Protein 2KLZ (pdb70)

Sequence (46 aa):
GSLDEDEEDLQRALALSRQEIDMEDEEADLRRAIQLSMQGSSRNLEGSLDEDEEDLQRALALSRQEIDMEDEEADLRRAIQLSMQGSSRNLEGSLDEDEEDLQRALALSRQEIDMEDEEADLRRAIQLSMQGSSRNLEGSLDEDEEDLQRALALSRQEIDMEDEEADLRRAIQLSMQGSSRNLEGSLDEDEEDLQRALALSRQEIDMEDEEADLRRAIQLSMQGSSRNLEGSLDEDEEDLQRALALSRQEIDMEDEEADLRRAIQLSMQGSSRNLEGSLDEDEEDLQRALALSRQEIDMEDEEADLRRAIQLSMQGSSRNLEGSLDEDEEDLQRALALSRQEIDMEDEEADLRRAIQLSMQGSSRNLEGSLDEDEEDLQRALALSRQEIDMEDEEADLRRAIQLSMQGSSRNLEGSLDEDEEDLQRALALSRQEIDMEDEEADLRRAIQLSMQGSSRNLE

Secondary structure (DSSP, 8-state):
--HHHHHHHHHHHHHHHHHHH--SSSHHHHHHHHHHHHTT--S---

Foldseek 3Di:
DPPVVVVVVLVVVLVVVVVVDPDDPPNVVVNVVSVVVVDDPPPDDD

GO terms:
  GO:0061578 K63-linked deubiquitinase activity (F, IDA)
  GO:0005634 nucleus (C, IDA)
  GO:0005789 endoplasmic reticulum membrane (C, IDA)
  GO:0005829 cytosol (C, IDA)
  GO:2000060 positive regulation of ubiquitin-dependent protein catabolic process (P, IDA)
  GO:0070536 protein K63-linked deubiquitination (P, IDA)
  GO:0071108 protein K48-linked deubiquitination (P, IDA)
  GO:1990380 K48-linked deubiquitinase activity (F, IDA)
  GO:1904294 positive regulation of ERAD pathway (P, IMP)
  GO:1904327 protein localization to cytosolic proteasome complex (P, IMP)
  GO:0051117 ATPase binding (F, IPI)
  GO:0005515 protein binding (F, IPI)
  GO:0031625 ubiquitin protein ligase binding (F, IPI)
  GO:0045104 intermediate filament cytoskeleton organization (P, IMP)
  GO:0010810 regulation of cell-substrate adhesion (P, IMP)
  GO:0030036 actin cytoskeleton organization (P, IMP)
  GO:0000226 microtubule cytoskeleton organization (P, IMP)
  GO:0004843 cysteine-type deubiquitinase activity (F, IDA)
  GO:0034198 cellular response to amino acid starvation (P, IDA)
  GO:0005765 lysosomal membrane (C, IDA)

Radius of gyration: 12.14 Å; Cα contacts (8 Å, |Δi|>4): 18; chains: 1; bounding box: 39×29×10 Å

Solvent-accessible surface area: 4337 Å² total; per-residue (Å²): 123,74,128,98,116,105,96,105,78,101,102,116,35,34,52,65,30,113,128,106,30,78,89,128,96,126,66,29,94,82,67,174,47,26,103,77,54,141,122,65,49,77,218,120,158,218

Nearest PDB structures (foldseek):
  6hix-assembly1_Af  TM=4.175E-01  e=7.822E+00  Trypanosoma brucei brucei
  7aoi-assembly1_Af  TM=4.248E-01  e=8.370E+00  Trypanosoma brucei
  7aoi-assembly1_Af  TM=5.224E-01  e=6.145E+00  Trypanosoma brucei
  2klz-assembly1_A  TM=1.022E+00  e=9.742E-06  Homo sapiens

InterPro domains:
  IPR003903 Ubiquitin interacting motif [PF02809] (224-239)
  IPR003903 Ubiquitin interacting motif [PF02809] (244-259)
  IPR003903 Ubiquitin interacting motif [PF02809] (335-350)
  IPR003903 Ubiquitin interacting motif [PS50330] (224-243)
  IPR003903 Ubiquitin interacting motif [PS50330] (244-263)
  IPR003903 Ubiquitin interacting motif [PS50330] (335-354)
  IPR003903 Ubiquitin interacting motif [SM00726] (224-243)
  IPR003903 Ubiquitin interacting motif [SM00726] (244-263)
  IPR003903 Ubiquitin interacting motif [SM00726] (335-354)
  IPR006155 Josephin domain [PF02099] (9-166)
  IPR006155 Josephin domain [PS50957] (1-180)
  IPR006155 Josephin domain [SM01246] (8-168)
  IPR033865 Machado-Joseph disease protein [PTHR14159] (3-356)

Organism: Homo sapiens (NCBI:txid9606)

Structure (mmCIF, N/CA/C/O backbone):
data_2KLZ
#
_entry.id   2KLZ
#
loop_
_atom_site.group_PDB
_atom_site.id
_atom_site.type_symbol
_atom_site.label_atom_id
_atom_site.label_alt_id
_atom_site.label_comp_id
_atom_site.label_asym_id
_atom_site.label_entity_id
_atom_site.label_seq_id
_atom_site.pdbx_PDB_ins_code
_atom_site.Cartn_x
_atom_site.Cartn_y
_atom_site.Cartn_z
_atom_site.occupancy
_atom_site.B_iso_or_equiv
_atom_site.auth_seq_id
_atom_site.auth_comp_id
_atom_site.auth_asym_id
_atom_site.auth_atom_id
_atom_site.pdbx_PDB_model_num
ATOM 1 N N . GLY A 1 1 ? -23.724 4.327 1.768 1.00 0.00 1 GLY A N 1
ATOM 2 C CA . GLY A 1 1 ? -22.747 3.232 1.966 1.00 0.00 1 GLY A CA 1
ATOM 3 C C . GLY A 1 1 ? -21.593 3.313 0.990 1.00 0.00 1 GLY A C 1
ATOM 4 O O . GLY A 1 1 ? -21.254 2.324 0.335 1.00 0.00 1 GLY A O 1
ATOM 10 N N . SER A 1 2 ? -20.991 4.490 0.886 1.00 0.00 2 SER A N 1
ATOM 11 C CA . SER A 1 2 ? -19.873 4.699 -0.015 1.00 0.00 2 SER A CA 1
ATOM 12 C C . SER A 1 2 ? -18.592 4.141 0.590 1.00 0.00 2 SER A C 1
ATOM 13 O O . SER A 1 2 ? -17.989 4.749 1.476 1.00 0.00 2 SER A O 1
ATOM 21 N N . LEU A 1 3 ? -18.188 2.976 0.113 1.00 0.00 3 LEU A N 1
ATOM 22 C CA . LEU A 1 3 ? -16.973 2.335 0.584 1.00 0.00 3 LEU A CA 1
ATOM 23 C C . LEU A 1 3 ? -15.764 2.994 -0.061 1.00 0.00 3 LEU A C 1
ATOM 24 O O . LEU A 1 3 ? -14.691 3.094 0.541 1.00 0.00 3 LEU A O 1
ATOM 40 N N . ASP A 1 4 ? -15.971 3.464 -1.284 1.00 0.00 4 ASP A N 1
ATOM 41 C CA . ASP A 1 4 ? -14.935 4.135 -2.058 1.00 0.00 4 ASP A CA 1
ATOM 42 C C . ASP A 1 4 ? -14.431 5.365 -1.327 1.00 0.00 4 ASP A C 1
ATOM 43 O O . ASP A 1 4 ? -13.258 5.703 -1.415 1.00 0.00 4 ASP A O 1
ATOM 52 N N . GLU A 1 5 ? -15.330 6.031 -0.611 1.00 0.00 5 GLU A N 1
ATOM 53 C CA . GLU A 1 5 ? -14.977 7.204 0.182 1.00 0.00 5 GLU A CA 1
ATOM 54 C C . GLU A 1 5 ? -13.779 6.911 1.086 1.00 0.00 5 GLU A C 1
ATOM 55 O O . GLU A 1 5 ? -12.775 7.623 1.060 1.00 0.00 5 GLU A O 1
ATOM 67 N N . ASP A 1 6 ? -13.884 5.846 1.866 1.00 0.00 6 ASP A N 1
ATOM 68 C CA . ASP A 1 6 ? -12.811 5.460 2.776 1.00 0.00 6 ASP A CA 1
ATOM 69 C C . ASP A 1 6 ? -11.613 4.943 1.994 1.00 0.00 6 ASP A C 1
ATOM 70 O O . ASP A 1 6 ? -10.463 5.136 2.391 1.00 0.00 6 ASP A O 1
ATOM 79 N N . GLU A 1 7 ? -11.894 4.303 0.867 1.00 0.00 7 GLU A N 1
ATOM 80 C CA . GLU A 1 7 ? -10.853 3.749 0.016 1.00 0.00 7 GLU A CA 1
ATOM 81 C C . GLU A 1 7 ? -10.028 4.848 -0.643 1.00 0.00 7 GLU A C 1
ATOM 82 O O . GLU A 1 7 ? -8.835 4.667 -0.886 1.00 0.00 7 GLU A O 1
ATOM 94 N N . GLU A 1 8 ? -10.659 5.985 -0.915 1.00 0.00 8 GLU A N 1
ATOM 95 C CA . GLU A 1 8 ? -9.954 7.157 -1.423 1.00 0.00 8 GLU A CA 1
ATOM 96 C C . GLU A 1 8 ? -8.832 7.555 -0.477 1.00 0.00 8 GLU A C 1
ATOM 97 O O . GLU A 1 8 ? -7.693 7.765 -0.895 1.00 0.00 8 GLU A O 1
ATOM 109 N N . ASP A 1 9 ? -9.160 7.647 0.803 1.00 0.00 9 ASP A N 1
ATOM 110 C CA . ASP A 1 9 ? -8.179 8.025 1.812 1.00 0.00 9 ASP A CA 1
ATOM 111 C C . ASP A 1 9 ? -7.231 6.867 2.109 1.00 0.00 9 ASP A C 1
ATOM 112 O O . ASP A 1 9 ? -6.071 7.077 2.465 1.00 0.00 9 ASP A O 1
ATOM 121 N N . LEU A 1 10 ? -7.726 5.645 1.945 1.00 0.00 10 LEU A N 1
ATOM 122 C CA . LEU A 1 10 ? -6.917 4.452 2.164 1.00 0.00 10 LEU A CA 1
ATOM 123 C C . LEU A 1 10 ? -5.794 4.390 1.135 1.00 0.00 10 LEU A C 1
ATOM 124 O O . LEU A 1 10 ? -4.627 4.220 1.488 1.00 0.00 10 LEU A O 1
ATOM 140 N N . GLN A 1 11 ? -6.139 4.550 -0.139 1.00 0.00 11 GLN A N 1
ATOM 141 C CA . GLN A 1 11 ? -5.130 4.538 -1.192 1.00 0.00 11 GLN A CA 1
ATOM 142 C C . GLN A 1 11 ? -4.298 5.816 -1.138 1.00 0.00 11 GLN A C 1
ATOM 143 O O . GLN A 1 11 ? -3.171 5.858 -1.633 1.00 0.00 11 GLN A O 1
ATOM 157 N N . ARG A 1 12 ? -4.868 6.852 -0.532 1.00 0.00 12 ARG A N 1
ATOM 158 C CA . ARG A 1 12 ? -4.133 8.074 -0.233 1.00 0.00 12 ARG A CA 1
ATOM 159 C C . ARG A 1 12 ? -3.005 7.754 0.745 1.00 0.00 12 ARG A C 1
ATOM 160 O O . ARG A 1 12 ? -1.856 8.117 0.515 1.00 0.00 12 ARG A O 1
ATOM 181 N N . ALA A 1 13 ? -3.349 7.066 1.830 1.00 0.00 13 ALA A N 1
ATOM 182 C CA . ALA A 1 13 ? -2.370 6.623 2.814 1.00 0.00 13 ALA A CA 1
ATOM 183 C C . ALA A 1 13 ? -1.299 5.748 2.169 1.00 0.00 13 ALA A C 1
ATOM 184 O O . ALA A 1 13 ? -0.117 5.861 2.494 1.00 0.00 13 ALA A O 1
ATOM 191 N N . LEU A 1 14 ? -1.718 4.880 1.253 1.00 0.00 14 LEU A N 1
ATOM 192 C CA . LEU A 1 14 ? -0.782 4.031 0.520 1.00 0.00 14 LEU A CA 1
ATOM 193 C C . LEU A 1 14 ? 0.190 4.877 -0.298 1.00 0.00 14 LEU A C 1
ATOM 194 O O . LEU A 1 14 ? 1.404 4.703 -0.205 1.00 0.00 14 LEU A O 1
ATOM 210 N N . ALA A 1 15 ? -0.351 5.801 -1.088 1.00 0.00 15 ALA A N 1
ATOM 211 C CA . ALA A 1 15 ? 0.469 6.700 -1.897 1.00 0.00 15 ALA A CA 1
ATOM 212 C C . ALA A 1 15 ? 1.346 7.572 -1.005 1.00 0.00 15 ALA A C 1
ATOM 213 O O . ALA A 1 15 ? 2.486 7.891 -1.344 1.00 0.00 15 ALA A O 1
ATOM 220 N N . LEU A 1 16 ? 0.800 7.940 0.142 1.00 0.00 16 LEU A N 1
ATOM 221 C CA . LEU A 1 16 ? 1.518 8.718 1.133 1.00 0.00 16 LEU A CA 1
ATOM 222 C C . LEU A 1 16 ? 2.769 7.964 1.582 1.00 0.00 16 LEU A C 1
ATOM 223 O O . LEU A 1 16 ? 3.874 8.500 1.547 1.00 0.00 16 LEU A O 1
ATOM 239 N N . SER A 1 17 ? 2.590 6.705 1.966 1.00 0.00 17 SER A N 1
ATOM 240 C CA . SER A 1 17 ? 3.703 5.866 2.396 1.00 0.00 17 SER A CA 1
ATOM 241 C C . SER A 1 17 ? 4.641 5.551 1.229 1.00 0.00 17 SER A C 1
ATOM 242 O O . SER A 1 17 ? 5.830 5.294 1.429 1.00 0.00 17 SER A O 1
ATOM 250 N N . ARG A 1 18 ? 4.105 5.585 0.011 1.00 0.00 18 ARG A N 1
ATOM 251 C CA . ARG A 1 18 ? 4.913 5.379 -1.186 1.00 0.00 18 ARG A CA 1
ATOM 252 C C . ARG A 1 18 ? 6.002 6.433 -1.280 1.00 0.00 18 ARG A C 1
ATOM 253 O O . ARG A 1 18 ? 7.163 6.110 -1.533 1.00 0.00 18 ARG A O 1
ATOM 274 N N . GLN A 1 19 ? 5.625 7.691 -1.065 1.00 0.00 19 GLN A N 1
ATOM 275 C CA . GLN A 1 19 ? 6.587 8.786 -1.114 1.00 0.00 19 GLN A CA 1
ATOM 276 C C . GLN A 1 19 ? 7.365 8.898 0.199 1.00 0.00 19 GLN A C 1
ATOM 277 O O . GLN A 1 19 ? 8.468 9.444 0.218 1.00 0.00 19 GLN A O 1
ATOM 291 N N . GLU A 1 20 ? 6.794 8.379 1.287 1.00 0.00 20 GLU A N 1
ATOM 292 C CA . GLU A 1 20 ? 7.511 8.298 2.558 1.00 0.00 20 GLU A CA 1
ATOM 293 C C . GLU A 1 20 ? 8.767 7.454 2.402 1.00 0.00 20 GLU A C 1
ATOM 294 O O . GLU A 1 20 ? 9.871 7.887 2.740 1.00 0.00 20 GLU A O 1
ATOM 306 N N . ILE A 1 21 ? 8.589 6.244 1.902 1.00 0.00 21 ILE A N 1
ATOM 307 C CA . ILE A 1 21 ? 9.702 5.339 1.697 1.00 0.00 21 ILE A CA 1
ATOM 308 C C . ILE A 1 21 ? 10.442 5.703 0.411 1.00 0.00 21 ILE A C 1
ATOM 309 O O . ILE A 1 21 ? 11.496 6.334 0.462 1.00 0.00 21 ILE A O 1
ATOM 325 N N . ASP A 1 22 ? 9.837 5.350 -0.727 1.00 0.00 22 ASP A N 1
ATOM 326 C CA . ASP A 1 22 ? 10.454 5.499 -2.049 1.00 0.00 22 ASP A CA 1
ATOM 327 C C . ASP A 1 22 ? 11.953 5.211 -1.988 1.00 0.00 22 ASP A C 1
ATOM 328 O O . ASP A 1 22 ? 12.781 6.079 -2.273 1.00 0.00 22 ASP A O 1
ATOM 337 N N . MET A 1 23 ? 12.289 3.993 -1.590 1.00 0.00 23 MET A N 1
ATOM 338 C CA . MET A 1 23 ? 13.675 3.612 -1.370 1.00 0.00 23 MET A CA 1
ATOM 339 C C . MET A 1 23 ? 13.874 2.164 -1.793 1.00 0.00 23 MET A C 1
ATOM 340 O O . MET A 1 23 ? 13.272 1.253 -1.217 1.00 0.00 23 MET A O 1
ATOM 354 N N . GLU A 1 24 ? 14.723 1.953 -2.787 1.00 0.00 24 GLU A N 1
ATOM 355 C CA . GLU A 1 24 ? 14.838 0.650 -3.435 1.00 0.00 24 GLU A CA 1
ATOM 356 C C . GLU A 1 24 ? 15.914 -0.232 -2.791 1.00 0.00 24 GLU A C 1
ATOM 357 O O . GLU A 1 24 ? 16.856 -0.663 -3.461 1.00 0.00 24 GLU A O 1
ATOM 369 N N . ASP A 1 25 ? 15.775 -0.507 -1.499 1.00 0.00 25 ASP A N 1
ATOM 370 C CA . ASP A 1 25 ? 16.690 -1.431 -0.823 1.00 0.00 25 ASP A CA 1
ATOM 371 C C . ASP A 1 25 ? 15.945 -2.359 0.147 1.00 0.00 25 ASP A C 1
ATOM 372 O O . ASP A 1 25 ? 15.314 -3.323 -0.278 1.00 0.00 25 ASP A O 1
ATOM 381 N N . GLU A 1 26 ? 15.997 -2.061 1.436 1.00 0.00 26 GLU A N 1
ATOM 382 C CA . GLU A 1 26 ? 15.326 -2.869 2.448 1.00 0.00 26 GLU A CA 1
ATOM 383 C C . GLU A 1 26 ? 13.899 -2.366 2.587 1.00 0.00 26 GLU A C 1
ATOM 384 O O . GLU A 1 26 ? 12.945 -3.140 2.659 1.00 0.00 26 GLU A O 1
ATOM 396 N N . GLU A 1 27 ? 13.774 -1.048 2.559 1.00 0.00 27 GLU A N 1
ATOM 397 C CA . GLU A 1 27 ? 12.479 -0.387 2.558 1.00 0.00 27 GLU A CA 1
ATOM 398 C C . GLU A 1 27 ? 11.669 -0.796 1.333 1.00 0.00 27 GLU A C 1
ATOM 399 O O . GLU A 1 27 ? 10.443 -0.690 1.322 1.00 0.00 27 GLU A O 1
ATOM 411 N N . ALA A 1 28 ? 12.370 -1.241 0.292 1.00 0.00 28 ALA A N 1
ATOM 412 C CA . ALA A 1 28 ? 11.733 -1.737 -0.922 1.00 0.00 28 ALA A CA 1
ATOM 413 C C . ALA A 1 28 ? 10.788 -2.899 -0.626 1.00 0.00 28 ALA A C 1
ATOM 414 O O . ALA A 1 28 ? 9.879 -3.183 -1.405 1.00 0.00 28 ALA A O 1
ATOM 421 N N . ASP A 1 29 ? 11.013 -3.580 0.493 1.00 0.00 29 ASP A N 1
ATOM 422 C CA . ASP A 1 29 ? 10.109 -4.643 0.924 1.00 0.00 29 ASP A CA 1
ATOM 423 C C . ASP A 1 29 ? 8.786 -4.042 1.374 1.00 0.00 29 ASP A C 1
ATOM 424 O O . ASP A 1 29 ? 7.713 -4.535 1.022 1.00 0.00 29 ASP A O 1
ATOM 433 N N . LEU A 1 30 ? 8.874 -2.957 2.139 1.00 0.00 30 LEU A N 1
ATOM 434 C CA . LEU A 1 30 ? 7.692 -2.214 2.567 1.00 0.00 30 LEU A CA 1
ATOM 435 C C . LEU A 1 30 ? 7.003 -1.616 1.347 1.00 0.00 30 LEU A C 1
ATOM 436 O O . LEU A 1 30 ? 5.780 -1.612 1.244 1.00 0.00 30 LEU A O 1
ATOM 452 N N . ARG A 1 31 ? 7.812 -1.126 0.419 1.00 0.00 31 ARG A N 1
ATOM 453 C CA . ARG A 1 31 ? 7.327 -0.630 -0.866 1.00 0.00 31 ARG A CA 1
ATOM 454 C C . ARG A 1 31 ? 6.516 -1.711 -1.581 1.00 0.00 31 ARG A C 1
ATOM 455 O O . ARG A 1 31 ? 5.427 -1.452 -2.102 1.00 0.00 31 ARG A O 1
ATOM 476 N N . ARG A 1 32 ? 7.050 -2.927 -1.576 1.00 0.00 32 ARG A N 1
ATOM 477 C CA . ARG A 1 32 ? 6.391 -4.064 -2.206 1.00 0.00 32 ARG A CA 1
ATOM 478 C C . ARG A 1 32 ? 5.114 -4.427 -1.448 1.00 0.00 32 ARG A C 1
ATOM 479 O O . ARG A 1 32 ? 4.163 -4.950 -2.029 1.00 0.00 32 ARG A O 1
ATOM 500 N N . ALA A 1 33 ? 5.100 -4.146 -0.147 1.00 0.00 33 ALA A N 1
ATOM 501 C CA . ALA A 1 33 ? 3.930 -4.399 0.687 1.00 0.00 33 ALA A CA 1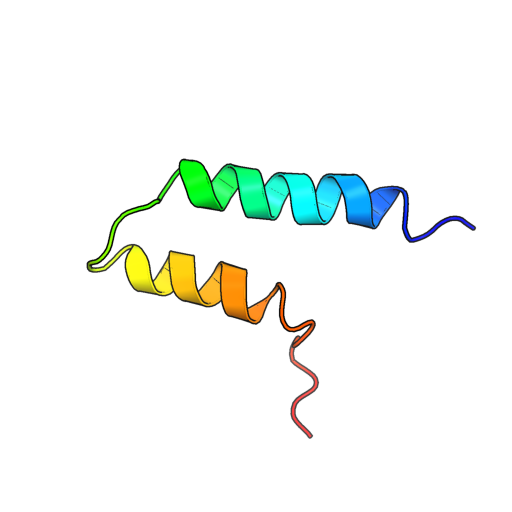
ATOM 502 C C . ALA A 1 33 ? 2.786 -3.453 0.325 1.00 0.00 33 ALA A C 1
ATOM 503 O O . ALA A 1 33 ? 1.615 -3.837 0.374 1.00 0.00 33 ALA A O 1
ATOM 510 N N . ILE A 1 34 ? 3.126 -2.223 -0.052 1.00 0.00 34 ILE A N 1
ATOM 511 C CA . ILE A 1 34 ? 2.124 -1.272 -0.517 1.00 0.00 34 ILE A CA 1
ATOM 512 C C . ILE A 1 34 ? 1.537 -1.770 -1.830 1.00 0.00 34 ILE A C 1
ATOM 513 O O . ILE A 1 34 ? 0.323 -1.747 -2.032 1.00 0.00 34 ILE A O 1
ATOM 529 N N . GLN A 1 35 ? 2.415 -2.256 -2.700 1.00 0.00 35 GLN A N 1
ATOM 530 C CA . GLN A 1 35 ? 1.995 -2.829 -3.973 1.00 0.00 35 GLN A CA 1
ATOM 531 C C . GLN A 1 35 ? 1.077 -4.024 -3.727 1.00 0.00 35 GLN A C 1
ATOM 532 O O . GLN A 1 35 ? 0.033 -4.159 -4.359 1.00 0.00 35 GLN A O 1
ATOM 546 N N . LEU A 1 36 ? 1.467 -4.864 -2.773 1.00 0.00 36 LEU A N 1
ATOM 547 C CA . LEU A 1 36 ? 0.696 -6.035 -2.392 1.00 0.00 36 LEU A CA 1
ATOM 548 C C . LEU A 1 36 ? -0.699 -5.617 -1.926 1.00 0.00 36 LEU A C 1
ATOM 549 O O . LEU A 1 36 ? -1.706 -6.198 -2.337 1.00 0.00 36 LEU A O 1
ATOM 565 N N . SER A 1 37 ? -0.747 -4.602 -1.076 1.00 0.00 37 SER A N 1
ATOM 566 C CA . SER A 1 37 ? -2.008 -4.073 -0.580 1.00 0.00 37 SER A CA 1
ATOM 567 C C . SER A 1 37 ? -2.855 -3.509 -1.723 1.00 0.00 37 SER A C 1
ATOM 568 O O . SER A 1 37 ? -4.075 -3.676 -1.741 1.00 0.00 37 SER A O 1
ATOM 576 N N . MET A 1 38 ? -2.200 -2.863 -2.684 1.00 0.00 38 MET A N 1
ATOM 577 C CA . MET A 1 38 ? -2.882 -2.292 -3.832 1.00 0.00 38 MET A CA 1
ATOM 578 C C . MET A 1 38 ? -3.461 -3.390 -4.724 1.00 0.00 38 MET A C 1
ATOM 579 O O . MET A 1 38 ? -4.431 -3.169 -5.447 1.00 0.00 38 MET A O 1
ATOM 593 N N . GLN A 1 39 ? -2.865 -4.577 -4.662 1.00 0.00 39 GLN A N 1
ATOM 594 C CA . GLN A 1 39 ? -3.361 -5.725 -5.417 1.00 0.00 39 GLN A CA 1
ATOM 595 C C . GLN A 1 39 ? -4.643 -6.273 -4.790 1.00 0.00 39 GLN A C 1
ATOM 596 O O . GLN A 1 39 ? -5.246 -7.217 -5.302 1.00 0.00 39 GLN A O 1
ATOM 610 N N . GLY A 1 40 ? -5.037 -5.686 -3.666 1.00 0.00 40 GLY A N 1
ATOM 611 C CA . GLY A 1 40 ? -6.263 -6.080 -3.002 1.00 0.00 40 GLY A CA 1
ATOM 612 C C . GLY A 1 40 ? -6.147 -7.437 -2.345 1.00 0.00 40 GLY A C 1
ATOM 613 O O . GLY A 1 40 ? -7.149 -8.117 -2.122 1.00 0.00 40 GLY A O 1
ATOM 617 N N . SER A 1 41 ? -4.923 -7.833 -2.031 1.00 0.00 41 SER A N 1
ATOM 618 C CA . SER A 1 41 ? -4.676 -9.141 -1.455 1.00 0.00 41 SER A CA 1
ATOM 619 C C . SER A 1 41 ? -4.483 -9.048 0.054 1.00 0.00 41 SER A C 1
ATOM 620 O O . SER A 1 41 ? -3.533 -8.433 0.536 1.00 0.00 41 SER A O 1
ATOM 628 N N . SER A 1 42 ? -5.413 -9.638 0.788 1.00 0.00 42 SER A N 1
ATOM 629 C CA . SER A 1 42 ? -5.318 -9.730 2.233 1.00 0.00 42 SER A CA 1
ATOM 630 C C . SER A 1 42 ? -4.899 -11.152 2.621 1.00 0.00 42 SER A C 1
ATOM 631 O O . SER A 1 42 ? -4.202 -11.820 1.856 1.00 0.00 42 SER A O 1
ATOM 639 N N . ARG A 1 43 ? -5.323 -11.628 3.786 1.00 0.00 43 ARG A N 1
ATOM 640 C CA . ARG A 1 43 ? -5.014 -12.998 4.198 1.00 0.00 43 ARG A CA 1
ATOM 641 C C . ARG A 1 43 ? -5.892 -14.018 3.464 1.00 0.00 43 ARG A C 1
ATOM 642 O O . ARG A 1 43 ? -5.893 -15.204 3.794 1.00 0.00 43 ARG A O 1
ATOM 663 N N . ASN A 1 44 ? -6.624 -13.555 2.458 1.00 0.00 44 ASN A N 1
ATOM 664 C CA . ASN A 1 44 ? -7.486 -14.430 1.670 1.00 0.00 44 ASN A CA 1
ATOM 665 C C . ASN A 1 44 ? -6.672 -15.123 0.586 1.00 0.00 44 ASN A C 1
ATOM 666 O O . ASN A 1 44 ? -6.729 -14.748 -0.586 1.00 0.00 44 ASN A O 1
ATOM 677 N N . LEU A 1 45 ? -5.896 -16.120 0.983 1.00 0.00 45 LEU A N 1
ATOM 678 C CA . LEU A 1 45 ? -5.068 -16.860 0.043 1.00 0.00 45 LEU A CA 1
ATOM 679 C C . LEU A 1 45 ? -5.802 -18.094 -0.459 1.00 0.00 45 LEU A C 1
ATOM 680 O O . LEU A 1 45 ? -5.845 -18.363 -1.657 1.00 0.00 45 LEU A O 1
ATOM 696 N N . GLU A 1 46 ? -6.377 -18.840 0.467 1.00 0.00 46 GLU A N 1
ATOM 697 C CA . GLU A 1 46 ? -7.124 -20.038 0.132 1.00 0.00 46 GLU A CA 1
ATOM 698 C C . GLU A 1 46 ? -8.606 -19.796 0.359 1.00 0.00 46 GLU A C 1
ATOM 699 O O . GLU A 1 46 ? -9.043 -19.830 1.529 1.00 0.00 46 GLU A O 1
ATOM 711 N N . GLY A 1 1 ? -20.349 4.851 -2.962 1.00 0.00 1 GLY A N 2
ATOM 712 C CA . GLY A 1 1 ? -21.279 4.328 -1.936 1.00 0.00 1 GLY A CA 2
ATOM 713 C C . GLY A 1 1 ? -21.022 4.939 -0.578 1.00 0.00 1 GLY A C 2
ATOM 714 O O . GLY A 1 1 ? -21.562 5.994 -0.252 1.00 0.00 1 GLY A O 2
ATOM 720 N N . SER A 1 2 ? -20.189 4.283 0.211 1.00 0.00 2 SER A N 2
ATOM 721 C CA . SER A 1 2 ? -19.867 4.774 1.539 1.00 0.00 2 SER A CA 2
ATOM 722 C C . SER A 1 2 ? -18.432 4.415 1.918 1.00 0.00 2 SER A C 2
ATOM 723 O O . SER A 1 2 ? -17.699 5.244 2.455 1.00 0.00 2 SER A O 2
ATOM 731 N N . LEU A 1 3 ? -18.026 3.184 1.615 1.00 0.00 3 LEU A N 2
ATOM 732 C CA . LEU A 1 3 ? -16.685 2.715 1.957 1.00 0.00 3 LEU A CA 2
ATOM 733 C C . LEU A 1 3 ? -15.650 3.354 1.038 1.00 0.00 3 LEU A C 2
ATOM 734 O O . LEU A 1 3 ? -14.471 3.445 1.376 1.00 0.00 3 LEU A O 2
ATOM 750 N N . ASP A 1 4 ? -16.123 3.814 -0.115 1.00 0.00 4 ASP A N 2
ATOM 751 C CA . ASP A 1 4 ? -15.279 4.466 -1.116 1.00 0.00 4 ASP A CA 2
ATOM 752 C C . ASP A 1 4 ? -14.575 5.670 -0.514 1.00 0.00 4 ASP A C 2
ATOM 753 O O . ASP A 1 4 ? -13.438 5.988 -0.864 1.00 0.00 4 ASP A O 2
ATOM 762 N N . GLU A 1 5 ? -15.278 6.335 0.395 1.00 0.00 5 GLU A N 2
ATOM 763 C CA . GLU A 1 5 ? -14.759 7.508 1.081 1.00 0.00 5 GLU A CA 2
ATOM 764 C C . GLU A 1 5 ? -13.477 7.170 1.833 1.00 0.00 5 GLU A C 2
ATOM 765 O O . GLU A 1 5 ? -12.493 7.910 1.777 1.00 0.00 5 GLU A O 2
ATOM 777 N N . ASP A 1 6 ? -13.489 6.034 2.518 1.00 0.00 6 ASP A N 2
ATOM 778 C CA . ASP A 1 6 ? -12.329 5.588 3.273 1.00 0.00 6 ASP A CA 2
ATOM 779 C C . ASP A 1 6 ? -11.303 4.969 2.336 1.00 0.00 6 ASP A C 2
ATOM 780 O O . ASP A 1 6 ? -10.098 5.088 2.554 1.00 0.00 6 ASP A O 2
ATOM 789 N N . GLU A 1 7 ? -11.788 4.317 1.283 1.00 0.00 7 GLU A N 2
ATOM 790 C CA . GLU A 1 7 ? -10.927 3.763 0.253 1.00 0.00 7 GLU A CA 2
ATOM 791 C C . GLU A 1 7 ? -9.969 4.813 -0.300 1.00 0.00 7 GLU A C 2
ATOM 792 O O . GLU A 1 7 ? -8.787 4.539 -0.484 1.00 0.00 7 GLU A O 2
ATOM 804 N N . GLU A 1 8 ? -10.481 6.014 -0.552 1.00 0.00 8 GLU A N 2
ATOM 805 C CA . GLU A 1 8 ? -9.656 7.095 -1.077 1.00 0.00 8 GLU A CA 2
ATOM 806 C C . GLU A 1 8 ? -8.545 7.471 -0.100 1.00 0.00 8 GLU A C 2
ATOM 807 O O . GLU A 1 8 ? -7.428 7.777 -0.513 1.00 0.00 8 GLU A O 2
ATOM 819 N N . ASP A 1 9 ? -8.849 7.435 1.188 1.00 0.00 9 ASP A N 2
ATOM 820 C CA . ASP A 1 9 ? -7.865 7.775 2.208 1.00 0.00 9 ASP A CA 2
ATOM 821 C C . ASP A 1 9 ? -6.876 6.631 2.391 1.00 0.00 9 ASP A C 2
ATOM 822 O O . ASP A 1 9 ? -5.677 6.849 2.558 1.00 0.00 9 ASP A O 2
ATOM 831 N N . LEU A 1 10 ? -7.391 5.411 2.349 1.00 0.00 10 LEU A N 2
ATOM 832 C CA . LEU A 1 10 ? -6.561 4.222 2.474 1.00 0.00 10 LEU A CA 2
ATOM 833 C C . LEU A 1 10 ? -5.596 4.137 1.295 1.00 0.00 10 LEU A C 2
ATOM 834 O O . LEU A 1 10 ? -4.395 3.944 1.479 1.00 0.00 10 LEU A O 2
ATOM 850 N N . GLN A 1 11 ? -6.124 4.309 0.085 1.00 0.00 11 GLN A N 2
ATOM 851 C CA . GLN A 1 11 ? -5.296 4.294 -1.115 1.00 0.00 11 GLN A CA 2
ATOM 852 C C . GLN A 1 11 ? -4.328 5.472 -1.107 1.00 0.00 11 GLN A C 2
ATOM 853 O O . GLN A 1 11 ? -3.204 5.366 -1.598 1.00 0.00 11 GLN A O 2
ATOM 867 N N . ARG A 1 12 ? -4.770 6.592 -0.543 1.00 0.00 12 ARG A N 2
ATOM 868 C CA . ARG A 1 12 ? -3.901 7.745 -0.365 1.00 0.00 12 ARG A CA 2
ATOM 869 C C . ARG A 1 12 ? -2.722 7.370 0.519 1.00 0.00 12 ARG A C 2
ATOM 870 O O . ARG A 1 12 ? -1.580 7.615 0.160 1.00 0.00 12 ARG A O 2
ATOM 891 N N . ALA A 1 13 ? -3.014 6.761 1.666 1.00 0.00 13 ALA A N 2
ATOM 892 C CA . ALA A 1 13 ? -1.981 6.319 2.597 1.00 0.00 13 ALA A CA 2
ATOM 893 C C . ALA A 1 13 ? -0.993 5.359 1.936 1.00 0.00 13 ALA A C 2
ATOM 894 O O . ALA A 1 13 ? 0.184 5.333 2.295 1.00 0.00 13 ALA A O 2
ATOM 901 N N . LEU A 1 14 ? -1.473 4.578 0.973 1.00 0.00 14 LEU A N 2
ATOM 902 C CA . LEU A 1 14 ? -0.614 3.649 0.244 1.00 0.00 14 LEU A CA 2
ATOM 903 C C . LEU A 1 14 ? 0.378 4.411 -0.630 1.00 0.00 14 LEU A C 2
ATOM 904 O O . LEU A 1 14 ? 1.591 4.213 -0.530 1.00 0.00 14 LEU A O 2
ATOM 920 N N . ALA A 1 15 ? -0.140 5.304 -1.464 1.00 0.00 15 ALA A N 2
ATOM 921 C CA . ALA A 1 15 ? 0.709 6.128 -2.314 1.00 0.00 15 ALA A CA 2
ATOM 922 C C . ALA A 1 15 ? 1.590 7.021 -1.451 1.00 0.00 15 ALA A C 2
ATOM 923 O O . ALA A 1 15 ? 2.759 7.252 -1.758 1.00 0.00 15 ALA A O 2
ATOM 930 N N . LEU A 1 16 ? 1.009 7.484 -0.353 1.00 0.00 16 LEU A N 2
ATOM 931 C CA . LEU A 1 16 ? 1.705 8.289 0.636 1.00 0.00 16 LEU A CA 2
ATOM 932 C C . LEU A 1 16 ? 2.933 7.539 1.144 1.00 0.00 16 LEU A C 2
ATOM 933 O O . LEU A 1 16 ? 4.041 8.061 1.117 1.00 0.00 16 LEU A O 2
ATOM 949 N N . SER A 1 17 ? 2.721 6.302 1.582 1.00 0.00 17 SER A N 2
ATOM 950 C CA . SER A 1 17 ? 3.796 5.454 2.096 1.00 0.00 17 SER A CA 2
ATOM 951 C C . SER A 1 17 ? 4.906 5.277 1.058 1.00 0.00 17 SER A C 2
ATOM 952 O O . SER A 1 17 ? 6.088 5.208 1.398 1.00 0.00 17 SER A O 2
ATOM 960 N N . ARG A 1 18 ? 4.521 5.216 -0.208 1.00 0.00 18 ARG A N 2
ATOM 961 C CA . ARG A 1 18 ? 5.484 5.025 -1.287 1.00 0.00 18 ARG A CA 2
ATOM 962 C C . ARG A 1 18 ? 6.308 6.289 -1.534 1.00 0.00 18 ARG A C 2
ATOM 963 O O . ARG A 1 18 ? 7.514 6.214 -1.761 1.00 0.00 18 ARG A O 2
ATOM 984 N N . GLN A 1 19 ? 5.659 7.447 -1.478 1.00 0.00 19 GLN A N 2
ATOM 985 C CA . GLN A 1 19 ? 6.349 8.717 -1.685 1.00 0.00 19 GLN A CA 2
ATOM 986 C C . GLN A 1 19 ? 7.102 9.125 -0.422 1.00 0.00 19 GLN A C 2
ATOM 987 O O . GLN A 1 19 ? 7.926 10.040 -0.443 1.00 0.00 19 GLN A O 2
ATOM 1001 N N . GLU A 1 20 ? 6.794 8.454 0.684 1.00 0.00 20 GLU A N 2
ATOM 1002 C CA . GLU A 1 20 ? 7.541 8.630 1.922 1.00 0.00 20 GLU A CA 2
ATOM 1003 C C . GLU A 1 20 ? 8.982 8.187 1.728 1.00 0.00 20 GLU A C 2
ATOM 1004 O O . GLU A 1 20 ? 9.910 8.983 1.853 1.00 0.00 20 GLU A O 2
ATOM 1016 N N . ILE A 1 21 ? 9.154 6.915 1.395 1.00 0.00 21 ILE A N 2
ATOM 1017 C CA . ILE A 1 21 ? 10.477 6.342 1.208 1.00 0.00 21 ILE A CA 2
ATOM 1018 C C . ILE A 1 21 ? 10.526 5.549 -0.092 1.00 0.00 21 ILE A C 2
ATOM 1019 O O . ILE A 1 21 ? 10.040 4.421 -0.152 1.00 0.00 21 ILE A O 2
ATOM 1035 N N . ASP A 1 22 ? 11.115 6.131 -1.127 1.00 0.00 22 ASP A N 2
ATOM 1036 C CA . ASP A 1 22 ? 11.214 5.458 -2.422 1.00 0.00 22 ASP A CA 2
ATOM 1037 C C . ASP A 1 22 ? 12.539 4.705 -2.536 1.00 0.00 22 ASP A C 2
ATOM 1038 O O . ASP A 1 22 ? 12.958 4.318 -3.626 1.00 0.00 22 ASP A O 2
ATOM 1047 N N . MET A 1 23 ? 13.177 4.486 -1.392 1.00 0.00 23 MET A N 2
ATOM 1048 C CA . MET A 1 23 ? 14.454 3.779 -1.335 1.00 0.00 23 MET A CA 2
ATOM 1049 C C . MET A 1 23 ? 14.255 2.284 -1.570 1.00 0.00 23 MET A C 2
ATOM 1050 O O . MET A 1 23 ? 13.574 1.611 -0.790 1.00 0.00 23 MET A O 2
ATOM 1064 N N . GLU A 1 24 ? 14.860 1.763 -2.630 1.00 0.00 24 GLU A N 2
ATOM 1065 C CA . GLU A 1 24 ? 14.701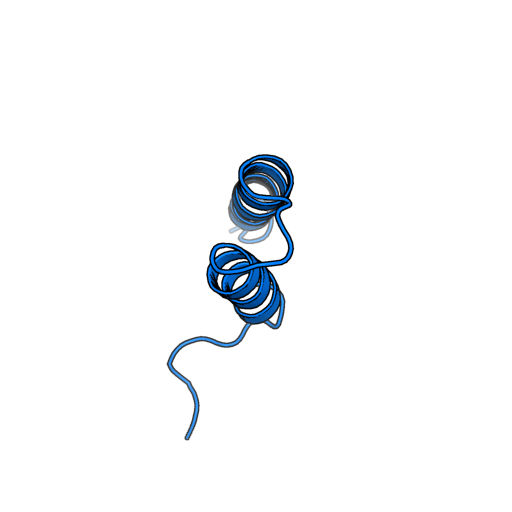 0.358 -2.985 1.00 0.00 24 GLU A CA 2
ATOM 1066 C C . GLU A 1 24 ? 15.699 -0.522 -2.232 1.00 0.00 24 GLU A C 2
ATOM 1067 O O . GLU A 1 24 ? 16.671 -1.020 -2.800 1.00 0.00 24 GLU A O 2
ATOM 1079 N N . ASP A 1 25 ? 15.447 -0.693 -0.944 1.00 0.00 25 ASP A N 2
ATOM 1080 C CA . ASP A 1 25 ? 16.242 -1.579 -0.100 1.00 0.00 25 ASP A CA 2
ATOM 1081 C C . ASP A 1 25 ? 15.290 -2.325 0.838 1.00 0.00 25 ASP A C 2
ATOM 1082 O O . ASP A 1 25 ? 14.233 -2.764 0.398 1.00 0.00 25 ASP A O 2
ATOM 1091 N N . GLU A 1 26 ? 15.637 -2.457 2.115 1.00 0.00 26 GLU A N 2
ATOM 1092 C CA . GLU A 1 26 ? 14.710 -3.032 3.089 1.00 0.00 26 GLU A CA 2
ATOM 1093 C C . GLU A 1 26 ? 13.458 -2.170 3.192 1.00 0.00 26 GLU A C 2
ATOM 1094 O O . GLU A 1 26 ? 12.370 -2.658 3.487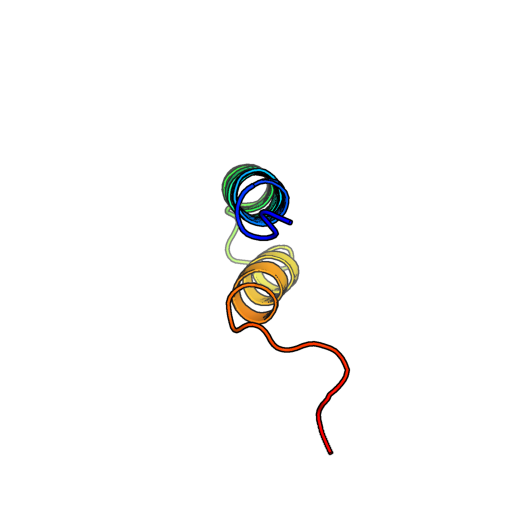 1.00 0.00 26 GLU A O 2
ATOM 1106 N N . GLU A 1 27 ? 13.631 -0.881 2.922 1.00 0.00 27 GLU A N 2
ATOM 1107 C CA . GLU A 1 27 ? 12.518 0.054 2.868 1.00 0.00 27 GLU A CA 2
ATOM 1108 C C . GLU A 1 27 ? 11.545 -0.330 1.763 1.00 0.00 27 GLU A C 2
ATOM 1109 O O . GLU A 1 27 ? 10.338 -0.121 1.884 1.00 0.00 27 GLU A O 2
ATOM 1121 N N . ALA A 1 28 ? 12.078 -0.914 0.697 1.00 0.00 28 ALA A N 2
ATOM 1122 C CA . ALA A 1 28 ? 11.272 -1.270 -0.462 1.00 0.00 28 ALA A CA 2
ATOM 1123 C C . ALA A 1 28 ? 10.295 -2.380 -0.120 1.00 0.00 28 ALA A C 2
ATOM 1124 O O . ALA A 1 28 ? 9.241 -2.478 -0.729 1.00 0.00 28 ALA A O 2
ATOM 1131 N N . ASP A 1 29 ? 10.642 -3.201 0.867 1.00 0.00 29 ASP A N 2
ATOM 1132 C CA . ASP A 1 29 ? 9.758 -4.274 1.317 1.00 0.00 29 ASP A CA 2
ATOM 1133 C C . ASP A 1 29 ? 8.424 -3.705 1.774 1.00 0.00 29 ASP A C 2
ATOM 1134 O O . ASP A 1 29 ? 7.360 -4.197 1.398 1.00 0.00 29 ASP A O 2
ATOM 1143 N N . LEU A 1 30 ? 8.490 -2.642 2.564 1.00 0.00 30 LEU A N 2
ATOM 1144 C CA . LEU A 1 30 ? 7.293 -1.991 3.075 1.00 0.00 30 LEU A CA 2
ATOM 1145 C C . LEU A 1 30 ? 6.489 -1.378 1.938 1.00 0.00 30 LEU A C 2
ATOM 1146 O O . LEU A 1 30 ? 5.263 -1.484 1.902 1.00 0.00 30 LEU A O 2
ATOM 1162 N N . ARG A 1 31 ? 7.190 -0.757 0.997 1.00 0.00 31 ARG A N 2
ATOM 1163 C CA . ARG A 1 31 ? 6.535 -0.088 -0.125 1.00 0.00 31 ARG A CA 2
ATOM 1164 C C . ARG A 1 31 ? 5.981 -1.122 -1.100 1.00 0.00 31 ARG A C 2
ATOM 1165 O O . ARG A 1 31 ? 4.973 -0.892 -1.765 1.00 0.00 31 ARG A O 2
ATOM 1186 N N . ARG A 1 32 ? 6.647 -2.268 -1.160 1.00 0.00 32 ARG A N 2
ATOM 1187 C CA . ARG A 1 32 ? 6.255 -3.368 -2.032 1.00 0.00 32 ARG A CA 2
ATOM 1188 C C . ARG A 1 32 ? 5.009 -4.054 -1.491 1.00 0.00 32 ARG A C 2
ATOM 1189 O O . ARG A 1 32 ? 4.119 -4.438 -2.249 1.00 0.00 32 ARG A O 2
ATOM 1210 N N . ALA A 1 33 ? 4.948 -4.204 -0.172 1.00 0.00 33 ALA A N 2
ATOM 1211 C CA . ALA A 1 33 ? 3.754 -4.732 0.473 1.00 0.00 33 ALA A CA 2
ATOM 1212 C C . ALA A 1 33 ? 2.575 -3.799 0.230 1.00 0.00 33 ALA A C 2
ATOM 1213 O O . ALA A 1 33 ? 1.443 -4.242 0.034 1.00 0.00 33 ALA A O 2
ATOM 1220 N N . ILE A 1 34 ? 2.861 -2.502 0.222 1.00 0.00 34 ILE A N 2
ATOM 1221 C CA . ILE A 1 34 ? 1.858 -1.491 -0.083 1.00 0.00 34 ILE A CA 2
ATOM 1222 C C . ILE A 1 34 ? 1.480 -1.558 -1.562 1.00 0.00 34 ILE A C 2
ATOM 1223 O O . ILE A 1 34 ? 0.319 -1.392 -1.923 1.00 0.00 34 ILE A O 2
ATOM 1239 N N . GLN A 1 35 ? 2.474 -1.831 -2.401 1.00 0.00 35 GLN A N 2
ATOM 1240 C CA . GLN A 1 35 ? 2.269 -1.959 -3.842 1.00 0.00 35 GLN A CA 2
ATOM 1241 C C . GLN A 1 35 ? 1.297 -3.100 -4.142 1.00 0.00 35 GLN A C 2
ATOM 1242 O O . GLN A 1 35 ? 0.459 -3.005 -5.040 1.00 0.00 35 GLN A O 2
ATOM 1256 N N . LEU A 1 36 ? 1.413 -4.169 -3.369 1.00 0.00 36 LEU A N 2
ATOM 1257 C CA . LEU A 1 36 ? 0.532 -5.313 -3.492 1.00 0.00 36 LEU A CA 2
ATOM 1258 C C . LEU A 1 36 ? -0.845 -4.967 -2.926 1.00 0.00 36 LEU A C 2
ATOM 1259 O O . LEU A 1 36 ? -1.864 -5.175 -3.579 1.00 0.00 36 LEU A O 2
ATOM 1275 N N . SER A 1 37 ? -0.861 -4.415 -1.722 1.00 0.00 37 SER A N 2
ATOM 1276 C CA . SER A 1 37 ? -2.104 -4.058 -1.042 1.00 0.00 37 SER A CA 2
ATOM 1277 C C . SER A 1 37 ? -2.841 -2.917 -1.759 1.00 0.00 37 SER A C 2
ATOM 1278 O O . SER A 1 37 ? -3.991 -2.613 -1.438 1.00 0.00 37 SER A O 2
ATOM 1286 N N . MET A 1 38 ? -2.175 -2.285 -2.722 1.00 0.00 38 MET A N 2
ATOM 1287 C CA . MET A 1 38 ? -2.770 -1.205 -3.484 1.00 0.00 38 MET A CA 2
ATOM 1288 C C . MET A 1 38 ? -3.741 -1.755 -4.521 1.00 0.00 38 MET A C 2
ATOM 1289 O O . MET A 1 38 ? -4.682 -1.076 -4.936 1.00 0.00 38 MET A O 2
ATOM 1303 N N . GLN A 1 39 ? -3.517 -2.991 -4.930 1.00 0.00 39 GLN A N 2
ATOM 1304 C CA . GLN A 1 39 ? -4.363 -3.626 -5.925 1.00 0.00 39 GLN A CA 2
ATOM 1305 C C . GLN A 1 39 ? -5.207 -4.719 -5.279 1.00 0.00 39 GLN A C 2
ATOM 1306 O O . GLN A 1 39 ? -4.972 -5.097 -4.131 1.00 0.00 39 GLN A O 2
ATOM 1320 N N . GLY A 1 40 ? -6.187 -5.219 -6.012 1.00 0.00 40 GLY A N 2
ATOM 1321 C CA . GLY A 1 40 ? -7.066 -6.233 -5.473 1.00 0.00 40 GLY A CA 2
ATOM 1322 C C . GLY A 1 40 ? -8.489 -5.736 -5.331 1.00 0.00 40 GLY A C 2
ATOM 1323 O O . GLY A 1 40 ? -9.334 -6.403 -4.734 1.00 0.00 40 GLY A O 2
ATOM 1327 N N . SER A 1 41 ? -8.761 -4.563 -5.887 1.00 0.00 41 SER A N 2
ATOM 1328 C CA . SER A 1 41 ? -10.096 -3.983 -5.841 1.00 0.00 41 SER A CA 2
ATOM 1329 C C . SER A 1 41 ? -10.923 -4.451 -7.038 1.00 0.00 41 SER A C 2
ATOM 1330 O O . SER A 1 41 ? -11.734 -3.704 -7.592 1.00 0.00 41 SER A O 2
ATOM 1338 N N . SER A 1 42 ? -10.698 -5.697 -7.427 1.00 0.00 42 SER A N 2
ATOM 1339 C CA . SER A 1 42 ? -11.416 -6.311 -8.528 1.00 0.00 42 SER A CA 2
ATOM 1340 C C . SER A 1 42 ? -11.889 -7.703 -8.128 1.00 0.00 42 SER A C 2
ATOM 1341 O O . SER A 1 42 ? -11.087 -8.559 -7.757 1.00 0.00 42 SER A O 2
ATOM 1349 N N . ARG A 1 43 ? -13.194 -7.927 -8.206 1.00 0.00 43 ARG A N 2
ATOM 1350 C CA . ARG A 1 43 ? -13.780 -9.195 -7.780 1.00 0.00 43 ARG A CA 2
ATOM 1351 C C . ARG A 1 43 ? -13.749 -10.223 -8.911 1.00 0.00 43 ARG A C 2
ATOM 1352 O O . ARG A 1 43 ? -14.603 -11.103 -8.987 1.00 0.00 43 ARG A O 2
ATOM 1373 N N . ASN A 1 44 ? -12.765 -10.106 -9.790 1.00 0.00 44 ASN A N 2
ATOM 1374 C CA . ASN A 1 44 ? -12.603 -11.046 -10.892 1.00 0.00 44 ASN A CA 2
ATOM 1375 C C . ASN A 1 44 ? -11.245 -10.843 -11.543 1.00 0.00 44 ASN A C 2
ATOM 1376 O O . ASN A 1 44 ? -10.367 -11.703 -11.456 1.00 0.00 44 ASN A O 2
ATOM 1387 N N . LEU A 1 45 ? -11.077 -9.688 -12.177 1.00 0.00 45 LEU A N 2
ATOM 1388 C CA . LEU A 1 45 ? -9.826 -9.341 -12.841 1.00 0.00 45 LEU A CA 2
ATOM 1389 C C . LEU A 1 45 ? -9.815 -7.860 -13.192 1.00 0.00 45 LEU A C 2
ATOM 1390 O O . LEU A 1 45 ? -8.900 -7.124 -12.822 1.00 0.00 45 LEU A O 2
ATOM 1406 N N . GLU A 1 46 ? -10.845 -7.433 -13.901 1.00 0.00 46 GLU A N 2
ATOM 1407 C CA . GLU A 1 46 ? -10.959 -6.049 -14.329 1.00 0.00 46 GLU A CA 2
ATOM 1408 C C . GLU A 1 46 ? -11.785 -5.252 -13.327 1.00 0.00 46 GLU A C 2
ATOM 1409 O O . GLU A 1 46 ? -13.031 -5.309 -13.407 1.00 0.00 46 GLU A O 2
ATOM 1421 N N . GLY A 1 1 ? -22.214 0.559 6.548 1.00 0.00 1 GLY A N 3
ATOM 1422 C CA . GLY A 1 1 ? -20.775 0.248 6.726 1.00 0.00 1 GLY A CA 3
ATOM 1423 C C . GLY A 1 1 ? -19.890 1.289 6.075 1.00 0.00 1 GLY A C 3
ATOM 1424 O O . GLY A 1 1 ? -20.385 2.281 5.540 1.00 0.00 1 GLY A O 3
ATOM 1430 N N . SER A 1 2 ? -18.586 1.064 6.108 1.00 0.00 2 SER A N 3
ATOM 1431 C CA . SER A 1 2 ? -17.635 2.010 5.555 1.00 0.00 2 SER A CA 3
ATOM 1432 C C . SER A 1 2 ? -16.843 1.379 4.419 1.00 0.00 2 SER A C 3
ATOM 1433 O O . SER A 1 2 ? -15.958 0.556 4.651 1.00 0.00 2 SER A O 3
ATOM 1441 N N . LEU A 1 3 ? -17.166 1.755 3.194 1.00 0.00 3 LEU A N 3
ATOM 1442 C CA . LEU A 1 3 ? -16.435 1.262 2.037 1.00 0.00 3 LEU A CA 3
ATOM 1443 C C . LEU A 1 3 ? -15.560 2.370 1.482 1.00 0.00 3 LEU A C 3
ATOM 1444 O O . LEU A 1 3 ? -14.330 2.300 1.517 1.00 0.00 3 LEU A O 3
ATOM 1460 N N . ASP A 1 4 ? -16.221 3.409 1.010 1.00 0.00 4 ASP A N 3
ATOM 1461 C CA . ASP A 1 4 ? -15.555 4.549 0.390 1.00 0.00 4 ASP A CA 3
ATOM 1462 C C . ASP A 1 4 ? -14.813 5.352 1.438 1.00 0.00 4 ASP A C 3
ATOM 1463 O O . ASP A 1 4 ? -13.753 5.920 1.166 1.00 0.00 4 ASP A O 3
ATOM 1472 N N . GLU A 1 5 ? -15.394 5.385 2.634 1.00 0.00 5 GLU A N 3
ATOM 1473 C CA . GLU A 1 5 ? -14.835 6.115 3.768 1.00 0.00 5 GLU A CA 3
ATOM 1474 C C . GLU A 1 5 ? -13.348 5.823 3.921 1.00 0.00 5 GLU A C 3
ATOM 1475 O O . GLU A 1 5 ? -12.518 6.732 3.969 1.00 0.00 5 GLU A O 3
ATOM 1487 N N . ASP A 1 6 ? -13.024 4.538 3.973 1.00 0.00 6 ASP A N 3
ATOM 1488 C CA . ASP A 1 6 ? -11.649 4.099 4.168 1.00 0.00 6 ASP A CA 3
ATOM 1489 C C . ASP A 1 6 ? -10.921 3.980 2.837 1.00 0.00 6 ASP A C 3
ATOM 1490 O O . ASP A 1 6 ? -9.697 4.070 2.787 1.00 0.00 6 ASP A O 3
ATOM 1499 N N . GLU A 1 7 ? -11.686 3.780 1.763 1.00 0.00 7 GLU A N 3
ATOM 1500 C CA . GLU A 1 7 ? -11.129 3.602 0.422 1.00 0.00 7 GLU A CA 3
ATOM 1501 C C . GLU A 1 7 ? -10.226 4.775 0.053 1.00 0.00 7 GLU A C 3
ATOM 1502 O O . GLU A 1 7 ? -9.065 4.592 -0.322 1.00 0.00 7 GLU A O 3
ATOM 1514 N N . GLU A 1 8 ? -10.761 5.979 0.203 1.00 0.00 8 GLU A N 3
ATOM 1515 C CA . GLU A 1 8 ? -10.050 7.197 -0.158 1.00 0.00 8 GLU A CA 3
ATOM 1516 C C . GLU A 1 8 ? -8.757 7.347 0.638 1.00 0.00 8 GLU A C 3
ATOM 1517 O O . GLU A 1 8 ? -7.716 7.704 0.086 1.00 0.00 8 GLU A O 3
ATOM 1529 N N . ASP A 1 9 ? -8.827 7.064 1.933 1.00 0.00 9 ASP A N 3
ATOM 1530 C CA . ASP A 1 9 ? -7.676 7.242 2.813 1.00 0.00 9 ASP A CA 3
ATOM 1531 C C . ASP A 1 9 ? -6.679 6.099 2.648 1.00 0.00 9 ASP A C 3
ATOM 1532 O O . ASP A 1 9 ? -5.487 6.273 2.883 1.00 0.00 9 ASP A O 3
ATOM 1541 N N . LEU A 1 10 ? -7.167 4.937 2.224 1.00 0.00 10 LEU A N 3
ATOM 1542 C CA . LEU A 1 10 ? -6.304 3.786 1.974 1.00 0.00 10 LEU A CA 3
ATOM 1543 C C . LEU A 1 10 ? -5.416 4.074 0.769 1.00 0.00 10 LEU A C 3
ATOM 1544 O O . LEU A 1 10 ? -4.203 3.873 0.817 1.00 0.00 10 LEU A O 3
ATOM 1560 N N . GLN A 1 11 ? -6.029 4.559 -0.305 1.00 0.00 11 GLN A N 3
ATOM 1561 C CA . GLN A 1 11 ? -5.281 4.977 -1.483 1.00 0.00 11 GLN A CA 3
ATOM 1562 C C . GLN A 1 11 ? -4.295 6.075 -1.104 1.00 0.00 11 GLN A C 3
ATOM 1563 O O . GLN A 1 11 ? -3.129 6.056 -1.508 1.00 0.00 11 GLN A O 3
ATOM 1577 N N . ARG A 1 12 ? -4.780 7.018 -0.307 1.00 0.00 12 ARG A N 3
ATOM 1578 C CA . ARG A 1 12 ? -3.960 8.102 0.215 1.00 0.00 12 ARG A CA 3
ATOM 1579 C C . ARG A 1 12 ? -2.765 7.548 0.990 1.00 0.00 12 ARG A C 3
ATOM 1580 O O . ARG A 1 12 ? -1.641 7.986 0.787 1.00 0.00 12 ARG A O 3
ATOM 1601 N N . ALA A 1 13 ? -3.018 6.590 1.873 1.00 0.00 13 ALA A N 3
ATOM 1602 C CA . ALA A 1 13 ? -1.963 5.971 2.672 1.00 0.00 13 ALA A CA 3
ATOM 1603 C C . ALA A 1 13 ? -0.915 5.303 1.787 1.00 0.00 13 ALA A C 3
ATOM 1604 O O . ALA A 1 13 ? 0.287 5.419 2.037 1.00 0.00 13 ALA A O 3
ATOM 1611 N N . LEU A 1 14 ? -1.370 4.607 0.752 1.00 0.00 14 LEU A N 3
ATOM 1612 C CA . LEU A 1 14 ? -0.463 3.966 -0.192 1.00 0.00 14 LEU A CA 3
ATOM 1613 C C . LEU A 1 14 ? 0.415 5.009 -0.880 1.00 0.00 14 LEU A C 3
ATOM 1614 O O . LEU A 1 14 ? 1.643 4.908 -0.870 1.00 0.00 14 LEU A O 3
ATOM 1630 N N . ALA A 1 15 ? -0.223 6.026 -1.452 1.00 0.00 15 ALA A N 3
ATOM 1631 C CA . ALA A 1 15 ? 0.491 7.086 -2.156 1.00 0.00 15 ALA A CA 3
ATOM 1632 C C . ALA A 1 15 ? 1.324 7.919 -1.188 1.00 0.00 15 ALA A C 3
ATOM 1633 O O . ALA A 1 15 ? 2.315 8.535 -1.579 1.00 0.00 15 ALA A O 3
ATOM 1640 N N . LEU A 1 16 ? 0.911 7.926 0.072 1.00 0.00 16 LEU A N 3
ATOM 1641 C CA . LEU A 1 16 ? 1.619 8.646 1.120 1.00 0.00 16 LEU A CA 3
ATOM 1642 C C . LEU A 1 16 ? 3.034 8.094 1.263 1.00 0.00 16 LEU A C 3
ATOM 1643 O O . LEU A 1 16 ? 4.009 8.832 1.146 1.00 0.00 16 LEU A O 3
ATOM 1659 N N . SER A 1 17 ? 3.138 6.788 1.479 1.00 0.00 17 SER A N 3
ATOM 1660 C CA . SER A 1 17 ? 4.437 6.136 1.598 1.00 0.00 17 SER A CA 3
ATOM 1661 C C . SER A 1 17 ? 5.198 6.202 0.274 1.00 0.00 17 SER A C 3
ATOM 1662 O O . SER A 1 17 ? 6.427 6.283 0.250 1.00 0.00 17 SER A O 3
ATOM 1670 N N . ARG A 1 18 ? 4.449 6.199 -0.821 1.00 0.00 18 ARG A N 3
ATOM 1671 C CA . ARG A 1 18 ? 5.033 6.263 -2.155 1.00 0.00 18 ARG A CA 3
ATOM 1672 C C . ARG A 1 18 ? 5.761 7.584 -2.369 1.00 0.00 18 ARG A C 3
ATOM 1673 O O . ARG A 1 18 ? 6.919 7.592 -2.782 1.00 0.00 18 ARG A O 3
ATOM 1694 N N . GLN A 1 19 ? 5.102 8.692 -2.048 1.00 0.00 19 GLN A N 3
ATOM 1695 C CA . GLN A 1 19 ? 5.695 10.016 -2.239 1.00 0.00 19 GLN A CA 3
ATOM 1696 C C . GLN A 1 19 ? 6.772 10.293 -1.191 1.00 0.00 19 GLN A C 3
ATOM 1697 O O . GLN A 1 19 ? 7.466 11.308 -1.248 1.00 0.00 19 GLN A O 3
ATOM 1711 N N . GLU A 1 20 ? 6.893 9.391 -0.226 1.00 0.00 20 GLU A N 3
ATOM 1712 C CA . GLU A 1 20 ? 7.950 9.461 0.774 1.00 0.00 20 GLU A CA 3
ATOM 1713 C C . GLU A 1 20 ? 9.198 8.742 0.275 1.00 0.00 20 GLU A C 3
ATOM 1714 O O . GLU A 1 20 ? 10.304 8.997 0.751 1.00 0.00 20 GLU A O 3
ATOM 1726 N N . ILE A 1 21 ? 9.005 7.868 -0.709 1.00 0.00 21 ILE A N 3
ATOM 1727 C CA . ILE A 1 21 ? 10.056 6.983 -1.196 1.00 0.00 21 ILE A CA 3
ATOM 1728 C C . ILE A 1 21 ? 10.632 6.173 -0.031 1.00 0.00 21 ILE A C 3
ATOM 1729 O O . ILE A 1 21 ? 11.676 6.502 0.541 1.00 0.00 21 ILE A O 3
ATOM 1745 N N . ASP A 1 22 ? 9.906 5.134 0.337 1.00 0.00 22 ASP A N 3
ATOM 1746 C CA . ASP A 1 22 ? 10.326 4.224 1.387 1.00 0.00 22 ASP A CA 3
ATOM 1747 C C . ASP A 1 22 ? 11.326 3.214 0.835 1.00 0.00 22 ASP A C 3
ATOM 1748 O O . ASP A 1 22 ? 10.986 2.081 0.495 1.00 0.00 22 ASP A O 3
ATOM 1757 N N . MET A 1 23 ? 12.573 3.644 0.727 1.00 0.00 23 MET A N 3
ATOM 1758 C CA . MET A 1 23 ? 13.610 2.821 0.129 1.00 0.00 23 MET A CA 3
ATOM 1759 C C . MET A 1 23 ? 14.865 2.791 0.992 1.00 0.00 23 MET A C 3
ATOM 1760 O O . MET A 1 23 ? 15.411 3.839 1.350 1.00 0.00 23 MET A O 3
ATOM 1774 N N . GLU A 1 24 ? 15.299 1.580 1.328 1.00 0.00 24 GLU A N 3
ATOM 1775 C CA . GLU A 1 24 ? 16.559 1.359 2.030 1.00 0.00 24 GLU A CA 3
ATOM 1776 C C . GLU A 1 24 ? 16.836 -0.140 2.108 1.00 0.00 24 GLU A C 3
ATOM 1777 O O . GLU A 1 24 ? 17.556 -0.686 1.272 1.00 0.00 24 GLU A O 3
ATOM 1789 N N . ASP A 1 25 ? 16.229 -0.808 3.085 1.00 0.00 25 ASP A N 3
ATOM 1790 C CA . ASP A 1 25 ? 16.391 -2.250 3.243 1.00 0.00 25 ASP A CA 3
ATOM 1791 C C . ASP A 1 25 ? 15.075 -2.913 3.629 1.00 0.00 25 ASP A C 3
ATOM 1792 O O . ASP A 1 25 ? 14.404 -3.520 2.796 1.00 0.00 25 ASP A O 3
ATOM 1801 N N . GLU A 1 26 ? 14.695 -2.770 4.890 1.00 0.00 26 GLU A N 3
ATOM 1802 C CA . GLU A 1 26 ? 13.520 -3.454 5.414 1.00 0.00 26 GLU A CA 3
ATOM 1803 C C . GLU A 1 26 ? 12.237 -2.737 5.015 1.00 0.00 26 GLU A C 3
ATOM 1804 O O . GLU A 1 26 ? 11.202 -3.373 4.822 1.00 0.00 26 GLU A O 3
ATOM 1816 N N . GLU A 1 27 ? 12.312 -1.419 4.876 1.00 0.00 27 GLU A N 3
ATOM 1817 C CA . GLU A 1 27 ? 11.166 -0.632 4.437 1.00 0.00 27 GLU A CA 3
ATOM 1818 C C . GLU A 1 27 ? 10.820 -0.964 2.989 1.00 0.00 27 GLU A C 3
ATOM 1819 O O . GLU A 1 27 ? 9.680 -0.809 2.562 1.00 0.00 27 GLU A O 3
ATOM 1831 N N . ALA A 1 28 ? 11.808 -1.445 2.243 1.00 0.00 28 ALA A N 3
ATOM 1832 C CA . ALA A 1 28 ? 11.581 -1.879 0.872 1.00 0.00 28 ALA A CA 3
ATOM 1833 C C . ALA A 1 28 ? 10.605 -3.055 0.836 1.00 0.00 28 ALA A C 3
ATOM 1834 O O . ALA A 1 28 ? 9.980 -3.332 -0.187 1.00 0.00 28 ALA A O 3
ATOM 1841 N N . ASP A 1 29 ? 10.474 -3.754 1.960 1.00 0.00 29 ASP A N 3
ATOM 1842 C CA . ASP A 1 29 ? 9.497 -4.831 2.069 1.00 0.00 29 ASP A CA 3
ATOM 1843 C C . ASP A 1 29 ? 8.101 -4.255 2.282 1.00 0.00 29 ASP A C 3
ATOM 1844 O O . ASP A 1 29 ? 7.105 -4.820 1.825 1.00 0.00 29 ASP A O 3
ATOM 1853 N N . LEU A 1 30 ? 8.035 -3.114 2.960 1.00 0.00 30 LEU A N 3
ATOM 1854 C CA . LEU A 1 30 ? 6.777 -2.397 3.114 1.00 0.00 30 LEU A CA 3
ATOM 1855 C C . LEU A 1 30 ? 6.330 -1.887 1.754 1.00 0.00 30 LEU A C 3
ATOM 1856 O O . LEU A 1 30 ? 5.158 -1.982 1.400 1.00 0.00 30 LEU A O 3
ATOM 1872 N N . ARG A 1 31 ? 7.286 -1.362 0.996 1.00 0.00 31 ARG A N 3
ATOM 1873 C CA . ARG A 1 31 ? 7.053 -0.936 -0.383 1.00 0.00 31 ARG A CA 3
ATOM 1874 C C . ARG A 1 31 ? 6.448 -2.077 -1.194 1.00 0.00 31 ARG A C 3
ATOM 1875 O O . ARG A 1 31 ? 5.479 -1.893 -1.935 1.00 0.00 31 ARG A O 3
ATOM 1896 N N . ARG A 1 32 ? 7.033 -3.258 -1.033 1.00 0.00 32 ARG A N 3
ATOM 1897 C CA . ARG A 1 32 ? 6.540 -4.477 -1.665 1.00 0.00 32 ARG A CA 3
ATOM 1898 C C . ARG A 1 32 ? 5.074 -4.714 -1.303 1.00 0.00 32 ARG A C 3
ATOM 1899 O O . ARG A 1 32 ? 4.266 -5.102 -2.149 1.00 0.00 32 ARG A O 3
ATOM 1920 N N . ALA A 1 33 ? 4.739 -4.446 -0.047 1.00 0.00 33 ALA A N 3
ATOM 1921 C CA . ALA A 1 33 ? 3.378 -4.617 0.444 1.00 0.00 33 ALA A CA 3
ATOM 1922 C C . ALA A 1 33 ? 2.438 -3.577 -0.166 1.00 0.00 33 ALA A C 3
ATOM 1923 O O . ALA A 1 33 ? 1.275 -3.868 -0.432 1.00 0.00 33 ALA A O 3
ATOM 1930 N N . ILE A 1 34 ? 2.950 -2.369 -0.402 1.00 0.00 34 ILE A N 3
ATOM 1931 C CA . ILE A 1 34 ? 2.168 -1.313 -1.046 1.00 0.00 34 ILE A CA 3
ATOM 1932 C C . ILE A 1 34 ? 1.846 -1.722 -2.481 1.00 0.00 34 ILE A C 3
ATOM 1933 O O . ILE A 1 34 ? 0.737 -1.506 -2.972 1.00 0.00 34 ILE A O 3
ATOM 1949 N N . GLN A 1 35 ? 2.825 -2.340 -3.127 1.00 0.00 35 GLN A N 3
ATOM 1950 C CA . GLN A 1 35 ? 2.655 -2.855 -4.482 1.00 0.00 35 GLN A CA 3
ATOM 1951 C C . GLN A 1 35 ? 1.570 -3.929 -4.512 1.00 0.00 35 GLN A C 3
ATOM 1952 O O . GLN A 1 35 ? 0.786 -4.015 -5.457 1.00 0.00 35 GLN A O 3
ATOM 1966 N N . LEU A 1 36 ? 1.535 -4.746 -3.468 1.00 0.00 36 LEU A N 3
ATOM 1967 C CA . LEU A 1 36 ? 0.555 -5.813 -3.354 1.00 0.00 36 LEU A CA 3
ATOM 1968 C C . LEU A 1 36 ? -0.818 -5.235 -3.007 1.00 0.00 36 LEU A C 3
ATOM 1969 O O . LEU A 1 36 ? -1.817 -5.562 -3.645 1.00 0.00 36 LEU A O 3
ATOM 1985 N N . SER A 1 37 ? -0.851 -4.364 -2.007 1.00 0.00 37 SER A N 3
ATOM 1986 C CA . SER A 1 37 ? -2.088 -3.730 -1.554 1.00 0.00 37 SER A CA 3
ATOM 1987 C C . SER A 1 37 ? -2.705 -2.848 -2.645 1.00 0.00 37 SER A C 3
ATOM 1988 O O . SER A 1 37 ? -3.834 -2.374 -2.503 1.00 0.00 37 SER A O 3
ATOM 1996 N N . MET A 1 38 ? -1.961 -2.618 -3.721 1.00 0.00 38 MET A N 3
ATOM 1997 C CA . MET A 1 38 ? -2.454 -1.837 -4.839 1.00 0.00 38 MET A CA 3
ATOM 1998 C C . MET A 1 38 ? -3.560 -2.591 -5.577 1.00 0.00 38 MET A C 3
ATOM 1999 O O . MET A 1 38 ? -4.477 -1.985 -6.133 1.00 0.00 38 MET A O 3
ATOM 2013 N N . GLN A 1 39 ? -3.475 -3.914 -5.570 1.00 0.00 39 GLN A N 3
ATOM 2014 C CA . GLN A 1 39 ? -4.473 -4.739 -6.238 1.00 0.00 39 GLN A CA 3
ATOM 2015 C C . GLN A 1 39 ? -5.416 -5.360 -5.212 1.00 0.00 39 GLN A C 3
ATOM 2016 O O . GLN A 1 39 ? -5.067 -5.507 -4.040 1.00 0.00 39 GLN A O 3
ATOM 2030 N N . GLY A 1 40 ? -6.623 -5.695 -5.651 1.00 0.00 40 GLY A N 3
ATOM 2031 C CA . GLY A 1 40 ? -7.576 -6.344 -4.774 1.00 0.00 40 GLY A CA 3
ATOM 2032 C C . GLY A 1 40 ? -7.144 -7.751 -4.426 1.00 0.00 40 GLY A C 3
ATOM 2033 O O . GLY A 1 40 ? -7.160 -8.640 -5.283 1.00 0.00 40 GLY A O 3
ATOM 2037 N N . SER A 1 41 ? -6.759 -7.952 -3.170 1.00 0.00 41 SER A N 3
ATOM 2038 C CA . SER A 1 41 ? -6.232 -9.228 -2.705 1.00 0.00 41 SER A CA 3
ATOM 2039 C C . SER A 1 41 ? -7.327 -10.293 -2.573 1.00 0.00 41 SER A C 3
ATOM 2040 O O . SER A 1 41 ? -7.600 -10.804 -1.485 1.00 0.00 41 SER A O 3
ATOM 2048 N N . SER A 1 42 ? -7.955 -10.607 -3.696 1.00 0.00 42 SER A N 3
ATOM 2049 C CA . SER A 1 42 ? -8.954 -11.665 -3.771 1.00 0.00 42 SER A CA 3
ATOM 2050 C C . SER A 1 42 ? -8.775 -12.462 -5.062 1.00 0.00 42 SER A C 3
ATOM 2051 O O . SER A 1 42 ? -9.231 -13.598 -5.179 1.00 0.00 42 SER A O 3
ATOM 2059 N N . ARG A 1 43 ? -8.096 -11.856 -6.029 1.00 0.00 43 ARG A N 3
ATOM 2060 C CA . ARG A 1 43 ? -7.850 -12.493 -7.312 1.00 0.00 43 ARG A CA 3
ATOM 2061 C C . ARG A 1 43 ? -6.503 -12.045 -7.856 1.00 0.00 43 ARG A C 3
ATOM 2062 O O . ARG A 1 43 ? -5.897 -11.120 -7.316 1.00 0.00 43 ARG A O 3
ATOM 2083 N N . ASN A 1 44 ? -6.052 -12.701 -8.922 1.00 0.00 44 ASN A N 3
ATOM 2084 C CA . ASN A 1 44 ? -4.766 -12.404 -9.549 1.00 0.00 44 ASN A CA 3
ATOM 2085 C C . ASN A 1 44 ? -3.630 -12.567 -8.545 1.00 0.00 44 ASN A C 3
ATOM 2086 O O . ASN A 1 44 ? -3.054 -11.595 -8.057 1.00 0.00 44 ASN A O 3
ATOM 2097 N N . LEU A 1 45 ? -3.331 -13.815 -8.224 1.00 0.00 45 LEU A N 3
ATOM 2098 C CA . LEU A 1 45 ? -2.233 -14.129 -7.319 1.00 0.00 45 LEU A CA 3
ATOM 2099 C C . LEU A 1 45 ? -0.916 -14.129 -8.085 1.00 0.00 45 LEU A C 3
ATOM 2100 O O . LEU A 1 45 ? 0.159 -14.071 -7.489 1.00 0.00 45 LEU A O 3
ATOM 2116 N N . GLU A 1 46 ? -1.030 -14.175 -9.411 1.00 0.00 46 GLU A N 3
ATOM 2117 C CA . GLU A 1 46 ? 0.117 -14.195 -10.315 1.00 0.00 46 GLU A CA 3
ATOM 2118 C C . GLU A 1 46 ? 0.914 -15.482 -10.135 1.00 0.00 46 GLU A C 3
ATOM 2119 O O . GLU A 1 46 ? 0.606 -16.465 -10.835 1.00 0.00 46 GLU A O 3
ATOM 2131 N N . GLY A 1 1 ? -23.863 1.776 -0.323 1.00 0.00 1 GLY A N 4
ATOM 2132 C CA . GLY A 1 1 ? -22.392 1.742 -0.157 1.00 0.00 1 GLY A CA 4
ATOM 2133 C C . GLY A 1 1 ? -21.842 3.078 0.287 1.00 0.00 1 GLY A C 4
ATOM 2134 O O . GLY A 1 1 ? -22.124 4.106 -0.328 1.00 0.00 1 GLY A O 4
ATOM 2140 N N . SER A 1 2 ? -21.064 3.071 1.357 1.00 0.00 2 SER A N 4
ATOM 2141 C CA . SER A 1 2 ? -20.462 4.295 1.872 1.00 0.00 2 SER A CA 4
ATOM 2142 C C . SER A 1 2 ? -18.959 4.109 2.066 1.00 0.00 2 SER A C 4
ATOM 2143 O O . SER A 1 2 ? -18.319 4.842 2.818 1.00 0.00 2 SER A O 4
ATOM 2151 N N . LEU A 1 3 ? -18.397 3.139 1.355 1.00 0.00 3 LEU A N 4
ATOM 2152 C CA . LEU A 1 3 ? -16.991 2.781 1.518 1.00 0.00 3 LEU A CA 4
ATOM 2153 C C . LEU A 1 3 ? -16.073 3.784 0.825 1.00 0.00 3 LEU A C 4
ATOM 2154 O O . LEU A 1 3 ? -14.856 3.755 1.007 1.00 0.00 3 LEU A O 4
ATOM 2170 N N . ASP A 1 4 ? -16.671 4.678 0.046 1.00 0.00 4 ASP A N 4
ATOM 2171 C CA . ASP A 1 4 ? -15.929 5.706 -0.679 1.00 0.00 4 ASP A CA 4
ATOM 2172 C C . ASP A 1 4 ? -15.199 6.621 0.295 1.00 0.00 4 ASP A C 4
ATOM 2173 O O . ASP A 1 4 ? -14.124 7.145 -0.008 1.00 0.00 4 ASP A O 4
ATOM 2182 N N . GLU A 1 5 ? -15.806 6.812 1.461 1.00 0.00 5 GLU A N 4
ATOM 2183 C CA . GLU A 1 5 ? -15.220 7.608 2.532 1.00 0.00 5 GLU A CA 4
ATOM 2184 C C . GLU A 1 5 ? -13.807 7.121 2.847 1.00 0.00 5 GLU A C 4
ATOM 2185 O O . GLU A 1 5 ? -12.844 7.888 2.788 1.00 0.00 5 GLU A O 4
ATOM 2197 N N . ASP A 1 6 ? -13.693 5.834 3.145 1.00 0.00 6 ASP A N 4
ATOM 2198 C CA . ASP A 1 6 ? -12.405 5.236 3.481 1.00 0.00 6 ASP A CA 4
ATOM 2199 C C . ASP A 1 6 ? -11.560 5.033 2.237 1.00 0.00 6 ASP A C 4
ATOM 2200 O O . ASP A 1 6 ? -10.340 5.144 2.291 1.00 0.00 6 ASP A O 4
ATOM 2209 N N . GLU A 1 7 ? -12.221 4.742 1.121 1.00 0.00 7 GLU A N 4
ATOM 2210 C CA . GLU A 1 7 ? -11.541 4.410 -0.130 1.00 0.00 7 GLU A CA 4
ATOM 2211 C C . GLU A 1 7 ? -10.491 5.451 -0.504 1.00 0.00 7 GLU A C 4
ATOM 2212 O O . GLU A 1 7 ? -9.304 5.134 -0.602 1.00 0.00 7 GLU A O 4
ATOM 2224 N N . GLU A 1 8 ? -10.926 6.690 -0.690 1.00 0.00 8 GLU A N 4
ATOM 2225 C CA . GLU A 1 8 ? -10.033 7.763 -1.113 1.00 0.00 8 GLU A CA 4
ATOM 2226 C C . GLU A 1 8 ? -8.908 7.996 -0.105 1.00 0.00 8 GLU A C 4
ATOM 2227 O O . GLU A 1 8 ? -7.773 8.298 -0.482 1.00 0.00 8 GLU A O 4
ATOM 2239 N N . ASP A 1 9 ? -9.223 7.845 1.171 1.00 0.00 9 ASP A N 4
ATOM 2240 C CA . ASP A 1 9 ? -8.244 8.066 2.231 1.00 0.00 9 ASP A CA 4
ATOM 2241 C C . ASP A 1 9 ? -7.230 6.925 2.280 1.00 0.00 9 ASP A C 4
ATOM 2242 O O . ASP A 1 9 ? -6.022 7.156 2.346 1.00 0.00 9 ASP A O 4
ATOM 2251 N N . LEU A 1 10 ? -7.729 5.697 2.226 1.00 0.00 10 LEU A N 4
ATOM 2252 C CA . LEU A 1 10 ? -6.883 4.513 2.290 1.00 0.00 10 LEU A CA 4
ATOM 2253 C C . LEU A 1 10 ? -5.971 4.442 1.069 1.00 0.00 10 LEU A C 4
ATOM 2254 O O . LEU A 1 10 ? -4.773 4.186 1.200 1.00 0.00 10 LEU A O 4
ATOM 2270 N N . GLN A 1 11 ? -6.533 4.678 -0.114 1.00 0.00 11 GLN A N 4
ATOM 2271 C CA . GLN A 1 11 ? -5.744 4.644 -1.341 1.00 0.00 11 GLN A CA 4
ATOM 2272 C C . GLN A 1 11 ? -4.668 5.729 -1.304 1.00 0.00 11 GLN A C 4
ATOM 2273 O O . GLN A 1 11 ? -3.549 5.527 -1.785 1.00 0.00 11 GLN A O 4
ATOM 2287 N N . ARG A 1 12 ? -5.001 6.871 -0.702 1.00 0.00 12 ARG A N 4
ATOM 2288 C CA . ARG A 1 12 ? -4.036 7.944 -0.526 1.00 0.00 12 ARG A CA 4
ATOM 2289 C C . ARG A 1 12 ? -2.940 7.520 0.448 1.00 0.00 12 ARG A C 4
ATOM 2290 O O . ARG A 1 12 ? -1.768 7.770 0.207 1.00 0.00 12 ARG A O 4
ATOM 2311 N N . ALA A 1 13 ? -3.333 6.872 1.541 1.00 0.00 13 ALA A N 4
ATOM 2312 C CA . ALA A 1 13 ? -2.385 6.376 2.539 1.00 0.00 13 ALA A CA 4
ATOM 2313 C C . ALA A 1 13 ? -1.368 5.414 1.920 1.00 0.00 13 ALA A C 4
ATOM 2314 O O . ALA A 1 13 ? -0.199 5.394 2.317 1.00 0.00 13 ALA A O 4
ATOM 2321 N N . LEU A 1 14 ? -1.811 4.620 0.950 1.00 0.00 14 LEU A N 4
ATOM 2322 C CA . LEU A 1 14 ? -0.912 3.721 0.233 1.00 0.00 14 LEU A CA 4
ATOM 232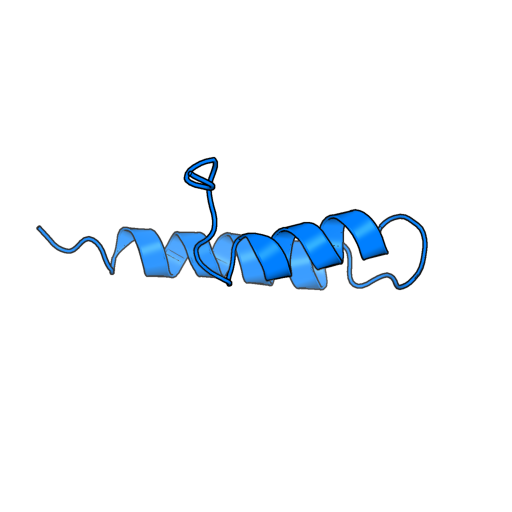3 C C . LEU A 1 14 ? 0.116 4.522 -0.562 1.00 0.00 14 LEU A C 4
ATOM 2324 O O . LEU A 1 14 ? 1.319 4.282 -0.458 1.00 0.00 14 LEU A O 4
ATOM 2340 N N . ALA A 1 15 ? -0.369 5.479 -1.346 1.00 0.00 15 ALA A N 4
ATOM 2341 C CA . ALA A 1 15 ? 0.503 6.368 -2.106 1.00 0.00 15 ALA A CA 4
ATOM 2342 C C . ALA A 1 15 ? 1.409 7.153 -1.166 1.00 0.00 15 ALA A C 4
ATOM 2343 O O . ALA A 1 15 ? 2.592 7.360 -1.438 1.00 0.00 15 ALA A O 4
ATOM 2350 N N . LEU A 1 16 ? 0.818 7.578 -0.061 1.00 0.00 16 LEU A N 4
ATOM 2351 C CA . LEU A 1 16 ? 1.520 8.292 0.996 1.00 0.00 16 LEU A CA 4
ATOM 2352 C C . LEU A 1 16 ? 2.728 7.487 1.464 1.00 0.00 16 LEU A C 4
ATOM 2353 O O . LEU A 1 16 ? 3.854 7.972 1.438 1.00 0.00 16 LEU A O 4
ATOM 2369 N N . SER A 1 17 ? 2.486 6.244 1.848 1.00 0.00 17 SER A N 4
ATOM 2370 C CA . SER A 1 17 ? 3.546 5.374 2.341 1.00 0.00 17 SER A CA 4
ATOM 2371 C C . SER A 1 17 ? 4.593 5.124 1.256 1.00 0.00 17 SER A C 4
ATOM 2372 O O . SER A 1 17 ? 5.776 4.947 1.545 1.00 0.00 17 SER A O 4
ATOM 2380 N N . ARG A 1 18 ? 4.152 5.136 0.006 1.00 0.00 18 ARG A N 4
ATOM 2381 C CA . ARG A 1 18 ? 5.044 4.944 -1.130 1.00 0.00 18 ARG A CA 4
ATOM 2382 C C . ARG A 1 18 ? 6.038 6.092 -1.235 1.00 0.00 18 ARG A C 4
ATOM 2383 O O . ARG A 1 18 ? 7.252 5.876 -1.207 1.00 0.00 18 ARG A O 4
ATOM 2404 N N . GLN A 1 19 ? 5.513 7.309 -1.342 1.00 0.00 19 GLN A N 4
ATOM 2405 C CA . GLN A 1 19 ? 6.347 8.496 -1.506 1.00 0.00 19 GLN A CA 4
ATOM 2406 C C . GLN A 1 19 ? 7.196 8.754 -0.265 1.00 0.00 19 GLN A C 4
ATOM 2407 O O . GLN A 1 19 ? 8.276 9.340 -0.354 1.00 0.00 19 GLN A O 4
ATOM 2421 N N . GLU A 1 20 ? 6.704 8.312 0.887 1.00 0.00 20 GLU A N 4
ATOM 2422 C CA . GLU A 1 20 ? 7.412 8.497 2.144 1.00 0.00 20 GLU A CA 4
ATOM 2423 C C . GLU A 1 20 ? 8.673 7.645 2.211 1.00 0.00 20 GLU A C 4
ATOM 2424 O O . GLU A 1 20 ? 9.709 8.104 2.689 1.00 0.00 20 GLU A O 4
ATOM 2436 N N . ILE A 1 21 ? 8.595 6.407 1.740 1.00 0.00 21 ILE A N 4
ATOM 2437 C CA . ILE A 1 21 ? 9.768 5.545 1.744 1.00 0.00 21 ILE A CA 4
ATOM 2438 C C . ILE A 1 21 ? 10.735 5.958 0.645 1.00 0.00 21 ILE A C 4
ATOM 2439 O O . ILE A 1 21 ? 11.811 6.487 0.932 1.00 0.00 21 ILE A O 4
ATOM 2455 N N . ASP A 1 22 ? 10.332 5.705 -0.608 1.00 0.00 22 ASP A N 4
ATOM 2456 C CA . ASP A 1 22 ? 11.142 6.007 -1.800 1.00 0.00 22 ASP A CA 4
ATOM 2457 C C . ASP A 1 22 ? 12.384 5.107 -1.892 1.00 0.00 22 ASP A C 4
ATOM 2458 O O . ASP A 1 22 ? 12.733 4.628 -2.970 1.00 0.00 22 ASP A O 4
ATOM 2467 N N . MET A 1 23 ? 13.014 4.877 -0.749 1.00 0.00 23 MET A N 4
ATOM 2468 C CA . MET A 1 23 ? 14.225 4.072 -0.636 1.00 0.00 23 MET A CA 4
ATOM 2469 C C . MET A 1 23 ? 14.043 2.676 -1.230 1.00 0.00 23 MET A C 4
ATOM 2470 O O . MET A 1 23 ? 13.360 1.829 -0.650 1.00 0.00 23 MET A O 4
ATOM 2484 N N . GLU A 1 24 ? 14.674 2.435 -2.371 1.00 0.00 24 GLU A N 4
ATOM 2485 C CA . GLU A 1 24 ? 14.609 1.133 -3.022 1.00 0.00 24 GLU A CA 4
ATOM 2486 C C . GLU A 1 24 ? 15.704 0.205 -2.503 1.00 0.00 24 GLU A C 4
ATOM 2487 O O . GLU A 1 24 ? 16.377 -0.479 -3.278 1.00 0.00 24 GLU A O 4
ATOM 2499 N N . ASP A 1 25 ? 15.873 0.173 -1.190 1.00 0.00 25 ASP A N 4
ATOM 2500 C CA . ASP A 1 25 ? 16.880 -0.680 -0.573 1.00 0.00 25 ASP A CA 4
ATOM 2501 C C . ASP A 1 25 ? 16.195 -1.825 0.178 1.00 0.00 25 ASP A C 4
ATOM 2502 O O . ASP A 1 25 ? 15.528 -2.655 -0.435 1.00 0.00 25 ASP A O 4
ATOM 2511 N N . GLU A 1 26 ? 16.332 -1.854 1.499 1.00 0.00 26 GLU A N 4
ATOM 2512 C CA . GLU A 1 26 ? 15.670 -2.863 2.316 1.00 0.00 26 GLU A CA 4
ATOM 2513 C C . GLU A 1 26 ? 14.255 -2.403 2.640 1.00 0.00 26 GLU A C 4
ATOM 2514 O O . GLU A 1 26 ? 13.321 -3.204 2.711 1.00 0.00 26 GLU A O 4
ATOM 2526 N N . GLU A 1 27 ? 14.110 -1.092 2.815 1.00 0.00 27 GLU A N 4
ATOM 2527 C CA . GLU A 1 27 ? 12.804 -0.470 3.006 1.00 0.00 27 GLU A CA 4
ATOM 2528 C C . GLU A 1 27 ? 11.899 -0.731 1.802 1.00 0.00 27 GLU A C 4
ATOM 2529 O O . GLU A 1 27 ? 10.673 -0.688 1.909 1.00 0.00 27 GLU A O 4
ATOM 2541 N N . ALA A 1 28 ? 12.519 -0.993 0.654 1.00 0.00 28 ALA A N 4
ATOM 2542 C CA . ALA A 1 28 ? 11.790 -1.273 -0.581 1.00 0.00 28 ALA A CA 4
ATOM 2543 C C . ALA A 1 28 ? 10.897 -2.502 -0.447 1.00 0.00 28 ALA A C 4
ATOM 2544 O O . ALA A 1 28 ? 9.979 -2.696 -1.241 1.00 0.00 28 ALA A O 4
ATOM 2551 N N . ASP A 1 29 ? 11.162 -3.334 0.550 1.00 0.00 29 ASP A N 4
ATOM 2552 C CA . ASP A 1 29 ? 10.324 -4.498 0.791 1.00 0.00 29 ASP A CA 4
ATOM 2553 C C . ASP A 1 29 ? 8.982 -4.061 1.367 1.00 0.00 29 ASP A C 4
ATOM 2554 O O . ASP A 1 29 ? 7.942 -4.637 1.060 1.00 0.00 29 ASP A O 4
ATOM 2563 N N . LEU A 1 30 ? 9.011 -3.008 2.178 1.00 0.00 30 LEU A N 4
ATOM 2564 C CA . LEU A 1 30 ? 7.788 -2.414 2.701 1.00 0.00 30 LEU A CA 4
ATOM 2565 C C . LEU A 1 30 ? 7.069 -1.685 1.573 1.00 0.00 30 LEU A C 4
ATOM 2566 O O . LEU A 1 30 ? 5.841 -1.670 1.501 1.00 0.00 30 LEU A O 4
ATOM 2582 N N . ARG A 1 31 ? 7.863 -1.087 0.689 1.00 0.00 31 ARG A N 4
ATOM 2583 C CA . ARG A 1 31 ? 7.353 -0.501 -0.543 1.00 0.00 31 ARG A CA 4
ATOM 2584 C C . ARG A 1 31 ? 6.605 -1.564 -1.347 1.00 0.00 31 ARG A C 4
ATOM 2585 O O . ARG A 1 31 ? 5.495 -1.335 -1.825 1.00 0.00 31 ARG A O 4
ATOM 2606 N N . ARG A 1 32 ? 7.231 -2.729 -1.468 1.00 0.00 32 ARG A N 4
ATOM 2607 C CA . ARG A 1 32 ? 6.653 -3.873 -2.167 1.00 0.00 32 ARG A CA 4
ATOM 2608 C C . ARG A 1 32 ? 5.336 -4.298 -1.519 1.00 0.00 32 ARG A C 4
ATOM 2609 O O . ARG A 1 32 ? 4.344 -4.542 -2.206 1.00 0.00 32 ARG A O 4
ATOM 2630 N N . ALA A 1 33 ? 5.339 -4.374 -0.193 1.00 0.00 33 ALA A N 4
ATOM 2631 C CA . ALA A 1 33 ? 4.158 -4.767 0.566 1.00 0.00 33 ALA A CA 4
ATOM 2632 C C . ALA A 1 33 ? 2.997 -3.805 0.331 1.00 0.00 33 ALA A C 4
ATOM 2633 O O . ALA A 1 33 ? 1.842 -4.223 0.229 1.00 0.00 33 ALA A O 4
ATOM 2640 N N . ILE A 1 34 ? 3.307 -2.515 0.225 1.00 0.00 34 ILE A N 4
ATOM 2641 C CA . ILE A 1 34 ? 2.286 -1.503 -0.008 1.00 0.00 34 ILE A CA 4
ATOM 2642 C C . ILE A 1 34 ? 1.714 -1.649 -1.410 1.00 0.00 34 ILE A C 4
ATOM 2643 O O . ILE A 1 34 ? 0.510 -1.511 -1.615 1.00 0.00 34 ILE A O 4
ATOM 2659 N N . GLN A 1 35 ? 2.579 -1.960 -2.367 1.00 0.00 35 GLN A N 4
ATOM 2660 C CA . GLN A 1 35 ? 2.147 -2.161 -3.746 1.00 0.00 35 GLN A CA 4
ATOM 2661 C C . GLN A 1 35 ? 1.239 -3.382 -3.841 1.00 0.00 35 GLN A C 4
ATOM 2662 O O . GLN A 1 35 ? 0.284 -3.409 -4.619 1.00 0.00 35 GLN A O 4
ATOM 2676 N N . LEU A 1 36 ? 1.539 -4.389 -3.034 1.00 0.00 36 LEU A N 4
ATOM 2677 C CA . LEU A 1 36 ? 0.739 -5.596 -2.974 1.00 0.00 36 LEU A CA 4
ATOM 2678 C C . LEU A 1 36 ? -0.618 -5.280 -2.344 1.00 0.00 36 LEU A C 4
ATOM 2679 O O . LEU A 1 36 ? -1.664 -5.664 -2.871 1.00 0.00 36 LEU A O 4
ATOM 2695 N N . SER A 1 37 ? -0.590 -4.571 -1.223 1.00 0.00 37 SER A N 4
ATOM 2696 C CA . SER A 1 37 ? -1.808 -4.152 -0.536 1.00 0.00 37 SER A CA 4
ATOM 2697 C C . SER A 1 37 ? -2.645 -3.222 -1.421 1.00 0.00 37 SER A C 4
ATOM 2698 O O . SER A 1 37 ? -3.874 -3.258 -1.383 1.00 0.00 37 SER A O 4
ATOM 2706 N N . MET A 1 38 ? -1.972 -2.386 -2.211 1.00 0.00 38 MET A N 4
ATOM 2707 C CA . MET A 1 38 ? -2.640 -1.496 -3.150 1.00 0.00 38 MET A CA 4
ATOM 2708 C C . MET A 1 38 ? -3.467 -2.303 -4.146 1.00 0.00 38 MET A C 4
ATOM 2709 O O . MET A 1 38 ? -4.546 -1.884 -4.560 1.00 0.00 38 MET A O 4
ATOM 2723 N N . GLN A 1 39 ? -2.955 -3.470 -4.512 1.00 0.00 39 GLN A N 4
ATOM 2724 C CA . GLN A 1 39 ? -3.689 -4.401 -5.352 1.00 0.00 39 GLN A CA 4
ATOM 2725 C C . GLN A 1 39 ? -4.798 -5.067 -4.544 1.00 0.00 39 GLN A C 4
ATOM 2726 O O . GLN A 1 39 ? -5.979 -4.831 -4.798 1.00 0.00 39 GLN A O 4
ATOM 2740 N N . GLY A 1 40 ? -4.411 -5.872 -3.554 1.00 0.00 40 GLY A N 4
ATOM 2741 C CA . GLY A 1 40 ? -5.388 -6.573 -2.731 1.00 0.00 40 GLY A CA 4
ATOM 2742 C C . GLY A 1 40 ? -6.335 -7.425 -3.556 1.00 0.00 40 GLY A C 4
ATOM 2743 O O . GLY A 1 40 ? -7.541 -7.453 -3.302 1.00 0.00 40 GLY A O 4
ATOM 2747 N N . SER A 1 41 ? -5.787 -8.104 -4.553 1.00 0.00 41 SER A N 4
ATOM 2748 C CA . SER A 1 41 ? -6.583 -8.905 -5.464 1.00 0.00 41 SER A CA 4
ATOM 2749 C C . SER A 1 41 ? -5.979 -10.298 -5.637 1.00 0.00 41 SER A C 4
ATOM 2750 O O . SER A 1 41 ? -6.260 -10.996 -6.613 1.00 0.00 41 SER A O 4
ATOM 2758 N N . SER A 1 42 ? -5.151 -10.704 -4.686 1.00 0.00 42 SER A N 4
ATOM 2759 C CA . SER A 1 42 ? -4.480 -11.990 -4.768 1.00 0.00 42 SER A CA 4
ATOM 2760 C C . SER A 1 42 ? -5.134 -12.996 -3.832 1.00 0.00 42 SER A C 4
ATOM 2761 O O . SER A 1 42 ? -4.647 -13.252 -2.728 1.00 0.00 42 SER A O 4
ATOM 2769 N N . ARG A 1 43 ? -6.239 -13.571 -4.285 1.00 0.00 43 ARG A N 4
ATOM 2770 C CA . ARG A 1 43 ? -6.992 -14.517 -3.477 1.00 0.00 43 ARG A CA 4
ATOM 2771 C C . ARG A 1 43 ? -6.344 -15.896 -3.544 1.00 0.00 43 ARG A C 4
ATOM 2772 O O . ARG A 1 43 ? -6.820 -16.789 -4.245 1.00 0.00 43 ARG A O 4
ATOM 2793 N N . ASN A 1 44 ? -5.222 -16.038 -2.854 1.00 0.00 44 ASN A N 4
ATOM 2794 C CA . ASN A 1 44 ? -4.604 -17.343 -2.655 1.00 0.00 44 ASN A CA 4
ATOM 2795 C C . ASN A 1 44 ? -3.840 -17.350 -1.336 1.00 0.00 44 ASN A C 4
ATOM 2796 O O . ASN A 1 44 ? -3.055 -18.253 -1.049 1.00 0.00 44 ASN A O 4
ATOM 2807 N N . LEU A 1 45 ? -4.088 -16.326 -0.530 1.00 0.00 45 LEU A N 4
ATOM 2808 C CA . LEU A 1 45 ? -3.470 -16.209 0.779 1.00 0.00 45 LEU A CA 4
ATOM 2809 C C . LEU A 1 45 ? -4.467 -16.636 1.849 1.00 0.00 45 LEU A C 4
ATOM 2810 O O . LEU A 1 45 ? -5.000 -15.812 2.590 1.00 0.00 45 LEU A O 4
ATOM 2826 N N . GLU A 1 46 ? -4.722 -17.934 1.897 1.00 0.00 46 GLU A N 4
ATOM 2827 C CA . GLU A 1 46 ? -5.693 -18.505 2.819 1.00 0.00 46 GLU A CA 4
ATOM 2828 C C . GLU A 1 46 ? -5.039 -18.867 4.150 1.00 0.00 46 GLU A C 4
ATOM 2829 O O . GLU A 1 46 ? -5.118 -18.051 5.088 1.00 0.00 46 GLU A O 4
ATOM 2841 N N . GLY A 1 1 ? -13.434 -2.003 0.210 1.00 0.00 1 GLY A N 5
ATOM 2842 C CA . GLY A 1 1 ? -12.712 -1.721 1.477 1.00 0.00 1 GLY A CA 5
ATOM 2843 C C . GLY A 1 1 ? -13.652 -1.279 2.576 1.00 0.00 1 GLY A C 5
ATOM 2844 O O . GLY A 1 1 ? -13.697 -1.878 3.650 1.00 0.00 1 GLY A O 5
ATOM 2850 N N . SER A 1 2 ? -14.405 -0.224 2.308 1.00 0.00 2 SER A N 5
ATOM 2851 C CA . SER A 1 2 ? -15.378 0.286 3.258 1.00 0.00 2 SER A CA 5
ATOM 2852 C C . SER A 1 2 ? -16.441 1.093 2.513 1.00 0.00 2 SER A C 5
ATOM 2853 O O . SER A 1 2 ? -17.470 0.546 2.110 1.00 0.00 2 SER A O 5
ATOM 2861 N N . LEU A 1 3 ? -16.189 2.378 2.299 1.00 0.00 3 LEU A N 5
ATOM 2862 C CA . LEU A 1 3 ? -17.068 3.194 1.480 1.00 0.00 3 LEU A CA 5
ATOM 2863 C C . LEU A 1 3 ? -16.299 3.707 0.270 1.00 0.00 3 LEU A C 5
ATOM 2864 O O . LEU A 1 3 ? -16.146 2.992 -0.717 1.00 0.00 3 LEU A O 5
ATOM 2880 N N . ASP A 1 4 ? -15.797 4.934 0.366 1.00 0.00 4 ASP A N 5
ATOM 2881 C CA . ASP A 1 4 ? -14.964 5.516 -0.680 1.00 0.00 4 ASP A CA 5
ATOM 2882 C C . ASP A 1 4 ? -13.978 6.490 -0.073 1.00 0.00 4 ASP A C 5
ATOM 2883 O O . ASP A 1 4 ? -12.796 6.415 -0.343 1.00 0.00 4 ASP A O 5
ATOM 2892 N N . GLU A 1 5 ? -14.477 7.409 0.746 1.00 0.00 5 GLU A N 5
ATOM 2893 C CA . GLU A 1 5 ? -13.625 8.408 1.391 1.00 0.00 5 GLU A CA 5
ATOM 2894 C C . GLU A 1 5 ? -12.560 7.734 2.247 1.00 0.00 5 GLU A C 5
ATOM 2895 O O . GLU A 1 5 ? -11.386 8.104 2.210 1.00 0.00 5 GLU A O 5
ATOM 2907 N N . ASP A 1 6 ? -12.980 6.732 3.003 1.00 0.00 6 ASP A N 5
ATOM 2908 C CA . ASP A 1 6 ? -12.066 5.951 3.824 1.00 0.00 6 ASP A CA 5
ATOM 2909 C C . ASP A 1 6 ? -11.163 5.101 2.945 1.00 0.00 6 ASP A C 5
ATOM 2910 O O . ASP A 1 6 ? -9.994 4.884 3.256 1.00 0.00 6 ASP A O 5
ATOM 2919 N N . GLU A 1 7 ? -11.713 4.633 1.841 1.00 0.00 7 GLU A N 5
ATOM 2920 C CA . GLU A 1 7 ? -10.935 3.901 0.857 1.00 0.00 7 GLU A CA 5
ATOM 2921 C C . GLU A 1 7 ? -9.898 4.806 0.191 1.00 0.00 7 GLU A C 5
ATOM 2922 O O . GLU A 1 7 ? -8.763 4.391 -0.033 1.00 0.00 7 GLU A O 5
ATOM 2934 N N . GLU A 1 8 ? -10.283 6.046 -0.094 1.00 0.00 8 GLU A N 5
ATOM 2935 C CA . GLU A 1 8 ? -9.362 7.036 -0.636 1.00 0.00 8 GLU A CA 5
ATOM 2936 C C . GLU A 1 8 ? -8.302 7.389 0.392 1.00 0.00 8 GLU A C 5
ATOM 2937 O O . GLU A 1 8 ? -7.178 7.726 0.039 1.00 0.00 8 GLU A O 5
ATOM 2949 N N . ASP A 1 9 ? -8.676 7.328 1.665 1.00 0.00 9 ASP A N 5
ATOM 2950 C CA . ASP A 1 9 ? -7.730 7.545 2.757 1.00 0.00 9 ASP A CA 5
ATOM 2951 C C . ASP A 1 9 ? -6.706 6.419 2.806 1.00 0.00 9 ASP A C 5
ATOM 2952 O O . ASP A 1 9 ? -5.503 6.661 2.909 1.00 0.00 9 ASP A O 5
ATOM 2961 N N . LEU A 1 10 ? -7.198 5.191 2.713 1.00 0.00 10 LEU A N 5
ATOM 2962 C CA . LEU A 1 10 ? -6.340 4.015 2.707 1.00 0.00 10 LEU A CA 5
ATOM 2963 C C . LEU A 1 10 ? -5.428 4.045 1.480 1.00 0.00 10 LEU A C 5
ATOM 2964 O O . LEU A 1 10 ? -4.213 3.888 1.596 1.00 0.00 10 LEU A O 5
ATOM 2980 N N . GLN A 1 11 ? -6.019 4.276 0.312 1.00 0.00 11 GLN A N 5
ATOM 2981 C CA . GLN A 1 11 ? -5.255 4.377 -0.931 1.00 0.00 11 GLN A CA 5
ATOM 2982 C C . GLN A 1 11 ? -4.278 5.550 -0.872 1.00 0.00 11 GLN A C 5
ATOM 2983 O O . GLN A 1 11 ? -3.194 5.495 -1.455 1.00 0.00 11 GLN A O 5
ATOM 2997 N N . ARG A 1 12 ? -4.665 6.598 -0.155 1.00 0.00 12 ARG A N 5
ATOM 2998 C CA . ARG A 1 12 ? -3.793 7.744 0.058 1.00 0.00 12 ARG A CA 5
ATOM 2999 C C . ARG A 1 12 ? -2.567 7.320 0.845 1.00 0.00 12 ARG A C 5
ATOM 3000 O O . ARG A 1 12 ? -1.449 7.563 0.417 1.00 0.00 12 ARG A O 5
ATOM 3021 N N . ALA A 1 13 ? -2.788 6.681 1.987 1.00 0.00 13 ALA A N 5
ATOM 3022 C CA . ALA A 1 13 ? -1.698 6.162 2.806 1.00 0.00 13 ALA A CA 5
ATOM 3023 C C . ALA A 1 13 ? -0.780 5.256 1.990 1.00 0.00 13 ALA A C 5
ATOM 3024 O O . ALA A 1 13 ? 0.440 5.265 2.170 1.00 0.00 13 ALA A O 5
ATOM 3031 N N . LEU A 1 14 ? -1.370 4.482 1.085 1.00 0.00 14 LEU A N 5
ATOM 3032 C CA . LEU A 1 14 ? -0.595 3.601 0.220 1.00 0.00 14 LEU A CA 5
ATOM 3033 C C . LEU A 1 14 ? 0.267 4.411 -0.749 1.00 0.00 14 LEU A C 5
ATOM 3034 O O . LEU A 1 14 ? 1.483 4.233 -0.811 1.00 0.00 14 LEU A O 5
ATOM 3050 N N . ALA A 1 15 ? -0.367 5.322 -1.484 1.00 0.00 15 ALA A N 5
ATOM 3051 C CA . ALA A 1 15 ? 0.337 6.148 -2.462 1.00 0.00 15 ALA A CA 5
ATOM 3052 C C . ALA A 1 15 ? 1.329 7.071 -1.765 1.00 0.00 15 ALA A C 5
ATOM 3053 O O . ALA A 1 15 ? 2.382 7.405 -2.309 1.00 0.00 15 ALA A O 5
ATOM 3060 N N . LEU A 1 16 ? 0.977 7.469 -0.554 1.00 0.00 16 LEU A N 5
ATOM 3061 C CA . LEU A 1 16 ? 1.843 8.271 0.292 1.00 0.00 16 LEU A CA 5
ATOM 3062 C C . LEU A 1 16 ? 3.130 7.497 0.576 1.00 0.00 16 LEU A C 5
ATOM 3063 O O . LEU A 1 16 ? 4.233 7.985 0.336 1.00 0.00 16 LEU A O 5
ATOM 3079 N N . SER A 1 17 ? 2.965 6.274 1.056 1.00 0.00 17 SER A N 5
ATOM 3080 C CA . SER A 1 17 ? 4.085 5.379 1.317 1.00 0.00 17 SER A CA 5
ATOM 3081 C C . SER A 1 17 ? 4.911 5.136 0.052 1.00 0.00 17 SER A C 5
ATOM 3082 O O . SER A 1 17 ? 6.111 4.850 0.128 1.00 0.00 17 SER A O 5
ATOM 3090 N N . ARG A 1 18 ? 4.264 5.248 -1.105 1.00 0.00 18 ARG A N 5
ATOM 3091 C CA . ARG A 1 18 ? 4.937 5.064 -2.387 1.00 0.00 18 ARG A CA 5
ATOM 3092 C C . ARG A 1 18 ? 5.896 6.213 -2.657 1.00 0.00 18 ARG A C 5
ATOM 3093 O O . ARG A 1 18 ? 7.086 5.995 -2.881 1.00 0.00 18 ARG A O 5
ATOM 3114 N N . GLN A 1 19 ? 5.376 7.434 -2.615 1.00 0.00 19 GLN A N 5
ATOM 3115 C CA . GLN A 1 19 ? 6.177 8.615 -2.917 1.00 0.00 19 GLN A CA 5
ATOM 3116 C C . GLN A 1 19 ? 7.229 8.866 -1.840 1.00 0.00 19 GLN A C 5
ATOM 3117 O O . GLN A 1 19 ? 8.264 9.474 -2.116 1.00 0.00 19 GLN A O 5
ATOM 3131 N N . GLU A 1 20 ? 6.961 8.402 -0.619 1.00 0.00 20 GLU A N 5
ATOM 3132 C CA . GLU A 1 20 ? 7.927 8.513 0.471 1.00 0.00 20 GLU A CA 5
ATOM 3133 C C . GLU A 1 20 ? 9.223 7.782 0.141 1.00 0.00 20 GLU A C 5
ATOM 3134 O O . GLU A 1 20 ? 10.305 8.370 0.169 1.00 0.00 20 GLU A O 5
ATOM 3146 N N . ILE A 1 21 ? 9.111 6.500 -0.172 1.00 0.00 21 ILE A N 5
ATOM 3147 C CA . ILE A 1 21 ? 10.288 5.671 -0.370 1.00 0.00 21 ILE A CA 5
ATOM 3148 C C . ILE A 1 21 ? 10.358 5.123 -1.794 1.00 0.00 21 ILE A C 5
ATOM 3149 O O . ILE A 1 21 ? 11.084 5.662 -2.633 1.00 0.00 21 ILE A O 5
ATOM 3165 N N . ASP A 1 22 ? 9.567 4.084 -2.060 1.00 0.00 22 ASP A N 5
ATOM 3166 C CA . ASP A 1 22 ? 9.665 3.313 -3.303 1.00 0.00 22 ASP A CA 5
ATOM 3167 C C . ASP A 1 22 ? 11.094 2.820 -3.507 1.00 0.00 22 ASP A C 5
ATOM 3168 O O . ASP A 1 22 ? 11.916 3.480 -4.145 1.00 0.00 22 ASP A O 5
ATOM 3177 N N . MET A 1 23 ? 11.376 1.656 -2.949 1.00 0.00 23 MET A N 5
ATOM 3178 C CA . MET A 1 23 ? 12.714 1.095 -2.960 1.00 0.00 23 MET A CA 5
ATOM 3179 C C . MET A 1 23 ? 12.615 -0.379 -2.583 1.00 0.00 23 MET A C 5
ATOM 3180 O O . MET A 1 23 ? 11.508 -0.870 -2.356 1.00 0.00 23 MET A O 5
ATOM 3194 N N . GLU A 1 24 ? 13.736 -1.083 -2.501 1.00 0.00 24 GLU A N 5
ATOM 3195 C CA . GLU A 1 24 ? 13.701 -2.506 -2.183 1.00 0.00 24 GLU A CA 5
ATOM 3196 C C . GLU A 1 24 ? 14.704 -2.870 -1.092 1.00 0.00 24 GLU A C 5
ATOM 3197 O O . GLU A 1 24 ? 15.649 -3.630 -1.314 1.00 0.00 24 GLU A O 5
ATOM 3209 N N . ASP A 1 25 ? 14.485 -2.309 0.087 1.00 0.00 25 ASP A N 5
ATOM 3210 C CA . ASP A 1 25 ? 15.246 -2.671 1.273 1.00 0.00 25 ASP A CA 5
ATOM 3211 C C . ASP A 1 25 ? 14.314 -3.288 2.311 1.00 0.00 25 ASP A C 5
ATOM 3212 O O . ASP A 1 25 ? 13.180 -3.642 1.990 1.00 0.00 25 ASP A O 5
ATOM 3221 N N . GLU A 1 26 ? 14.786 -3.402 3.550 1.00 0.00 26 GLU A N 5
ATOM 3222 C CA . GLU A 1 26 ? 14.034 -4.080 4.606 1.00 0.00 26 GLU A CA 5
ATOM 3223 C C . GLU A 1 26 ? 12.676 -3.417 4.860 1.00 0.00 26 GLU A C 5
ATOM 3224 O O . GLU A 1 26 ? 11.644 -4.086 4.858 1.00 0.00 26 GLU A O 5
ATOM 3236 N N . GLU A 1 27 ? 12.673 -2.107 5.079 1.00 0.00 27 GLU A N 5
ATOM 3237 C CA . GLU A 1 27 ? 11.432 -1.394 5.357 1.00 0.00 27 GLU A CA 5
ATOM 3238 C C . GLU A 1 27 ? 10.711 -1.056 4.069 1.00 0.00 27 GLU A C 5
ATOM 3239 O O . GLU A 1 27 ? 9.481 -0.969 4.026 1.00 0.00 27 GLU A O 5
ATOM 3251 N N . ALA A 1 28 ? 11.487 -0.872 3.019 1.00 0.00 28 ALA A N 5
ATOM 3252 C CA . ALA A 1 28 ? 10.943 -0.603 1.709 1.00 0.00 28 ALA A CA 5
ATOM 3253 C C . ALA A 1 28 ? 10.153 -1.801 1.191 1.00 0.00 28 ALA A C 5
ATOM 3254 O O . ALA A 1 28 ? 9.278 -1.656 0.341 1.00 0.00 28 ALA A O 5
ATOM 3261 N N . ASP A 1 29 ? 10.462 -2.984 1.716 1.00 0.00 29 ASP A N 5
ATOM 3262 C CA . ASP A 1 29 ? 9.706 -4.192 1.398 1.00 0.00 29 ASP A CA 5
ATOM 3263 C C . ASP A 1 29 ? 8.252 -4.029 1.819 1.00 0.00 29 ASP A C 5
ATOM 3264 O O . ASP A 1 29 ? 7.336 -4.499 1.140 1.00 0.00 29 ASP A O 5
ATOM 3273 N N . LEU A 1 30 ? 8.040 -3.345 2.935 1.00 0.00 30 LEU A N 5
ATOM 3274 C CA . LEU A 1 30 ? 6.691 -3.029 3.386 1.00 0.00 30 LEU A CA 5
ATOM 3275 C C . LEU A 1 30 ? 6.026 -2.094 2.387 1.00 0.00 30 LEU A C 5
ATOM 3276 O O . LEU A 1 30 ? 4.862 -2.263 2.044 1.00 0.00 30 LEU A O 5
ATOM 3292 N N . ARG A 1 31 ? 6.796 -1.132 1.889 1.00 0.00 31 ARG A N 5
ATOM 3293 C CA . ARG A 1 31 ? 6.297 -0.179 0.901 1.00 0.00 31 ARG A CA 5
ATOM 3294 C C . ARG A 1 31 ? 5.964 -0.904 -0.405 1.00 0.00 31 ARG A C 5
ATOM 3295 O O . ARG A 1 31 ? 5.059 -0.505 -1.144 1.00 0.00 31 ARG A O 5
ATOM 3316 N N . ARG A 1 32 ? 6.713 -1.967 -0.681 1.00 0.00 32 ARG A N 5
ATOM 3317 C CA . ARG A 1 32 ? 6.477 -2.806 -1.848 1.00 0.00 32 ARG A CA 5
ATOM 3318 C C . ARG A 1 32 ? 5.196 -3.620 -1.657 1.00 0.00 32 ARG A C 5
ATOM 3319 O O . ARG A 1 32 ? 4.453 -3.860 -2.608 1.00 0.00 32 ARG A O 5
ATOM 3340 N N . ALA A 1 33 ? 4.928 -4.015 -0.416 1.00 0.00 33 ALA A N 5
ATOM 3341 C CA . ALA A 1 33 ? 3.683 -4.703 -0.088 1.00 0.00 33 ALA A CA 5
ATOM 3342 C C . ALA A 1 33 ? 2.499 -3.763 -0.275 1.00 0.00 33 ALA A C 5
ATOM 3343 O O . ALA A 1 33 ? 1.407 -4.187 -0.650 1.00 0.00 33 ALA A O 5
ATOM 3350 N N . ILE A 1 34 ? 2.744 -2.480 -0.025 1.00 0.00 34 ILE A N 5
ATOM 3351 C CA . ILE A 1 34 ? 1.750 -1.437 -0.248 1.00 0.00 34 ILE A CA 5
ATOM 3352 C C . ILE A 1 34 ? 1.455 -1.322 -1.740 1.00 0.00 34 ILE A C 5
ATOM 3353 O O . ILE A 1 34 ? 0.310 -1.112 -2.153 1.00 0.00 34 ILE A O 5
ATOM 3369 N N . GLN A 1 35 ? 2.496 -1.495 -2.544 1.00 0.00 35 GLN A N 5
ATOM 3370 C CA . GLN A 1 35 ? 2.353 -1.487 -3.993 1.00 0.00 35 GLN A CA 5
ATOM 3371 C C . GLN A 1 35 ? 1.560 -2.713 -4.445 1.00 0.00 35 GLN A C 5
ATOM 3372 O O . GLN A 1 35 ? 0.745 -2.641 -5.364 1.00 0.00 35 GLN A O 5
ATOM 3386 N N . LEU A 1 36 ? 1.796 -3.832 -3.771 1.00 0.00 36 LEU A N 5
ATOM 3387 C CA . LEU A 1 36 ? 1.114 -5.078 -4.070 1.00 0.00 36 LEU A CA 5
ATOM 3388 C C . LEU A 1 36 ? -0.383 -4.942 -3.784 1.00 0.00 36 LEU A C 5
ATOM 3389 O O . LEU A 1 36 ? -1.214 -5.312 -4.612 1.00 0.00 36 LEU A O 5
ATOM 3405 N N . SER A 1 37 ? -0.718 -4.389 -2.622 1.00 0.00 37 SER A N 5
ATOM 3406 C CA . SER A 1 37 ? -2.112 -4.213 -2.223 1.00 0.00 37 SER A CA 5
ATOM 3407 C C . SER A 1 37 ? -2.868 -3.260 -3.155 1.00 0.00 37 SER A C 5
ATOM 3408 O O . SER A 1 37 ? -4.096 -3.174 -3.093 1.00 0.00 37 SER A O 5
ATOM 3416 N N . MET A 1 38 ? -2.144 -2.550 -4.015 1.00 0.00 38 MET A N 5
ATOM 3417 C CA . MET A 1 38 ? -2.775 -1.682 -5.003 1.00 0.00 38 MET A CA 5
ATOM 3418 C C . MET A 1 38 ? -3.348 -2.505 -6.148 1.00 0.00 38 MET A C 5
ATOM 3419 O O . MET A 1 38 ? -4.337 -2.119 -6.772 1.00 0.00 38 MET A O 5
ATOM 3433 N N . GLN A 1 39 ? -2.726 -3.644 -6.414 1.00 0.00 39 GLN A N 5
ATOM 3434 C CA . GLN A 1 39 ? -3.142 -4.509 -7.509 1.00 0.00 39 GLN A CA 5
ATOM 3435 C C . GLN A 1 39 ? -3.381 -5.925 -7.006 1.00 0.00 39 GLN A C 5
ATOM 3436 O O . GLN A 1 39 ? -2.511 -6.793 -7.106 1.00 0.00 39 GLN A O 5
ATOM 3450 N N . GLY A 1 40 ? -4.565 -6.150 -6.461 1.00 0.00 40 GLY A N 5
ATOM 3451 C CA . GLY A 1 40 ? -4.920 -7.464 -5.959 1.00 0.00 40 GLY A CA 5
ATOM 3452 C C . GLY A 1 40 ? -5.273 -8.423 -7.076 1.00 0.00 40 GLY A C 5
ATOM 3453 O O . GLY A 1 40 ? -6.424 -8.840 -7.216 1.00 0.00 40 GLY A O 5
ATOM 3457 N N . SER A 1 41 ? -4.285 -8.756 -7.887 1.00 0.00 41 SER A N 5
ATOM 3458 C CA . SER A 1 41 ? -4.486 -9.653 -9.006 1.00 0.00 41 SER A CA 5
ATOM 3459 C C . SER A 1 41 ? -3.250 -10.524 -9.210 1.00 0.00 41 SER A C 5
ATOM 3460 O O . SER A 1 41 ? -2.594 -10.474 -10.252 1.00 0.00 41 SER A O 5
ATOM 3468 N N . SER A 1 42 ? -2.924 -11.303 -8.192 1.00 0.00 42 SER A N 5
ATOM 3469 C CA . SER A 1 42 ? -1.833 -12.253 -8.280 1.00 0.00 42 SER A CA 5
ATOM 3470 C C . SER A 1 42 ? -2.317 -13.496 -9.016 1.00 0.00 42 SER A C 5
ATOM 3471 O O . SER A 1 42 ? -3.023 -14.328 -8.441 1.00 0.00 42 SER A O 5
ATOM 3479 N N . ARG A 1 43 ? -1.973 -13.602 -10.295 1.00 0.00 43 ARG A N 5
ATOM 3480 C CA . ARG A 1 43 ? -2.492 -14.674 -11.134 1.00 0.00 43 ARG A CA 5
ATOM 3481 C C . ARG A 1 43 ? -1.480 -15.103 -12.195 1.00 0.00 43 ARG A C 5
ATOM 3482 O O . ARG A 1 43 ? -1.856 -15.688 -13.214 1.00 0.00 43 ARG A O 5
ATOM 3503 N N . ASN A 1 44 ? -0.205 -14.819 -11.965 1.00 0.00 44 ASN A N 5
ATOM 3504 C CA . ASN A 1 44 ? 0.825 -15.168 -12.940 1.00 0.00 44 ASN A CA 5
ATOM 3505 C C . ASN A 1 44 ? 2.149 -15.473 -12.252 1.00 0.00 44 ASN A C 5
ATOM 3506 O O . ASN A 1 44 ? 2.588 -16.624 -12.216 1.00 0.00 44 ASN A O 5
ATOM 3517 N N . LEU A 1 45 ? 2.779 -14.447 -11.698 1.00 0.00 45 LEU A N 5
ATOM 3518 C CA . LEU A 1 45 ? 4.047 -14.625 -11.011 1.00 0.00 45 LEU A CA 5
ATOM 3519 C C . LEU A 1 45 ? 3.805 -15.212 -9.630 1.00 0.00 45 LEU A C 5
ATOM 3520 O O . LEU A 1 45 ? 4.249 -16.320 -9.321 1.00 0.00 45 LEU A O 5
ATOM 3536 N N . GLU A 1 46 ? 3.083 -14.470 -8.811 1.00 0.00 46 GLU A N 5
ATOM 3537 C CA . GLU A 1 46 ? 2.744 -14.918 -7.474 1.00 0.00 46 GLU A CA 5
ATOM 3538 C C . GLU A 1 46 ? 1.345 -15.508 -7.452 1.00 0.00 46 GLU A C 5
ATOM 3539 O O . GLU A 1 46 ? 1.186 -16.628 -6.927 1.00 0.00 46 GLU A O 5
ATOM 3551 N N . GLY A 1 1 ? -19.995 7.072 0.298 1.00 0.00 1 GLY A N 6
ATOM 3552 C CA . GLY A 1 1 ? -20.439 6.801 1.686 1.00 0.00 1 GLY A CA 6
ATOM 3553 C C . GLY A 1 1 ? -19.540 5.808 2.389 1.00 0.00 1 GLY A C 6
ATOM 3554 O O . GLY A 1 1 ? -18.757 6.174 3.265 1.00 0.00 1 GLY A O 6
ATOM 3560 N N . SER A 1 2 ? -19.634 4.551 1.994 1.00 0.00 2 SER A N 6
ATOM 3561 C CA . SER A 1 2 ? -18.858 3.500 2.621 1.00 0.00 2 SER A CA 6
ATOM 3562 C C . SER A 1 2 ? -17.923 2.864 1.599 1.00 0.00 2 SER A C 6
ATOM 3563 O O . SER A 1 2 ? -17.890 3.286 0.439 1.00 0.00 2 SER A O 6
ATOM 3571 N N . LEU A 1 3 ? -17.169 1.859 2.035 1.00 0.00 3 LEU A N 6
ATOM 3572 C CA . LEU A 1 3 ? -16.230 1.139 1.173 1.00 0.00 3 LEU A CA 6
ATOM 3573 C C . LEU A 1 3 ? -15.172 2.073 0.598 1.00 0.00 3 LEU A C 6
ATOM 3574 O O . LEU A 1 3 ? -14.176 2.367 1.259 1.00 0.00 3 LEU A O 6
ATOM 3590 N N . ASP A 1 4 ? -15.425 2.564 -0.617 1.00 0.00 4 ASP A N 6
ATOM 3591 C CA . ASP A 1 4 ? -14.471 3.401 -1.354 1.00 0.00 4 ASP A CA 6
ATOM 3592 C C . ASP A 1 4 ? -14.008 4.583 -0.523 1.00 0.00 4 ASP A C 6
ATOM 3593 O O . ASP A 1 4 ? -12.837 4.937 -0.546 1.00 0.00 4 ASP A O 6
ATOM 3602 N N . GLU A 1 5 ? -14.942 5.179 0.207 1.00 0.00 5 GLU A N 6
ATOM 3603 C CA . GLU A 1 5 ? -14.676 6.386 0.977 1.00 0.00 5 GLU A CA 6
ATOM 3604 C C . GLU A 1 5 ? -13.426 6.225 1.838 1.00 0.00 5 GLU A C 6
ATOM 3605 O O . GLU A 1 5 ? -12.457 6.972 1.705 1.00 0.00 5 GLU A O 6
ATOM 3617 N 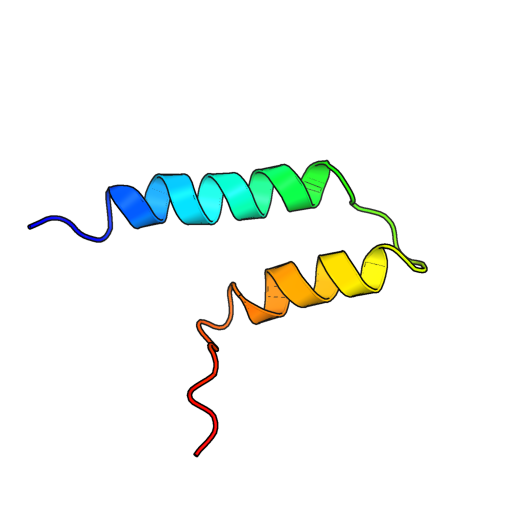N . ASP A 1 6 ? -13.457 5.226 2.703 1.00 0.00 6 ASP A N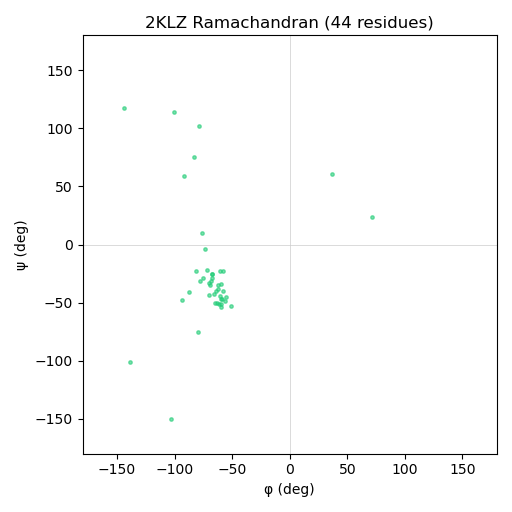 6
ATOM 3618 C CA . ASP A 1 6 ? -12.337 4.937 3.591 1.00 0.00 6 ASP A CA 6
ATOM 3619 C C . ASP A 1 6 ? -11.178 4.323 2.813 1.00 0.00 6 ASP A C 6
ATOM 3620 O O . ASP A 1 6 ? -10.014 4.524 3.153 1.00 0.00 6 ASP A O 6
ATOM 3629 N N . GLU A 1 7 ? -11.508 3.584 1.758 1.00 0.00 7 GLU A N 6
ATOM 3630 C CA . GLU A 1 7 ? -10.501 2.898 0.952 1.00 0.00 7 GLU A CA 6
ATOM 3631 C C . GLU A 1 7 ? -9.599 3.880 0.209 1.00 0.00 7 GLU A C 6
ATOM 3632 O O . GLU A 1 7 ? -8.390 3.675 0.137 1.00 0.00 7 GLU A O 6
ATOM 3644 N N . GLU A 1 8 ? -10.184 4.943 -0.331 1.00 0.00 8 GLU A N 6
ATOM 3645 C CA . GLU A 1 8 ? -9.412 5.977 -1.013 1.00 0.00 8 GLU A CA 6
ATOM 3646 C C . GLU A 1 8 ? -8.424 6.618 -0.051 1.00 0.00 8 GLU A C 6
ATOM 3647 O O . GLU A 1 8 ? -7.291 6.918 -0.416 1.00 0.00 8 GLU A O 6
ATOM 3659 N N . ASP A 1 9 ? -8.869 6.811 1.183 1.00 0.00 9 ASP A N 6
ATOM 3660 C CA . ASP A 1 9 ? -8.025 7.378 2.225 1.00 0.00 9 ASP A CA 6
ATOM 3661 C C . ASP A 1 9 ? -6.871 6.432 2.547 1.00 0.00 9 ASP A C 6
ATOM 3662 O O . ASP A 1 9 ? -5.728 6.859 2.708 1.00 0.00 9 ASP A O 6
ATOM 3671 N N . LEU A 1 10 ? -7.175 5.143 2.626 1.00 0.00 10 LEU A N 6
ATOM 3672 C CA . LEU A 1 10 ? -6.160 4.128 2.878 1.00 0.00 10 LEU A CA 6
ATOM 3673 C C . LEU A 1 10 ? -5.162 4.037 1.726 1.00 0.00 10 LEU A C 6
ATOM 3674 O O . LEU A 1 10 ? -3.951 4.002 1.943 1.00 0.00 10 LEU A O 6
ATOM 3690 N N . GLN A 1 11 ? -5.673 4.007 0.501 1.00 0.00 11 GLN A N 6
ATOM 3691 C CA . GLN A 1 11 ? -4.817 3.942 -0.675 1.00 0.00 11 GLN A CA 6
ATOM 3692 C C . GLN A 1 11 ? -4.021 5.232 -0.833 1.00 0.00 11 GLN A C 6
ATOM 3693 O O . GLN A 1 11 ? -2.931 5.230 -1.404 1.00 0.00 11 GLN A O 6
ATOM 3707 N N . ARG A 1 12 ? -4.567 6.330 -0.322 1.00 0.00 12 ARG A N 6
ATOM 3708 C CA . ARG A 1 12 ? -3.842 7.593 -0.306 1.00 0.00 12 ARG A CA 6
ATOM 3709 C C . ARG A 1 12 ? -2.617 7.473 0.583 1.00 0.00 12 ARG A C 6
ATOM 3710 O O . ARG A 1 12 ? -1.535 7.895 0.205 1.00 0.00 12 ARG A O 6
ATOM 3731 N N . ALA A 1 13 ? -2.797 6.883 1.761 1.00 0.00 13 ALA A N 6
ATOM 3732 C CA . ALA A 1 13 ? -1.686 6.619 2.670 1.00 0.00 13 ALA A CA 6
ATOM 3733 C C . ALA A 1 13 ? -0.636 5.734 1.998 1.00 0.00 13 ALA A C 6
ATOM 3734 O O . ALA A 1 13 ? 0.565 5.915 2.201 1.00 0.00 13 ALA A O 6
ATOM 3741 N N . LEU A 1 14 ? -1.103 4.787 1.189 1.00 0.00 14 LEU A N 6
ATOM 3742 C CA . LEU A 1 14 ? -0.214 3.920 0.415 1.00 0.00 14 LEU A CA 6
ATOM 3743 C C . LEU A 1 14 ? 0.649 4.741 -0.540 1.00 0.00 14 LEU A C 6
ATOM 3744 O O . LEU A 1 14 ? 1.877 4.650 -0.519 1.00 0.00 14 LEU A O 6
ATOM 3760 N N . ALA A 1 15 ? 0.003 5.563 -1.356 1.00 0.00 15 ALA A N 6
ATOM 3761 C CA . ALA A 1 15 ? 0.713 6.376 -2.334 1.00 0.00 15 ALA A CA 6
ATOM 3762 C C . ALA A 1 15 ? 1.491 7.494 -1.652 1.00 0.00 15 ALA A C 6
ATOM 3763 O O . ALA A 1 15 ? 2.519 7.945 -2.157 1.00 0.00 15 ALA A O 6
ATOM 3770 N N . LEU A 1 16 ? 0.995 7.931 -0.504 1.00 0.00 16 LEU A N 6
ATOM 3771 C CA . LEU A 1 16 ? 1.678 8.915 0.309 1.00 0.00 16 LEU A CA 6
ATOM 3772 C C . LEU A 1 16 ? 3.023 8.361 0.757 1.00 0.00 16 LEU A C 6
ATOM 3773 O O . LEU A 1 16 ? 4.063 8.971 0.531 1.00 0.00 16 LEU A O 6
ATOM 3789 N N . SER A 1 17 ? 2.999 7.179 1.350 1.00 0.00 17 SER A N 6
ATOM 3790 C CA . SER A 1 17 ? 4.214 6.550 1.840 1.00 0.00 17 SER A CA 6
ATOM 3791 C C . SER A 1 17 ? 5.158 6.218 0.682 1.00 0.00 17 SER A C 6
ATOM 3792 O O . SER A 1 17 ? 6.377 6.235 0.840 1.00 0.00 17 SER A O 6
ATOM 3800 N N . ARG A 1 18 ? 4.590 5.947 -0.490 1.00 0.00 18 ARG A N 6
ATOM 3801 C CA . ARG A 1 18 ? 5.392 5.549 -1.645 1.00 0.00 18 ARG A CA 6
ATOM 3802 C C . ARG A 1 18 ? 6.117 6.756 -2.240 1.00 0.00 18 ARG A C 6
ATOM 3803 O O . ARG A 1 18 ? 7.195 6.617 -2.806 1.00 0.00 18 ARG A O 6
ATOM 3824 N N . GLN A 1 19 ? 5.525 7.941 -2.111 1.00 0.00 19 GLN A N 6
ATOM 3825 C CA . GLN A 1 19 ? 6.147 9.158 -2.625 1.00 0.00 19 GLN A CA 6
ATOM 3826 C C . GLN A 1 19 ? 7.037 9.793 -1.560 1.00 0.00 19 GLN A C 6
ATOM 3827 O O . GLN A 1 19 ? 7.962 10.550 -1.867 1.00 0.00 19 GLN A O 6
ATOM 3841 N N . GLU A 1 20 ? 6.740 9.482 -0.309 1.00 0.00 20 GLU A N 6
ATOM 3842 C CA . GLU A 1 20 ? 7.517 9.969 0.820 1.00 0.00 20 GLU A CA 6
ATOM 3843 C C . GLU A 1 20 ? 8.795 9.159 0.993 1.00 0.00 20 GLU A C 6
ATOM 3844 O O . GLU A 1 20 ? 9.836 9.698 1.376 1.00 0.00 20 GLU A O 6
ATOM 3856 N N . ILE A 1 21 ? 8.711 7.864 0.723 1.00 0.00 21 ILE A N 6
ATOM 3857 C CA . ILE A 1 21 ? 9.850 6.979 0.881 1.00 0.00 21 ILE A CA 6
ATOM 3858 C C . ILE A 1 21 ? 10.276 6.378 -0.461 1.00 0.00 21 ILE A C 6
ATOM 3859 O O . ILE A 1 21 ? 9.532 5.616 -1.077 1.00 0.00 21 ILE A O 6
ATOM 3875 N N . ASP A 1 22 ? 11.464 6.750 -0.916 1.00 0.00 22 ASP A N 6
ATOM 3876 C CA . ASP A 1 22 ? 12.084 6.108 -2.071 1.00 0.00 22 ASP A CA 6
ATOM 3877 C C . ASP A 1 22 ? 13.254 5.260 -1.594 1.00 0.00 22 ASP A C 6
ATOM 3878 O O . ASP A 1 22 ? 14.361 5.316 -2.132 1.00 0.00 22 ASP A O 6
ATOM 3887 N N . MET A 1 23 ? 12.984 4.477 -0.566 1.00 0.00 23 MET A N 6
ATOM 3888 C CA . MET A 1 23 ? 14.002 3.691 0.106 1.00 0.00 23 MET A CA 6
ATOM 3889 C C . MET A 1 23 ? 13.851 2.222 -0.273 1.00 0.00 23 MET A C 6
ATOM 3890 O O . MET A 1 23 ? 12.738 1.697 -0.312 1.00 0.00 23 MET A O 6
ATOM 3904 N N . GLU A 1 24 ? 14.960 1.580 -0.601 1.00 0.00 24 GLU A N 6
ATOM 3905 C CA . GLU A 1 24 ? 14.943 0.182 -0.999 1.00 0.00 24 GLU A CA 6
ATOM 3906 C C . GLU A 1 24 ? 15.730 -0.653 0.007 1.00 0.00 24 GLU A C 6
ATOM 3907 O O . GLU A 1 24 ? 16.709 -1.318 -0.334 1.00 0.00 24 GLU A O 6
ATOM 3919 N N . ASP A 1 25 ? 15.307 -0.599 1.261 1.00 0.00 25 ASP A N 6
ATOM 3920 C CA . ASP A 1 25 ? 15.958 -1.357 2.318 1.00 0.00 25 ASP A CA 6
ATOM 3921 C C . ASP A 1 25 ? 15.108 -2.572 2.673 1.00 0.00 25 ASP A C 6
ATOM 3922 O O . ASP A 1 25 ? 14.421 -3.123 1.814 1.00 0.00 25 ASP A O 6
ATOM 3931 N N . GLU A 1 26 ? 15.146 -2.996 3.926 1.00 0.00 26 GLU A N 6
ATOM 3932 C CA . GLU A 1 26 ? 14.306 -4.100 4.373 1.00 0.00 26 GLU A CA 6
ATOM 3933 C C . GLU A 1 26 ? 12.860 -3.626 4.524 1.00 0.00 26 GLU A C 6
ATOM 3934 O O . GLU A 1 26 ? 11.919 -4.416 4.482 1.00 0.00 26 GLU A O 6
ATOM 3946 N N . GLU A 1 27 ? 12.695 -2.316 4.663 1.00 0.00 27 GLU A N 6
ATOM 3947 C CA . GLU A 1 27 ? 11.380 -1.722 4.841 1.00 0.00 27 GLU A CA 6
ATOM 3948 C C . GLU A 1 27 ? 10.672 -1.612 3.498 1.00 0.00 27 GLU A C 6
ATOM 3949 O O . GLU A 1 27 ? 9.445 -1.543 3.428 1.00 0.00 27 GLU A O 6
ATOM 3961 N N . ALA A 1 28 ? 11.473 -1.587 2.440 1.00 0.00 28 ALA A N 6
ATOM 3962 C CA . ALA A 1 28 ? 10.981 -1.526 1.080 1.00 0.00 28 ALA A CA 6
ATOM 3963 C C . ALA A 1 28 ? 10.061 -2.697 0.773 1.00 0.00 28 ALA A C 6
ATOM 3964 O O . ALA A 1 28 ? 9.216 -2.613 -0.116 1.00 0.00 28 ALA A O 6
ATOM 3971 N N . ASP A 1 29 ? 10.230 -3.783 1.517 1.00 0.00 29 ASP A N 6
ATOM 3972 C CA . ASP A 1 29 ? 9.331 -4.925 1.427 1.00 0.00 29 ASP A CA 6
ATOM 3973 C C . ASP A 1 29 ? 7.902 -4.486 1.739 1.00 0.00 29 ASP A C 6
ATOM 3974 O O . ASP A 1 29 ? 6.953 -4.852 1.043 1.00 0.00 29 ASP A O 6
ATOM 3983 N N . LEU A 1 30 ? 7.766 -3.657 2.768 1.00 0.00 30 LEU A N 6
ATOM 3984 C CA . LEU A 1 30 ? 6.472 -3.127 3.166 1.00 0.00 30 LEU A CA 6
ATOM 3985 C C . LEU A 1 30 ? 5.982 -2.104 2.146 1.00 0.00 30 LEU A C 6
ATOM 3986 O O . LEU A 1 30 ? 4.786 -1.988 1.897 1.00 0.00 30 LEU A O 6
ATOM 4002 N N . ARG A 1 31 ? 6.914 -1.368 1.545 1.00 0.00 31 ARG A N 6
ATOM 4003 C CA . ARG A 1 31 ? 6.561 -0.421 0.487 1.00 0.00 31 ARG A CA 6
ATOM 4004 C C . ARG A 1 31 ? 6.030 -1.195 -0.717 1.00 0.00 31 ARG A C 6
ATOM 4005 O O . ARG A 1 31 ? 5.098 -0.766 -1.397 1.00 0.00 31 ARG A O 6
ATOM 4026 N N . ARG A 1 32 ? 6.637 -2.349 -0.963 1.00 0.00 32 ARG A N 6
ATOM 4027 C CA . ARG A 1 32 ? 6.199 -3.246 -2.020 1.00 0.00 32 ARG A CA 6
ATOM 4028 C C . ARG A 1 32 ? 4.829 -3.828 -1.678 1.00 0.00 32 ARG A C 6
ATOM 4029 O O . ARG A 1 32 ? 4.007 -4.066 -2.560 1.00 0.00 32 ARG A O 6
ATOM 4050 N N . ALA A 1 33 ? 4.586 -4.039 -0.389 1.00 0.00 33 ALA A N 6
ATOM 4051 C CA . ALA A 1 33 ? 3.276 -4.483 0.081 1.00 0.00 33 ALA A CA 6
ATOM 4052 C C . ALA A 1 33 ? 2.227 -3.402 -0.164 1.00 0.00 33 ALA A C 6
ATOM 4053 O O . ALA A 1 33 ? 1.053 -3.702 -0.361 1.00 0.00 33 ALA A O 6
ATOM 4060 N N . ILE A 1 34 ? 2.665 -2.148 -0.160 1.00 0.00 34 ILE A N 6
ATOM 4061 C CA . ILE A 1 34 ? 1.803 -1.024 -0.510 1.00 0.00 34 ILE A CA 6
ATOM 4062 C C . ILE A 1 34 ? 1.437 -1.118 -1.988 1.00 0.00 34 ILE A C 6
ATOM 4063 O O . ILE A 1 34 ? 0.289 -0.903 -2.379 1.00 0.00 34 ILE A O 6
ATOM 4079 N N . GLN A 1 35 ? 2.423 -1.481 -2.796 1.00 0.00 35 GLN A N 6
ATOM 4080 C CA . GLN A 1 35 ? 2.218 -1.666 -4.227 1.00 0.00 35 GLN A CA 6
ATOM 4081 C C . GLN A 1 35 ? 1.319 -2.874 -4.483 1.00 0.00 35 GLN A C 6
ATOM 4082 O O . GLN A 1 35 ? 0.501 -2.872 -5.400 1.00 0.00 35 GLN A O 6
ATOM 4096 N N . LEU A 1 36 ? 1.478 -3.895 -3.650 1.00 0.00 36 LEU A N 6
ATOM 4097 C CA . LEU A 1 36 ? 0.664 -5.098 -3.722 1.00 0.00 36 LEU A CA 6
ATOM 4098 C C . LEU A 1 36 ? -0.773 -4.780 -3.298 1.00 0.00 36 LEU A C 6
ATOM 4099 O O . LEU A 1 36 ? -1.730 -5.210 -3.934 1.00 0.00 36 LEU A O 6
ATOM 4115 N N . SER A 1 37 ? -0.918 -4.023 -2.222 1.00 0.00 37 SER A N 6
ATOM 4116 C CA . SER A 1 37 ? -2.232 -3.588 -1.765 1.00 0.00 37 SER A CA 6
ATOM 4117 C C . SER A 1 37 ? -2.936 -2.768 -2.848 1.00 0.00 37 SER A C 6
ATOM 4118 O O . SER A 1 37 ? -4.166 -2.731 -2.910 1.00 0.00 37 SER A O 6
ATOM 4126 N N . MET A 1 38 ? -2.150 -2.125 -3.704 1.00 0.00 38 MET A N 6
ATOM 4127 C CA . MET A 1 38 ? -2.684 -1.352 -4.810 1.00 0.00 38 MET A CA 6
ATOM 4128 C C . MET A 1 38 ? -3.064 -2.272 -5.971 1.00 0.00 38 MET A C 6
ATOM 4129 O O . MET A 1 38 ? -4.146 -2.150 -6.544 1.00 0.00 38 MET A O 6
ATOM 4143 N N . GLN A 1 39 ? -2.173 -3.196 -6.311 1.00 0.00 39 GLN A N 6
ATOM 4144 C CA . GLN A 1 39 ? -2.429 -4.165 -7.370 1.00 0.00 39 GLN A CA 6
ATOM 4145 C C . GLN A 1 39 ? -2.538 -5.567 -6.793 1.00 0.00 39 GLN A C 6
ATOM 4146 O O . GLN A 1 39 ? -1.532 -6.256 -6.626 1.00 0.00 39 GLN A O 6
ATOM 4160 N N . GLY A 1 40 ? -3.760 -5.975 -6.484 1.00 0.00 40 GLY A N 6
ATOM 4161 C CA . GLY A 1 40 ? -3.999 -7.303 -5.947 1.00 0.00 40 GLY A CA 6
ATOM 4162 C C . GLY A 1 40 ? -3.518 -8.392 -6.884 1.00 0.00 40 GLY A C 6
ATOM 4163 O O . GLY A 1 40 ? -2.904 -9.367 -6.453 1.00 0.00 40 GLY A O 6
ATOM 4167 N N . SER A 1 41 ? -3.803 -8.229 -8.166 1.00 0.00 41 SER A N 6
ATOM 4168 C CA . SER A 1 41 ? -3.307 -9.146 -9.174 1.00 0.00 41 SER A CA 6
ATOM 4169 C C . SER A 1 41 ? -1.909 -8.723 -9.611 1.00 0.00 41 SER A C 6
ATOM 4170 O O . SER A 1 41 ? -1.657 -7.539 -9.843 1.00 0.00 41 SER A O 6
ATOM 4178 N N . SER A 1 42 ? -1.006 -9.690 -9.716 1.00 0.00 42 SER A N 6
ATOM 4179 C CA . SER A 1 42 ? 0.375 -9.422 -10.096 1.00 0.00 42 SER A CA 6
ATOM 4180 C C . SER A 1 42 ? 0.480 -9.106 -11.591 1.00 0.00 42 SER A C 6
ATOM 4181 O O . SER A 1 42 ? 1.123 -9.829 -12.351 1.00 0.00 42 SER A O 6
ATOM 4189 N N . ARG A 1 43 ? -0.160 -8.021 -12.003 1.00 0.00 43 ARG A N 6
ATOM 4190 C CA . ARG A 1 43 ? -0.172 -7.625 -13.402 1.00 0.00 43 ARG A CA 6
ATOM 4191 C C . ARG A 1 43 ? 1.025 -6.731 -13.733 1.00 0.00 43 ARG A C 6
ATOM 4192 O O . ARG A 1 43 ? 1.941 -7.155 -14.437 1.00 0.00 43 ARG A O 6
ATOM 4213 N N . ASN A 1 44 ? 1.039 -5.512 -13.208 1.00 0.00 44 ASN A N 6
ATOM 4214 C CA . ASN A 1 44 ? 2.134 -4.585 -13.468 1.00 0.00 44 ASN A CA 6
ATOM 4215 C C . ASN A 1 44 ? 3.051 -4.487 -12.257 1.00 0.00 44 ASN A C 6
ATOM 4216 O O . ASN A 1 44 ? 3.224 -3.420 -11.666 1.00 0.00 44 ASN A O 6
ATOM 4227 N N . LEU A 1 45 ? 3.615 -5.625 -11.889 1.00 0.00 45 LEU A N 6
ATOM 4228 C CA . LEU A 1 45 ? 4.581 -5.711 -10.805 1.00 0.00 45 LEU A CA 6
ATOM 4229 C C . LEU A 1 45 ? 5.768 -6.537 -11.272 1.00 0.00 45 LEU A C 6
ATOM 4230 O O . LEU A 1 45 ? 5.630 -7.355 -12.185 1.00 0.00 45 LEU A O 6
ATOM 4246 N N . GLU A 1 46 ? 6.925 -6.322 -10.672 1.00 0.00 46 GLU A N 6
ATOM 4247 C CA . GLU A 1 46 ? 8.108 -7.084 -11.038 1.00 0.00 46 GLU A CA 6
ATOM 4248 C C . GLU A 1 46 ? 8.251 -8.293 -10.121 1.00 0.00 46 GLU A C 6
ATOM 4249 O O . GLU A 1 46 ? 9.096 -8.253 -9.204 1.00 0.00 46 GLU A O 6
ATOM 4261 N N . GLY A 1 1 ? -18.746 8.319 -3.513 1.00 0.00 1 GLY A N 7
ATOM 4262 C CA . GLY A 1 1 ? -18.823 7.025 -4.240 1.00 0.00 1 GLY A CA 7
ATOM 4263 C C . GLY A 1 1 ? -19.564 5.977 -3.433 1.00 0.00 1 GLY A C 7
ATOM 4264 O O . GLY A 1 1 ? -20.331 6.318 -2.533 1.00 0.00 1 GLY A O 7
ATOM 4270 N N . SER A 1 2 ? -19.356 4.701 -3.754 1.00 0.00 2 SER A N 7
ATOM 4271 C CA . SER A 1 2 ? -19.939 3.618 -2.967 1.00 0.00 2 SER A CA 7
ATOM 4272 C C . SER A 1 2 ? -19.211 3.537 -1.632 1.00 0.00 2 SER A C 7
ATOM 4273 O O . SER A 1 2 ? -19.796 3.705 -0.563 1.00 0.00 2 SER A O 7
ATOM 4281 N N . LEU A 1 3 ? -17.921 3.275 -1.728 1.00 0.00 3 LEU A N 7
ATOM 4282 C CA . LEU A 1 3 ? -17.012 3.352 -0.599 1.00 0.00 3 LEU A CA 7
ATOM 4283 C C . LEU A 1 3 ? -15.646 3.761 -1.131 1.00 0.00 3 LEU A C 7
ATOM 4284 O O . LEU A 1 3 ? -14.696 4.002 -0.392 1.00 0.00 3 LEU A O 7
ATOM 4300 N N . ASP A 1 4 ? -15.601 3.868 -2.446 1.00 0.00 4 ASP A N 7
ATOM 4301 C CA . ASP A 1 4 ? -14.383 4.118 -3.197 1.00 0.00 4 ASP A CA 7
ATOM 4302 C C . ASP A 1 4 ? -13.812 5.479 -2.863 1.00 0.00 4 ASP A C 7
ATOM 4303 O O . ASP A 1 4 ? -12.600 5.656 -2.823 1.00 0.00 4 ASP A O 7
ATOM 4312 N N . GLU A 1 5 ? -14.698 6.432 -2.627 1.00 0.00 5 GLU A N 7
ATOM 4313 C CA . GLU A 1 5 ? -14.300 7.791 -2.292 1.00 0.00 5 GLU A CA 7
ATOM 4314 C C . GLU A 1 5 ? -13.508 7.798 -0.990 1.00 0.00 5 GLU A C 7
ATOM 4315 O O . GLU A 1 5 ? -12.528 8.526 -0.844 1.00 0.00 5 GLU A O 7
ATOM 4327 N N . ASP A 1 6 ? -13.935 6.962 -0.055 1.00 0.00 6 ASP A N 7
ATOM 4328 C CA . ASP A 1 6 ? -13.222 6.777 1.199 1.00 0.00 6 ASP A CA 7
ATOM 4329 C C . ASP A 1 6 ? -11.946 5.984 0.949 1.00 0.00 6 ASP A C 7
ATOM 4330 O O . ASP A 1 6 ? -10.885 6.288 1.500 1.00 0.00 6 ASP A O 7
ATOM 4339 N N . GLU A 1 7 ? -12.070 4.962 0.108 1.00 0.00 7 GLU A N 7
ATOM 4340 C CA . GLU A 1 7 ? -10.940 4.131 -0.292 1.00 0.00 7 GLU A CA 7
ATOM 4341 C C . GLU A 1 7 ? -9.826 4.960 -0.917 1.00 0.00 7 GLU A C 7
ATOM 4342 O O . GLU A 1 7 ? -8.662 4.627 -0.775 1.00 0.00 7 GLU A O 7
ATOM 4354 N N . GLU A 1 8 ? -10.193 6.037 -1.602 1.00 0.00 8 GLU A N 7
ATOM 4355 C CA . GLU A 1 8 ? -9.215 6.921 -2.231 1.00 0.00 8 GLU A CA 7
ATOM 4356 C C . GLU A 1 8 ? -8.253 7.500 -1.205 1.00 0.00 8 GLU A C 7
ATOM 4357 O O . GLU A 1 8 ? -7.074 7.675 -1.493 1.00 0.00 8 GLU A O 7
ATOM 4369 N N . ASP A 1 9 ? -8.749 7.779 -0.005 1.00 0.00 9 ASP A N 7
ATOM 4370 C CA . ASP A 1 9 ? -7.903 8.331 1.046 1.00 0.00 9 ASP A CA 7
ATOM 4371 C C . ASP A 1 9 ? -7.071 7.231 1.688 1.00 0.00 9 ASP A C 7
ATOM 4372 O O . ASP A 1 9 ? -5.909 7.440 2.029 1.00 0.00 9 ASP A O 7
ATOM 4381 N N . LEU A 1 10 ? -7.664 6.052 1.839 1.00 0.00 10 LEU A N 7
ATOM 4382 C CA . LEU A 1 10 ? -6.932 4.893 2.338 1.00 0.00 10 LEU A CA 7
ATOM 4383 C C . LEU A 1 10 ? -5.842 4.499 1.346 1.00 0.00 10 LEU A C 7
ATOM 4384 O O . LEU A 1 10 ? -4.696 4.249 1.718 1.00 0.00 10 LEU A O 7
ATOM 4400 N N . GLN A 1 11 ? -6.223 4.451 0.078 1.00 0.00 11 GLN A N 7
ATOM 4401 C CA . GLN A 1 11 ? -5.295 4.233 -1.017 1.00 0.00 11 GLN A CA 7
ATOM 4402 C C . GLN A 1 11 ? -4.245 5.353 -1.055 1.00 0.00 11 GLN A C 7
ATOM 4403 O O . GLN A 1 11 ? -3.070 5.115 -1.348 1.00 0.00 11 GLN A O 7
ATOM 4417 N N . ARG A 1 12 ? -4.674 6.569 -0.736 1.00 0.00 12 ARG A N 7
ATOM 4418 C CA . ARG A 1 12 ? -3.771 7.713 -0.650 1.00 0.00 12 ARG A CA 7
ATOM 4419 C C . ARG A 1 12 ? -2.753 7.494 0.468 1.00 0.00 12 ARG A C 7
ATOM 4420 O O . ARG A 1 12 ? -1.571 7.762 0.291 1.00 0.00 12 ARG A O 7
ATOM 4441 N N . ALA A 1 13 ? -3.222 7.000 1.612 1.00 0.00 13 ALA A N 7
ATOM 4442 C CA . ALA A 1 13 ? -2.344 6.671 2.732 1.00 0.00 13 ALA A CA 7
ATOM 4443 C C . ALA A 1 13 ? -1.314 5.617 2.328 1.00 0.00 13 ALA A C 7
ATOM 4444 O O . ALA A 1 13 ? -0.168 5.655 2.776 1.00 0.00 13 ALA A O 7
ATOM 4451 N N . LEU A 1 14 ? -1.724 4.682 1.477 1.00 0.00 14 LEU A N 7
ATOM 4452 C CA . LEU A 1 14 ? -0.807 3.681 0.945 1.00 0.00 14 LEU A CA 7
ATOM 4453 C C . LEU A 1 14 ? 0.263 4.345 0.076 1.00 0.00 14 LEU A C 7
ATOM 4454 O O . LEU A 1 14 ? 1.463 4.137 0.281 1.00 0.00 14 LEU A O 7
ATOM 4470 N N . ALA A 1 15 ? -0.177 5.161 -0.877 1.00 0.00 15 ALA A N 7
ATOM 4471 C CA . ALA A 1 15 ? 0.741 5.908 -1.730 1.00 0.00 15 ALA A CA 7
ATOM 4472 C C . ALA A 1 15 ? 1.635 6.806 -0.879 1.00 0.00 15 ALA A C 7
ATOM 4473 O O . ALA A 1 15 ? 2.823 6.958 -1.150 1.00 0.00 15 ALA A O 7
ATOM 4480 N N . LEU A 1 16 ? 1.037 7.380 0.157 1.00 0.00 16 LEU A N 7
ATOM 4481 C CA . LEU A 1 16 ? 1.749 8.186 1.136 1.00 0.00 16 LEU A CA 7
ATOM 4482 C C . LEU A 1 16 ? 2.877 7.371 1.760 1.00 0.00 16 LEU A C 7
ATOM 4483 O O . LEU A 1 16 ? 4.028 7.793 1.760 1.00 0.00 16 LEU A O 7
ATOM 4499 N N . SER A 1 17 ? 2.542 6.182 2.248 1.00 0.00 17 SER A N 7
ATOM 4500 C CA . SER A 1 17 ? 3.521 5.304 2.884 1.00 0.00 17 SER A CA 7
ATOM 4501 C C . SER A 1 17 ? 4.621 4.898 1.900 1.00 0.00 17 SER A C 7
ATOM 4502 O O . SER A 1 17 ? 5.730 4.550 2.297 1.00 0.00 17 SER A O 7
ATOM 4510 N N . ARG A 1 18 ? 4.302 4.953 0.616 1.00 0.00 18 ARG A N 7
ATOM 4511 C CA . ARG A 1 18 ? 5.238 4.573 -0.430 1.00 0.00 18 ARG A CA 7
ATOM 4512 C C . ARG A 1 18 ? 6.163 5.740 -0.791 1.00 0.00 18 ARG A C 7
ATOM 4513 O O . ARG A 1 18 ? 7.324 5.533 -1.151 1.00 0.00 18 ARG A O 7
ATOM 4534 N N . GLN A 1 19 ? 5.654 6.960 -0.665 1.00 0.00 19 GLN A N 7
ATOM 4535 C CA . GLN A 1 19 ? 6.420 8.149 -1.026 1.00 0.00 19 GLN A CA 7
ATOM 4536 C C . GLN A 1 19 ? 7.164 8.683 0.190 1.00 0.00 19 GLN A C 7
ATOM 4537 O O . GLN A 1 19 ? 8.077 9.501 0.060 1.00 0.00 19 GLN A O 7
ATOM 4551 N N . GLU A 1 20 ? 6.748 8.224 1.370 1.00 0.00 20 GLU A N 7
ATOM 4552 C CA . GLU A 1 20 ? 7.445 8.518 2.615 1.00 0.00 20 GLU A CA 7
ATOM 4553 C C . GLU A 1 20 ? 8.938 8.276 2.453 1.00 0.00 20 GLU A C 7
ATOM 4554 O O . GLU A 1 20 ? 9.739 9.209 2.476 1.00 0.00 20 GLU A O 7
ATOM 4566 N N . ILE A 1 21 ? 9.292 7.018 2.253 1.00 0.00 21 ILE A N 7
ATOM 4567 C CA . ILE A 1 21 ? 10.680 6.626 2.057 1.00 0.00 21 ILE A CA 7
ATOM 4568 C C . ILE A 1 21 ? 10.761 5.594 0.943 1.00 0.00 21 ILE A C 7
ATOM 4569 O O . ILE A 1 21 ? 10.534 4.403 1.171 1.00 0.00 21 ILE A O 7
ATOM 4585 N N . ASP A 1 22 ? 11.046 6.061 -0.268 1.00 0.00 22 ASP A N 7
ATOM 4586 C CA . ASP A 1 22 ? 11.180 5.175 -1.418 1.00 0.00 22 ASP A CA 7
ATOM 4587 C C . ASP A 1 22 ? 12.326 4.204 -1.203 1.00 0.00 22 ASP A C 7
ATOM 4588 O O . ASP A 1 22 ? 12.099 3.000 -1.101 1.00 0.00 22 ASP A O 7
ATOM 4597 N N . MET A 1 23 ? 13.541 4.759 -1.121 1.00 0.00 23 MET A N 7
ATOM 4598 C CA . MET A 1 23 ? 14.777 4.004 -0.879 1.00 0.00 23 MET A CA 7
ATOM 4599 C C . MET A 1 23 ? 14.759 2.638 -1.565 1.00 0.00 23 MET A C 7
ATOM 4600 O O . MET A 1 23 ? 14.397 1.621 -0.963 1.00 0.00 23 MET A O 7
ATOM 4614 N N . GLU A 1 24 ? 15.180 2.632 -2.818 1.00 0.00 24 GLU A N 7
ATOM 4615 C CA . GLU A 1 24 ? 15.038 1.474 -3.699 1.00 0.00 24 GLU A CA 7
ATOM 4616 C C . GLU A 1 24 ? 16.023 0.339 -3.386 1.00 0.00 24 GLU A C 7
ATOM 4617 O O . GLU A 1 24 ? 16.710 -0.158 -4.277 1.00 0.00 24 GLU A O 7
ATOM 4629 N N . ASP A 1 25 ? 16.087 -0.085 -2.133 1.00 0.00 25 ASP A N 7
ATOM 4630 C CA . ASP A 1 25 ? 16.871 -1.261 -1.780 1.00 0.00 25 ASP A CA 7
ATOM 4631 C C . ASP A 1 25 ? 16.067 -2.203 -0.879 1.00 0.00 25 ASP A C 7
ATOM 4632 O O . ASP A 1 25 ? 15.672 -3.279 -1.314 1.00 0.00 25 ASP A O 7
ATOM 4641 N N . GLU A 1 26 ? 15.800 -1.792 0.352 1.00 0.00 26 GLU A N 7
ATOM 4642 C CA . GLU A 1 26 ? 15.025 -2.608 1.277 1.00 0.00 26 GLU A CA 7
ATOM 4643 C C . GLU A 1 26 ? 13.736 -1.902 1.677 1.00 0.00 26 GLU A C 7
ATOM 4644 O O . GLU A 1 26 ? 12.720 -2.548 1.919 1.00 0.00 26 GLU A O 7
ATOM 4656 N N . GLU A 1 27 ? 13.771 -0.575 1.732 1.00 0.00 27 GLU A N 7
ATOM 4657 C CA . GLU A 1 27 ? 12.559 0.196 1.981 1.00 0.00 27 GLU A CA 7
ATOM 4658 C C . GLU A 1 27 ? 11.562 -0.027 0.855 1.00 0.00 27 GLU A C 7
ATOM 4659 O O . GLU A 1 27 ? 10.355 -0.091 1.082 1.00 0.00 27 GLU A O 7
ATOM 4671 N N . ALA A 1 28 ? 12.089 -0.169 -0.358 1.00 0.00 28 ALA A N 7
ATOM 4672 C CA . ALA A 1 28 ? 11.273 -0.453 -1.534 1.00 0.00 28 ALA A CA 7
ATOM 4673 C C . ALA A 1 28 ? 10.496 -1.751 -1.362 1.00 0.00 28 ALA A C 7
ATOM 4674 O O . ALA A 1 28 ? 9.396 -1.902 -1.886 1.00 0.00 28 ALA A O 7
ATOM 4681 N N . ASP A 1 29 ? 11.071 -2.680 -0.608 1.00 0.00 29 ASP A N 7
ATOM 4682 C CA . ASP A 1 29 ? 10.427 -3.960 -0.334 1.00 0.00 29 ASP A CA 7
ATOM 4683 C C . ASP A 1 29 ? 9.143 -3.734 0.461 1.00 0.00 29 ASP A C 7
ATOM 4684 O O . ASP A 1 29 ? 8.099 -4.326 0.178 1.00 0.00 29 ASP A O 7
ATOM 4693 N N . LEU A 1 30 ? 9.229 -2.833 1.435 1.00 0.00 30 LEU A N 7
ATOM 4694 C CA . LEU A 1 30 ? 8.083 -2.470 2.258 1.00 0.00 30 LEU A CA 7
ATOM 4695 C C . LEU A 1 30 ? 7.065 -1.682 1.441 1.00 0.00 30 LEU A C 7
ATOM 4696 O O . LEU A 1 30 ? 5.856 -1.837 1.613 1.00 0.00 30 LEU A O 7
ATOM 4712 N N . ARG A 1 31 ? 7.555 -0.838 0.542 1.00 0.00 31 ARG A N 7
ATOM 4713 C CA . ARG A 1 31 ? 6.678 -0.056 -0.323 1.00 0.00 31 ARG A CA 7
ATOM 4714 C C . ARG A 1 31 ? 5.956 -0.988 -1.291 1.00 0.00 31 ARG A C 7
ATOM 4715 O O . ARG A 1 31 ? 4.799 -0.764 -1.648 1.00 0.00 31 ARG A O 7
ATOM 4736 N N . ARG A 1 32 ? 6.646 -2.052 -1.687 1.00 0.00 32 ARG A N 7
ATOM 4737 C CA . ARG A 1 32 ? 6.059 -3.095 -2.514 1.00 0.00 32 ARG A CA 7
ATOM 4738 C C . ARG A 1 32 ? 4.953 -3.814 -1.740 1.00 0.00 32 ARG A C 7
ATOM 4739 O O . ARG A 1 32 ? 3.953 -4.238 -2.316 1.00 0.00 32 ARG A O 7
ATOM 4760 N N . ALA A 1 33 ? 5.142 -3.933 -0.426 1.00 0.00 33 ALA A N 7
ATOM 4761 C CA . ALA A 1 33 ? 4.140 -4.532 0.451 1.00 0.00 33 ALA A CA 7
ATOM 4762 C C . ALA A 1 33 ? 2.899 -3.648 0.536 1.00 0.00 33 ALA A C 7
ATOM 4763 O O . ALA A 1 33 ? 1.787 -4.136 0.738 1.00 0.00 33 ALA A O 7
ATOM 4770 N N . ILE A 1 34 ? 3.099 -2.344 0.376 1.00 0.00 34 ILE A N 7
ATOM 4771 C CA . ILE A 1 34 ? 1.989 -1.402 0.320 1.00 0.00 34 ILE A CA 7
ATOM 4772 C C . ILE A 1 34 ? 1.186 -1.638 -0.956 1.00 0.00 34 ILE A C 7
ATOM 4773 O O . ILE A 1 34 ? -0.047 -1.630 -0.947 1.00 0.00 34 ILE A O 7
ATOM 4789 N N . GLN A 1 35 ? 1.901 -1.884 -2.047 1.00 0.00 35 GLN A N 7
ATOM 4790 C CA . GLN A 1 35 ? 1.266 -2.181 -3.327 1.00 0.00 35 GLN A CA 7
ATOM 4791 C C . GLN A 1 35 ? 0.690 -3.595 -3.322 1.00 0.00 35 GLN A C 7
ATOM 4792 O O . GLN A 1 35 ? -0.156 -3.940 -4.143 1.00 0.00 35 GLN A O 7
ATOM 4806 N N . LEU A 1 36 ? 1.162 -4.404 -2.386 1.00 0.00 36 LEU A N 7
ATOM 4807 C CA . LEU A 1 36 ? 0.657 -5.753 -2.196 1.00 0.00 36 LEU A CA 7
ATOM 4808 C C . LEU A 1 36 ? -0.742 -5.689 -1.582 1.00 0.00 36 LEU A C 7
ATOM 4809 O O . LEU A 1 36 ? -1.655 -6.391 -2.015 1.00 0.00 36 LEU A O 7
ATOM 4825 N N . SER A 1 37 ? -0.902 -4.842 -0.572 1.00 0.00 37 SER A N 7
ATOM 4826 C CA . SER A 1 37 ? -2.206 -4.602 0.037 1.00 0.00 37 SER A CA 7
ATOM 4827 C C . SER A 1 37 ? -3.247 -4.198 -1.015 1.00 0.00 37 SER A C 7
ATOM 4828 O O . SER A 1 37 ? -4.400 -4.633 -0.966 1.00 0.00 37 SER A O 7
ATOM 4836 N N . MET A 1 38 ? -2.829 -3.365 -1.964 1.00 0.00 38 MET A N 7
ATOM 4837 C CA . MET A 1 38 ? -3.712 -2.910 -3.035 1.00 0.00 38 MET A CA 7
ATOM 4838 C C . MET A 1 38 ? -3.396 -3.616 -4.356 1.00 0.00 38 MET A C 7
ATOM 4839 O O . MET A 1 38 ? -3.468 -3.012 -5.426 1.00 0.00 38 MET A O 7
ATOM 4853 N N . GLN A 1 39 ? -3.065 -4.904 -4.275 1.00 0.00 39 GLN A N 7
ATOM 4854 C CA . GLN A 1 39 ? -2.657 -5.669 -5.453 1.00 0.00 39 GLN A CA 7
ATOM 4855 C C . GLN A 1 39 ? -3.759 -5.724 -6.514 1.00 0.00 39 GLN A C 7
ATOM 4856 O O . GLN A 1 39 ? -4.719 -6.493 -6.414 1.00 0.00 39 GLN A O 7
ATOM 4870 N N . GLY A 1 40 ? -3.614 -4.891 -7.526 1.00 0.00 40 GLY A N 7
ATOM 4871 C CA . GLY A 1 40 ? -4.501 -4.950 -8.666 1.00 0.00 40 GLY A CA 7
ATOM 4872 C C . GLY A 1 40 ? -3.899 -5.782 -9.768 1.00 0.00 40 GLY A C 7
ATOM 4873 O O . GLY A 1 40 ? -4.604 -6.467 -10.507 1.00 0.00 40 GLY A O 7
ATOM 4877 N N . SER A 1 41 ? -2.582 -5.728 -9.866 1.00 0.00 41 SER A N 7
ATOM 4878 C CA . SER A 1 41 ? -1.856 -6.515 -10.840 1.00 0.00 41 SER A CA 7
ATOM 4879 C C . SER A 1 41 ? -1.289 -7.770 -10.185 1.00 0.00 41 SER A C 7
ATOM 4880 O O . SER A 1 41 ? -0.355 -7.700 -9.390 1.00 0.00 41 SER A O 7
ATOM 4888 N N . SER A 1 42 ? -1.871 -8.915 -10.504 1.00 0.00 42 SER A N 7
ATOM 4889 C CA . SER A 1 42 ? -1.414 -10.180 -9.953 1.00 0.00 42 SER A CA 7
ATOM 4890 C C . SER A 1 42 ? -0.762 -11.013 -11.052 1.00 0.00 42 SER A C 7
ATOM 4891 O O . SER A 1 42 ? -0.965 -12.226 -11.146 1.00 0.00 42 SER A O 7
ATOM 4899 N N . ARG A 1 43 ? 0.031 -10.342 -11.879 1.00 0.00 43 ARG A N 7
ATOM 4900 C CA . ARG A 1 43 ? 0.649 -10.968 -13.036 1.00 0.00 43 ARG A CA 7
ATOM 4901 C C . ARG A 1 43 ? 1.980 -11.595 -12.647 1.00 0.00 43 ARG A C 7
ATOM 4902 O O . ARG A 1 43 ? 2.312 -12.694 -13.082 1.00 0.00 43 ARG A O 7
ATOM 4923 N N . ASN A 1 44 ? 2.742 -10.878 -11.831 1.00 0.00 44 ASN A N 7
ATOM 4924 C CA . ASN A 1 44 ? 4.037 -11.362 -11.370 1.00 0.00 44 ASN A CA 7
ATOM 4925 C C . ASN A 1 44 ? 3.998 -11.583 -9.862 1.00 0.00 44 ASN A C 7
ATOM 4926 O O . ASN A 1 44 ? 4.746 -10.958 -9.110 1.00 0.00 44 ASN A O 7
ATOM 4937 N N . LEU A 1 45 ? 3.103 -12.461 -9.425 1.00 0.00 45 LEU A N 7
ATOM 4938 C CA . LEU A 1 45 ? 2.917 -12.721 -8.002 1.00 0.00 45 LEU A CA 7
ATOM 4939 C C . LEU A 1 45 ? 3.221 -14.180 -7.673 1.00 0.00 45 LEU A C 7
ATOM 4940 O O . LEU A 1 45 ? 3.663 -14.501 -6.567 1.00 0.00 45 LEU A O 7
ATOM 4956 N N . GLU A 1 46 ? 2.977 -15.058 -8.634 1.00 0.00 46 GLU A N 7
ATOM 4957 C CA . GLU A 1 46 ? 3.203 -16.485 -8.448 1.00 0.00 46 GLU A CA 7
ATOM 4958 C C . GLU A 1 46 ? 4.689 -16.817 -8.579 1.00 0.00 46 GLU A C 7
ATOM 4959 O O . GLU A 1 46 ? 5.301 -16.453 -9.609 1.00 0.00 46 GLU A O 7
ATOM 4971 N N . GLY A 1 1 ? -19.111 8.277 -5.060 1.00 0.00 1 GLY A N 8
ATOM 4972 C CA . GLY A 1 1 ? -20.448 7.922 -4.540 1.00 0.00 1 GLY A CA 8
ATOM 4973 C C . GLY A 1 1 ? -20.402 7.470 -3.097 1.00 0.00 1 GLY A C 8
ATOM 4974 O O . GLY A 1 1 ? -20.436 8.293 -2.182 1.00 0.00 1 GLY A O 8
ATOM 4980 N N . SER A 1 2 ? -20.309 6.168 -2.884 1.00 0.00 2 SER A N 8
ATOM 4981 C CA . SER A 1 2 ? -20.366 5.618 -1.542 1.00 0.00 2 SER A CA 8
ATOM 4982 C C . SER A 1 2 ? -18.982 5.186 -1.063 1.00 0.00 2 SER A C 8
ATOM 4983 O O . SER A 1 2 ? -18.524 5.595 0.004 1.00 0.00 2 SER A O 8
ATOM 4991 N N . LEU A 1 3 ? -18.306 4.378 -1.869 1.00 0.00 3 LEU A N 8
ATOM 4992 C CA . LEU A 1 3 ? -17.021 3.816 -1.477 1.00 0.00 3 LEU A CA 8
ATOM 4993 C C . LEU A 1 3 ? -15.881 4.777 -1.783 1.00 0.00 3 LEU A C 8
ATOM 4994 O O . LEU A 1 3 ? -14.868 4.773 -1.095 1.00 0.00 3 LEU A O 8
ATOM 5010 N N . ASP A 1 4 ? -16.074 5.611 -2.802 1.00 0.00 4 ASP A N 8
ATOM 5011 C CA . ASP A 1 4 ? -15.018 6.492 -3.317 1.00 0.00 4 ASP A CA 8
ATOM 5012 C C . ASP A 1 4 ? -14.354 7.312 -2.217 1.00 0.00 4 ASP A C 8
ATOM 5013 O O . ASP A 1 4 ? -13.135 7.447 -2.194 1.00 0.00 4 ASP A O 8
ATOM 5022 N N . GLU A 1 5 ? -15.152 7.851 -1.307 1.00 0.00 5 GLU A N 8
ATOM 5023 C CA . GLU A 1 5 ? -14.625 8.691 -0.237 1.00 0.00 5 GLU A CA 8
ATOM 5024 C C . GLU A 1 5 ? -13.649 7.909 0.636 1.00 0.00 5 GLU A C 8
ATOM 5025 O O . GLU A 1 5 ? -12.642 8.445 1.100 1.00 0.00 5 GLU A O 8
ATOM 5037 N N . ASP A 1 6 ? -13.952 6.640 0.854 1.00 0.00 6 ASP A N 8
ATOM 5038 C CA . ASP A 1 6 ? -13.077 5.769 1.628 1.00 0.00 6 ASP A CA 8
ATOM 5039 C C . ASP A 1 6 ? -11.937 5.262 0.750 1.00 0.00 6 ASP A C 8
ATOM 5040 O O . ASP A 1 6 ? -10.807 5.086 1.212 1.00 0.00 6 ASP A O 8
ATOM 5049 N N . GLU A 1 7 ? -12.249 5.046 -0.527 1.00 0.00 7 GLU A N 8
ATOM 5050 C CA . GLU A 1 7 ? -11.270 4.601 -1.516 1.00 0.00 7 GLU A CA 8
ATOM 5051 C C . GLU A 1 7 ? -10.152 5.624 -1.693 1.00 0.00 7 GLU A C 8
ATOM 5052 O O . GLU A 1 7 ? -8.974 5.267 -1.683 1.00 0.00 7 GLU A O 8
ATOM 5064 N N . GLU A 1 8 ? -10.528 6.891 -1.853 1.00 0.00 8 GLU A N 8
ATOM 5065 C CA . GLU A 1 8 ? -9.556 7.964 -2.018 1.00 0.00 8 GLU A CA 8
ATOM 5066 C C . GLU A 1 8 ? -8.592 8.001 -0.843 1.00 0.00 8 GLU A C 8
ATOM 5067 O O . GLU A 1 8 ? -7.379 8.051 -1.027 1.00 0.00 8 GLU A O 8
ATOM 5079 N N . ASP A 1 9 ? -9.141 7.953 0.361 1.00 0.00 9 ASP A N 8
ATOM 5080 C CA . ASP A 1 9 ? -8.325 7.976 1.567 1.00 0.00 9 ASP A CA 8
ATOM 5081 C C . ASP A 1 9 ? -7.432 6.745 1.645 1.00 0.00 9 ASP A C 8
ATOM 5082 O O . ASP A 1 9 ? -6.260 6.844 2.002 1.00 0.00 9 ASP A O 8
ATOM 5091 N N . LEU A 1 10 ? -7.987 5.592 1.283 1.00 0.00 10 LEU A N 8
ATOM 5092 C CA . LEU A 1 10 ? -7.252 4.335 1.338 1.00 0.00 10 LEU A CA 8
ATOM 5093 C C . LEU A 1 10 ? -6.053 4.381 0.394 1.00 0.00 10 LEU A C 8
ATOM 5094 O O . LEU A 1 10 ? -4.919 4.138 0.808 1.00 0.00 10 LEU A O 8
ATOM 5110 N N . GLN A 1 11 ? -6.296 4.708 -0.875 1.00 0.00 11 GLN A N 8
ATOM 5111 C CA . GLN A 1 11 ? -5.211 4.760 -1.850 1.00 0.00 11 GLN A CA 8
ATOM 5112 C C . GLN A 1 11 ? -4.264 5.925 -1.558 1.00 0.00 11 GLN A C 8
ATOM 5113 O O . GLN A 1 11 ? -3.067 5.846 -1.847 1.00 0.00 11 GLN A O 8
ATOM 5127 N N . ARG A 1 12 ? -4.790 6.998 -0.973 1.00 0.00 12 ARG A N 8
ATOM 5128 C CA . ARG A 1 12 ? -3.946 8.104 -0.542 1.00 0.00 12 ARG A CA 8
ATOM 5129 C C . ARG A 1 12 ? -3.006 7.629 0.556 1.00 0.00 12 ARG A C 8
ATOM 5130 O O . ARG A 1 12 ? -1.821 7.930 0.526 1.00 0.00 12 ARG A O 8
ATOM 5151 N N . ALA A 1 13 ? -3.544 6.871 1.510 1.00 0.00 13 ALA A N 8
ATOM 5152 C CA . ALA A 1 13 ? -2.746 6.305 2.593 1.00 0.00 13 ALA A CA 8
ATOM 5153 C C . ALA A 1 13 ? -1.655 5.384 2.055 1.00 0.00 13 ALA A C 8
ATOM 5154 O O . ALA A 1 13 ? -0.562 5.301 2.620 1.00 0.00 13 ALA A O 8
ATOM 5161 N N . LEU A 1 14 ? -1.951 4.698 0.959 1.00 0.00 14 LEU A N 8
ATOM 5162 C CA . LEU A 1 14 ? -0.971 3.840 0.306 1.00 0.00 14 LEU A CA 8
ATOM 5163 C C . LEU A 1 14 ? 0.188 4.670 -0.235 1.00 0.00 14 LEU A C 8
ATOM 5164 O O . LEU A 1 14 ? 1.349 4.412 0.078 1.00 0.00 14 LEU A O 8
ATOM 5180 N N . ALA A 1 15 ? -0.141 5.689 -1.027 1.00 0.00 15 ALA A N 8
ATOM 5181 C CA . ALA A 1 15 ? 0.869 6.584 -1.584 1.00 0.00 15 ALA A CA 8
ATOM 5182 C C . ALA A 1 15 ? 1.543 7.381 -0.471 1.00 0.00 15 ALA A C 8
ATOM 5183 O O . ALA A 1 15 ? 2.727 7.709 -0.549 1.00 0.00 15 ALA A O 8
ATOM 5190 N N . LEU A 1 16 ? 0.770 7.665 0.564 1.00 0.00 16 LEU A N 8
ATOM 5191 C CA . LEU A 1 16 ? 1.262 8.329 1.760 1.00 0.00 16 LEU A CA 8
ATOM 5192 C C . LEU A 1 16 ? 2.371 7.490 2.382 1.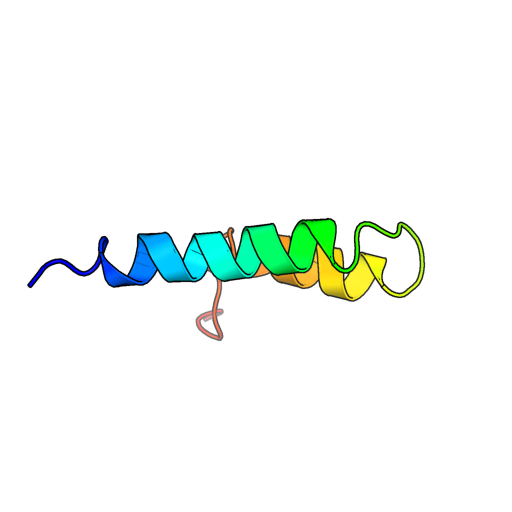00 0.00 16 LEU A C 8
ATOM 5193 O O . LEU A 1 16 ? 3.469 7.974 2.630 1.00 0.00 16 LEU A O 8
ATOM 5209 N N . SER A 1 17 ? 2.079 6.217 2.610 1.00 0.00 17 SER A N 8
ATOM 5210 C CA . SER A 1 17 ? 3.058 5.294 3.166 1.00 0.00 17 SER A CA 8
ATOM 5211 C C . SER A 1 17 ? 4.270 5.164 2.241 1.00 0.00 17 SER A C 8
ATOM 5212 O O . SER A 1 17 ? 5.387 4.936 2.693 1.00 0.00 17 SER A O 8
ATOM 5220 N N . ARG A 1 18 ? 4.044 5.338 0.944 1.00 0.00 18 ARG A N 8
ATOM 5221 C CA . ARG A 1 18 ? 5.123 5.275 -0.034 1.00 0.00 18 ARG A CA 8
ATOM 5222 C C . ARG A 1 18 ? 6.069 6.461 0.129 1.00 0.00 18 ARG A C 8
ATOM 5223 O O . ARG A 1 18 ? 7.285 6.289 0.149 1.00 0.00 18 ARG A O 8
ATOM 5244 N N . GLN A 1 19 ? 5.510 7.658 0.266 1.00 0.00 19 GLN A N 8
ATOM 5245 C CA . GLN A 1 19 ? 6.324 8.854 0.446 1.00 0.00 19 GLN A CA 8
ATOM 5246 C C . GLN A 1 19 ? 6.880 8.923 1.868 1.00 0.00 19 GLN A C 8
ATOM 5247 O O . GLN A 1 19 ? 7.726 9.763 2.177 1.00 0.00 19 GLN A O 8
ATOM 5261 N N . GLU A 1 20 ? 6.373 8.057 2.737 1.00 0.00 20 GLU A N 8
ATOM 5262 C CA . GLU A 1 20 ? 6.912 7.925 4.080 1.00 0.00 20 GLU A CA 8
ATOM 5263 C C . GLU A 1 20 ? 8.248 7.201 4.040 1.00 0.00 20 GLU A C 8
ATOM 5264 O O . GLU A 1 20 ? 9.184 7.567 4.750 1.00 0.00 20 GLU A O 8
ATOM 5276 N N . ILE A 1 21 ? 8.338 6.168 3.206 1.00 0.00 21 ILE A N 8
ATOM 5277 C CA . ILE A 1 21 ? 9.595 5.462 3.010 1.00 0.00 21 ILE A CA 8
ATOM 5278 C C . ILE A 1 21 ? 10.515 6.287 2.118 1.00 0.00 21 ILE A C 8
ATOM 5279 O O . ILE A 1 21 ? 10.375 6.313 0.893 1.00 0.00 21 ILE A O 8
ATOM 5295 N N . ASP A 1 22 ? 11.437 6.985 2.758 1.00 0.00 22 ASP A N 8
ATOM 5296 C CA . ASP A 1 22 ? 12.395 7.828 2.058 1.00 0.00 22 ASP A CA 8
ATOM 5297 C C . ASP A 1 22 ? 13.775 7.182 2.120 1.00 0.00 22 ASP A C 8
ATOM 5298 O O . ASP A 1 22 ? 14.754 7.791 2.538 1.00 0.00 22 ASP A O 8
ATOM 5307 N N . MET A 1 23 ? 13.828 5.922 1.713 1.00 0.00 23 MET A N 8
ATOM 5308 C CA . MET A 1 23 ? 15.047 5.133 1.789 1.00 0.00 23 MET A CA 8
ATOM 5309 C C . MET A 1 23 ? 15.528 4.789 0.383 1.00 0.00 23 MET A C 8
ATOM 5310 O O . MET A 1 23 ? 14.721 4.691 -0.534 1.00 0.00 23 MET A O 8
ATOM 5324 N N . GLU A 1 24 ? 16.832 4.620 0.212 1.00 0.00 24 GLU A N 8
ATOM 5325 C CA . GLU A 1 24 ? 17.392 4.339 -1.109 1.00 0.00 24 GLU A CA 8
ATOM 5326 C C . GLU A 1 24 ? 17.897 2.898 -1.217 1.00 0.00 24 GLU A C 8
ATOM 5327 O O . GLU A 1 24 ? 18.495 2.507 -2.221 1.00 0.00 24 GLU A O 8
ATOM 5339 N N . ASP A 1 25 ? 17.643 2.109 -0.184 1.00 0.00 25 ASP A N 8
ATOM 5340 C CA . ASP A 1 25 ? 18.075 0.715 -0.160 1.00 0.00 25 ASP A CA 8
ATOM 5341 C C . ASP A 1 25 ? 17.062 -0.130 0.598 1.00 0.00 25 ASP A C 8
ATOM 5342 O O . ASP A 1 25 ? 16.560 0.302 1.635 1.00 0.00 25 ASP A O 8
ATOM 5351 N N . GLU A 1 26 ? 16.734 -1.308 0.049 1.00 0.00 26 GLU A N 8
ATOM 5352 C CA . GLU A 1 26 ? 15.734 -2.223 0.627 1.00 0.00 26 GLU A CA 8
ATOM 5353 C C . GLU A 1 26 ? 14.316 -1.679 0.476 1.00 0.00 26 GLU A C 8
ATOM 5354 O O . GLU A 1 26 ? 13.342 -2.425 0.576 1.00 0.00 26 GLU A O 8
ATOM 5366 N N . GLU A 1 27 ? 14.219 -0.378 0.228 1.00 0.00 27 GLU A N 8
ATOM 5367 C CA . GLU A 1 27 ? 12.945 0.311 0.055 1.00 0.00 27 GLU A CA 8
ATOM 5368 C C . GLU A 1 27 ? 12.043 -0.401 -0.949 1.00 0.00 27 GLU A C 8
ATOM 5369 O O . GLU A 1 27 ? 10.821 -0.351 -0.827 1.00 0.00 27 GLU A O 8
ATOM 5381 N N . ALA A 1 28 ? 12.648 -1.074 -1.925 1.00 0.00 28 ALA A N 8
ATOM 5382 C CA . ALA A 1 28 ? 11.901 -1.786 -2.953 1.00 0.00 28 ALA A CA 8
ATOM 5383 C C . ALA A 1 28 ? 10.905 -2.761 -2.336 1.00 0.00 28 ALA A C 8
ATOM 5384 O O . ALA A 1 28 ? 9.732 -2.782 -2.705 1.00 0.00 28 ALA A O 8
ATOM 5391 N N . ASP A 1 29 ? 11.373 -3.540 -1.368 1.00 0.00 29 ASP A N 8
ATOM 5392 C CA . ASP A 1 29 ? 10.528 -4.523 -0.704 1.00 0.00 29 ASP A CA 8
ATOM 5393 C C . ASP A 1 29 ? 9.467 -3.846 0.153 1.00 0.00 29 ASP A C 8
ATOM 5394 O O . ASP A 1 29 ? 8.381 -4.384 0.351 1.00 0.00 29 ASP A O 8
ATOM 5403 N N . LEU A 1 30 ? 9.778 -2.652 0.646 1.00 0.00 30 LEU A N 8
ATOM 5404 C CA . LEU A 1 30 ? 8.815 -1.876 1.420 1.00 0.00 30 LEU A CA 8
ATOM 5405 C C . LEU A 1 30 ? 7.711 -1.347 0.507 1.00 0.00 30 LEU A C 8
ATOM 5406 O O . LEU A 1 30 ? 6.541 -1.302 0.891 1.00 0.00 30 LEU A O 8
ATOM 5422 N N . ARG A 1 31 ? 8.079 -0.970 -0.717 1.00 0.00 31 ARG A N 8
ATOM 5423 C CA . ARG A 1 31 ? 7.086 -0.565 -1.709 1.00 0.00 31 ARG A CA 8
ATOM 5424 C C . ARG A 1 31 ? 6.176 -1.752 -1.994 1.00 0.00 31 ARG A C 8
ATOM 5425 O O . ARG A 1 31 ? 4.957 -1.614 -2.083 1.00 0.00 31 ARG A O 8
ATOM 5446 N N . ARG A 1 32 ? 6.797 -2.925 -2.118 1.00 0.00 32 ARG A N 8
ATOM 5447 C CA . ARG A 1 32 ? 6.093 -4.174 -2.353 1.00 0.00 32 ARG A CA 8
ATOM 5448 C C . ARG A 1 32 ? 5.125 -4.482 -1.211 1.00 0.00 32 ARG A C 8
ATOM 5449 O O . ARG A 1 32 ? 4.091 -5.116 -1.417 1.00 0.00 32 ARG A O 8
ATOM 5470 N N . ALA A 1 33 ? 5.467 -4.025 -0.008 1.00 0.00 33 ALA A N 8
ATOM 5471 C CA . ALA A 1 33 ? 4.589 -4.179 1.147 1.00 0.00 33 ALA A CA 8
ATOM 5472 C C . ALA A 1 33 ? 3.313 -3.362 0.969 1.00 0.00 33 ALA A C 8
ATOM 5473 O O . ALA A 1 33 ? 2.217 -3.843 1.249 1.00 0.00 33 ALA A O 8
ATOM 5480 N N . ILE A 1 34 ? 3.458 -2.131 0.482 1.00 0.00 34 ILE A N 8
ATOM 5481 C CA . ILE A 1 34 ? 2.304 -1.280 0.203 1.00 0.00 34 ILE A CA 8
ATOM 5482 C C . ILE A 1 34 ? 1.457 -1.910 -0.901 1.00 0.00 34 ILE A C 8
ATOM 5483 O O . ILE A 1 34 ? 0.224 -1.900 -0.852 1.00 0.00 34 ILE A O 8
ATOM 5499 N N . GLN A 1 35 ? 2.140 -2.491 -1.874 1.00 0.00 35 GLN A N 8
ATOM 5500 C CA . GLN A 1 35 ? 1.478 -3.169 -2.984 1.00 0.00 35 GLN A CA 8
ATOM 5501 C C . G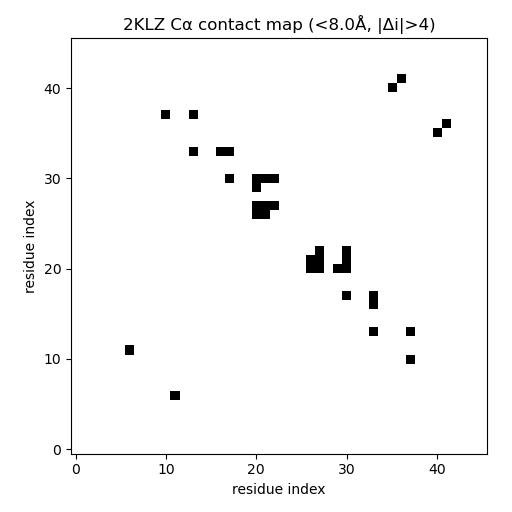LN A 1 35 ? 0.739 -4.411 -2.497 1.00 0.00 35 GLN A C 8
ATOM 5502 O O . GLN A 1 35 ? -0.265 -4.813 -3.076 1.00 0.00 35 GLN A O 8
ATOM 5516 N N . LEU A 1 36 ? 1.239 -5.003 -1.423 1.00 0.00 36 LEU A N 8
ATOM 5517 C CA . LEU A 1 36 ? 0.637 -6.187 -0.832 1.00 0.00 36 LEU A CA 8
ATOM 5518 C C . LEU A 1 36 ? -0.674 -5.818 -0.137 1.00 0.00 36 LEU A C 8
ATOM 5519 O O . LEU A 1 36 ? -1.684 -6.506 -0.287 1.00 0.00 36 LEU A O 8
ATOM 5535 N N . SER A 1 37 ? -0.644 -4.731 0.621 1.00 0.00 37 SER A N 8
ATOM 5536 C CA . SER A 1 37 ? -1.823 -4.240 1.324 1.00 0.00 37 SER A CA 8
ATOM 5537 C C . SER A 1 37 ? -2.988 -3.974 0.367 1.00 0.00 37 SER A C 8
ATOM 5538 O O . SER A 1 37 ? -4.139 -4.279 0.678 1.00 0.00 37 SER A O 8
ATOM 5546 N N . MET A 1 38 ? -2.688 -3.412 -0.797 1.00 0.00 38 MET A N 8
ATOM 5547 C CA . MET A 1 38 ? -3.735 -3.038 -1.744 1.00 0.00 38 MET A CA 8
ATOM 5548 C C . MET A 1 38 ? -4.044 -4.161 -2.734 1.00 0.00 38 MET A C 8
ATOM 5549 O O . MET A 1 38 ? -5.207 -4.410 -3.051 1.00 0.00 38 MET A O 8
ATOM 5563 N N . GLN A 1 39 ? -3.015 -4.842 -3.213 1.00 0.00 39 GLN A N 8
ATOM 5564 C CA . GLN A 1 39 ? -3.194 -5.848 -4.248 1.00 0.00 39 GLN A CA 8
ATOM 5565 C C . GLN A 1 39 ? -2.832 -7.228 -3.727 1.00 0.00 39 GLN A C 8
ATOM 5566 O O . GLN A 1 39 ? -1.773 -7.416 -3.124 1.00 0.00 39 GLN A O 8
ATOM 5580 N N . GLY A 1 40 ? -3.703 -8.194 -3.978 1.00 0.00 40 GLY A N 8
ATOM 5581 C CA . GLY A 1 40 ? -3.455 -9.559 -3.559 1.00 0.00 40 GLY A CA 8
ATOM 5582 C C . GLY A 1 40 ? -2.596 -10.306 -4.561 1.00 0.00 40 GLY A C 8
ATOM 5583 O O . GLY A 1 40 ? -2.986 -11.359 -5.065 1.00 0.00 40 GLY A O 8
ATOM 5587 N N . SER A 1 41 ? -1.434 -9.746 -4.861 1.00 0.00 41 SER A N 8
ATOM 5588 C CA . SER A 1 41 ? -0.528 -10.331 -5.833 1.00 0.00 41 SER A CA 8
ATOM 5589 C C . SER A 1 41 ? 0.348 -11.382 -5.157 1.00 0.00 41 SER A C 8
ATOM 5590 O O . SER A 1 41 ? 0.639 -12.430 -5.732 1.00 0.00 41 SER A O 8
ATOM 5598 N N . SER A 1 42 ? 0.757 -11.093 -3.927 1.00 0.00 42 SER A N 8
ATOM 5599 C CA . SER A 1 42 ? 1.521 -12.041 -3.139 1.00 0.00 42 SER A CA 8
ATOM 5600 C C . SER A 1 42 ? 0.587 -13.090 -2.546 1.00 0.00 42 SER A C 8
ATOM 5601 O O . SER A 1 42 ? -0.448 -12.757 -1.967 1.00 0.00 42 SER A O 8
ATOM 5609 N N . ARG A 1 43 ? 0.939 -14.353 -2.715 1.00 0.00 43 ARG A N 8
ATOM 5610 C CA . ARG A 1 43 ? 0.113 -15.444 -2.215 1.00 0.00 43 ARG A CA 8
ATOM 5611 C C . ARG A 1 43 ? 0.737 -16.093 -0.988 1.00 0.00 43 ARG A C 8
ATOM 5612 O O . ARG A 1 43 ? 0.095 -16.894 -0.307 1.00 0.00 43 ARG A O 8
ATOM 5633 N N . ASN A 1 44 ? 1.981 -15.739 -0.699 1.00 0.00 44 ASN A N 8
ATOM 5634 C CA . ASN A 1 44 ? 2.706 -16.338 0.418 1.00 0.00 44 ASN A CA 8
ATOM 5635 C C . ASN A 1 44 ? 3.971 -15.551 0.721 1.00 0.00 44 ASN A C 8
ATOM 5636 O O . ASN A 1 44 ? 4.219 -15.194 1.875 1.00 0.00 44 ASN A O 8
ATOM 5647 N N . LEU A 1 45 ? 4.751 -15.279 -0.323 1.00 0.00 45 LEU A N 8
ATOM 5648 C CA . LEU A 1 45 ? 6.031 -14.581 -0.203 1.00 0.00 45 LEU A CA 8
ATOM 5649 C C . LEU A 1 45 ? 7.053 -15.480 0.480 1.00 0.00 45 LEU A C 8
ATOM 5650 O O . LEU A 1 45 ? 7.147 -15.528 1.708 1.00 0.00 45 LEU A O 8
ATOM 5666 N N . GLU A 1 46 ? 7.800 -16.207 -0.334 1.00 0.00 46 GLU A N 8
ATOM 5667 C CA . GLU A 1 46 ? 8.793 -17.144 0.158 1.00 0.00 46 GLU A CA 8
ATOM 5668 C C . GLU A 1 46 ? 10.141 -16.455 0.315 1.00 0.00 46 GLU A C 8
ATOM 5669 O O . GLU A 1 46 ? 10.627 -16.344 1.460 1.00 0.00 46 GLU A O 8
ATOM 5681 N N . GLY A 1 1 ? -22.297 0.294 -0.601 1.00 0.00 1 GLY A N 9
ATOM 5682 C CA . GLY A 1 1 ? -22.370 1.708 -0.160 1.00 0.00 1 GLY A CA 9
ATOM 5683 C C . GLY A 1 1 ? -21.279 2.555 -0.778 1.00 0.00 1 GLY A C 9
ATOM 5684 O O . GLY A 1 1 ? -20.468 2.058 -1.556 1.00 0.00 1 GLY A O 9
ATOM 5690 N N . SER A 1 2 ? -21.257 3.836 -0.438 1.00 0.00 2 SER A N 9
ATOM 5691 C CA . SER A 1 2 ? -20.254 4.747 -0.963 1.00 0.00 2 SER A CA 9
ATOM 5692 C C . SER A 1 2 ? -19.089 4.880 0.019 1.00 0.00 2 SER A C 9
ATOM 5693 O O . SER A 1 2 ? -18.931 5.903 0.686 1.00 0.00 2 SER A O 9
ATOM 5701 N N . LEU A 1 3 ? -18.272 3.838 0.100 1.00 0.00 3 LEU A N 9
ATOM 5702 C CA . LEU A 1 3 ? -17.111 3.836 0.984 1.00 0.00 3 LEU A CA 9
ATOM 5703 C C . LEU A 1 3 ? -15.896 4.412 0.262 1.00 0.00 3 LEU A C 9
ATOM 5704 O O . LEU A 1 3 ? -14.754 4.212 0.670 1.00 0.00 3 LEU A O 9
ATOM 5720 N N . ASP A 1 4 ? -16.171 5.147 -0.805 1.00 0.00 4 ASP A N 9
ATOM 5721 C CA . ASP A 1 4 ? -15.135 5.695 -1.673 1.00 0.00 4 ASP A CA 9
ATOM 5722 C C . ASP A 1 4 ? -14.200 6.614 -0.909 1.00 0.00 4 ASP A C 9
ATOM 5723 O O . ASP A 1 4 ? -13.006 6.643 -1.181 1.00 0.00 4 ASP A O 9
ATOM 5732 N N . GLU A 1 5 ? -14.742 7.376 0.032 1.00 0.00 5 GLU A N 9
ATOM 5733 C CA . GLU A 1 5 ? -13.923 8.268 0.843 1.00 0.00 5 GLU A CA 9
ATOM 5734 C C . GLU A 1 5 ? -12.866 7.472 1.601 1.00 0.00 5 GLU A C 9
ATOM 5735 O O . GLU A 1 5 ? -11.684 7.817 1.585 1.00 0.00 5 GLU A O 9
ATOM 5747 N N . ASP A 1 6 ? -13.299 6.384 2.237 1.00 0.00 6 ASP A N 9
ATOM 5748 C CA . ASP A 1 6 ? -12.393 5.515 2.981 1.00 0.00 6 ASP A CA 9
ATOM 5749 C C . ASP A 1 6 ? -11.432 4.843 2.016 1.00 0.00 6 ASP A C 9
ATOM 5750 O O . ASP A 1 6 ? -10.245 4.705 2.300 1.00 0.00 6 ASP A O 9
ATOM 5759 N N . GLU A 1 7 ? -11.960 4.451 0.858 1.00 0.00 7 GLU A N 9
ATOM 5760 C CA . GLU A 1 7 ? -11.149 3.865 -0.204 1.00 0.00 7 GLU A CA 9
ATOM 5761 C C . GLU A 1 7 ? -10.057 4.831 -0.655 1.00 0.00 7 GLU A C 9
ATOM 5762 O O . GLU A 1 7 ? -8.894 4.448 -0.790 1.00 0.00 7 GLU A O 9
ATOM 5774 N N . GLU A 1 8 ? -10.432 6.087 -0.870 1.00 0.00 8 GLU A N 9
ATOM 5775 C CA . GLU A 1 8 ? -9.484 7.100 -1.302 1.00 0.00 8 GLU A CA 9
ATOM 5776 C C . GLU A 1 8 ? -8.452 7.390 -0.224 1.00 0.00 8 GLU A C 9
ATOM 5777 O O . GLU A 1 8 ? -7.268 7.503 -0.521 1.00 0.00 8 GLU A O 9
ATOM 5789 N N . ASP A 1 9 ? -8.891 7.498 1.026 1.00 0.00 9 ASP A N 9
ATOM 5790 C CA . ASP A 1 9 ? -7.965 7.712 2.138 1.00 0.00 9 ASP A CA 9
ATOM 5791 C C . ASP A 1 9 ? -7.022 6.525 2.292 1.00 0.00 9 ASP A C 9
ATOM 5792 O O . ASP A 1 9 ? -5.843 6.695 2.603 1.00 0.00 9 ASP A O 9
ATOM 5801 N N . LEU A 1 10 ? -7.542 5.326 2.061 1.00 0.00 10 LEU A N 9
ATOM 5802 C CA . LEU A 1 10 ? -6.743 4.112 2.155 1.00 0.00 10 LEU A CA 9
ATOM 5803 C C . LEU A 1 10 ? -5.676 4.098 1.063 1.00 0.00 10 LEU A C 9
ATOM 5804 O O . LEU A 1 10 ? -4.488 3.962 1.354 1.00 0.00 10 LEU A O 9
ATOM 5820 N N . GLN A 1 11 ? -6.097 4.249 -0.194 1.00 0.00 11 GLN A N 9
ATOM 5821 C CA . GLN A 1 11 ? -5.140 4.294 -1.299 1.00 0.00 11 GLN A CA 9
ATOM 5822 C C . GLN A 1 11 ? -4.211 5.504 -1.163 1.00 0.00 11 GLN A C 9
ATOM 5823 O O . GLN A 1 11 ? -3.059 5.458 -1.594 1.00 0.00 11 GLN A O 9
ATOM 5837 N N . ARG A 1 12 ? -4.714 6.576 -0.553 1.00 0.00 12 ARG A N 9
ATOM 5838 C CA . ARG A 1 12 ? -3.895 7.746 -0.251 1.00 0.00 12 ARG A CA 9
ATOM 5839 C C . ARG A 1 12 ? -2.770 7.370 0.705 1.00 0.00 12 ARG A C 9
ATOM 5840 O O . ARG A 1 12 ? -1.612 7.642 0.429 1.00 0.00 12 ARG A O 9
ATOM 5861 N N . ALA A 1 13 ? -3.123 6.743 1.823 1.00 0.00 13 ALA A N 9
ATOM 5862 C CA . ALA A 1 13 ? -2.139 6.280 2.798 1.00 0.00 13 ALA A CA 9
ATOM 5863 C C . ALA A 1 13 ? -1.084 5.389 2.142 1.00 0.00 13 ALA A C 9
ATOM 5864 O O . ALA A 1 13 ? 0.097 5.442 2.497 1.00 0.00 13 ALA A O 9
ATOM 5871 N N . LEU A 1 14 ? -1.511 4.583 1.180 1.00 0.00 14 LEU A N 9
ATOM 5872 C CA . LEU A 1 14 ? -0.600 3.712 0.450 1.00 0.00 14 LEU A CA 9
ATOM 5873 C C . LEU A 1 14 ? 0.317 4.530 -0.461 1.00 0.00 14 LEU A C 9
ATOM 5874 O O . LEU A 1 14 ? 1.532 4.351 -0.456 1.00 0.00 14 LEU A O 9
ATOM 5890 N N . ALA A 1 15 ? -0.270 5.434 -1.237 1.00 0.00 15 ALA A N 9
ATOM 5891 C CA . ALA A 1 15 ? 0.506 6.305 -2.117 1.00 0.00 15 ALA A CA 9
ATOM 5892 C C . ALA A 1 15 ? 1.441 7.193 -1.300 1.00 0.00 15 ALA A C 9
ATOM 5893 O O . ALA A 1 15 ? 2.591 7.423 -1.673 1.00 0.00 15 ALA A O 9
ATOM 5900 N N . LEU A 1 16 ? 0.930 7.654 -0.172 1.00 0.00 16 LEU A N 9
ATOM 5901 C CA . LEU A 1 16 ? 1.662 8.508 0.743 1.00 0.00 16 LEU A CA 9
ATOM 5902 C C . LEU A 1 16 ? 2.908 7.796 1.263 1.00 0.00 16 LEU A C 9
ATOM 5903 O O . LEU A 1 16 ? 4.002 8.361 1.266 1.00 0.00 16 LEU A O 9
ATOM 5919 N N . SER A 1 17 ? 2.747 6.550 1.687 1.00 0.00 17 SER A N 9
ATOM 5920 C CA . SER A 1 17 ? 3.866 5.771 2.192 1.00 0.00 17 SER A CA 9
ATOM 5921 C C . SER A 1 17 ? 4.822 5.385 1.064 1.00 0.00 17 SER A C 9
ATOM 5922 O O . SER A 1 17 ? 6.007 5.135 1.298 1.00 0.00 17 SER A O 9
ATOM 5930 N N . ARG A 1 18 ? 4.312 5.348 -0.165 1.00 0.00 18 ARG A N 9
ATOM 5931 C CA . ARG A 1 18 ? 5.163 5.156 -1.331 1.00 0.00 18 ARG A CA 9
ATOM 5932 C C . ARG A 1 18 ? 6.150 6.309 -1.436 1.00 0.00 18 ARG A C 9
ATOM 5933 O O . ARG A 1 18 ? 7.326 6.107 -1.747 1.00 0.00 18 ARG A O 9
ATOM 5954 N N . GLN A 1 19 ? 5.652 7.513 -1.171 1.00 0.00 19 GLN A N 9
ATOM 5955 C CA . GLN A 1 19 ? 6.481 8.711 -1.142 1.00 0.00 19 GLN A CA 9
ATOM 5956 C C . GLN A 1 19 ? 7.437 8.650 0.040 1.00 0.00 19 GLN A C 9
ATOM 5957 O O . GLN A 1 19 ? 8.612 8.998 -0.069 1.00 0.00 19 GLN A O 9
ATOM 5971 N N . GLU A 1 20 ? 6.904 8.202 1.170 1.00 0.00 20 GLU A N 9
ATOM 5972 C CA . GLU A 1 20 ? 7.654 8.105 2.415 1.00 0.00 20 GLU A CA 9
ATOM 5973 C C . GLU A 1 20 ? 8.850 7.169 2.285 1.00 0.00 20 GLU A C 9
ATOM 5974 O O . GLU A 1 20 ? 9.897 7.400 2.891 1.00 0.00 20 GLU A O 9
ATOM 5986 N N . ILE A 1 21 ? 8.694 6.116 1.499 1.00 0.00 21 ILE A N 9
ATOM 5987 C CA . ILE A 1 21 ? 9.779 5.170 1.283 1.00 0.00 21 ILE A CA 9
ATOM 5988 C C . ILE A 1 21 ? 10.648 5.606 0.110 1.00 0.00 21 ILE A C 9
ATOM 5989 O O . ILE A 1 21 ? 11.726 6.162 0.311 1.00 0.00 21 ILE A O 9
ATOM 6005 N N . ASP A 1 22 ? 10.146 5.368 -1.102 1.00 0.00 22 ASP A N 9
ATOM 6006 C CA . ASP A 1 22 ? 10.876 5.633 -2.346 1.00 0.00 22 ASP A CA 9
ATOM 6007 C C . ASP A 1 22 ? 12.350 5.229 -2.227 1.00 0.00 22 ASP A C 9
ATOM 6008 O O . ASP A 1 22 ? 13.256 6.012 -2.520 1.00 0.00 22 ASP A O 9
ATOM 6017 N N . MET A 1 23 ? 12.579 3.996 -1.787 1.00 0.00 23 MET A N 9
ATOM 6018 C CA . MET A 1 23 ? 13.927 3.493 -1.589 1.00 0.00 23 MET A CA 9
ATOM 6019 C C . MET A 1 23 ? 14.020 2.076 -2.167 1.00 0.00 23 MET A C 9
ATOM 6020 O O . MET A 1 23 ? 13.042 1.595 -2.737 1.00 0.00 23 MET A O 9
ATOM 6034 N N . GLU A 1 24 ? 15.157 1.394 -2.013 1.00 0.00 24 GLU A N 9
ATOM 6035 C CA . GLU A 1 24 ? 15.491 0.327 -2.957 1.00 0.00 24 GLU A CA 9
ATOM 6036 C C . GLU A 1 24 ? 15.828 -1.044 -2.348 1.00 0.00 24 GLU A C 9
ATOM 6037 O O . GLU A 1 24 ? 15.609 -2.056 -3.010 1.00 0.00 24 GLU A O 9
ATOM 6049 N N . ASP A 1 25 ? 16.360 -1.114 -1.132 1.00 0.00 25 ASP A N 9
ATOM 6050 C CA . ASP A 1 25 ? 16.822 -2.409 -0.616 1.00 0.00 25 ASP A CA 9
ATOM 6051 C C . ASP A 1 25 ? 15.770 -3.072 0.274 1.00 0.00 25 ASP A C 9
ATOM 6052 O O . ASP A 1 25 ? 14.827 -3.681 -0.229 1.00 0.00 25 ASP A O 9
ATOM 6061 N N . GLU A 1 26 ? 15.904 -2.929 1.587 1.00 0.00 26 GLU A N 9
ATOM 6062 C CA . GLU A 1 26 ? 14.946 -3.522 2.517 1.00 0.00 26 GLU A CA 9
ATOM 6063 C C . GLU A 1 26 ? 13.706 -2.650 2.588 1.00 0.00 26 GLU A C 9
ATOM 6064 O O . GLU A 1 26 ? 12.585 -3.131 2.760 1.00 0.00 26 GLU A O 9
ATOM 6076 N N . GLU A 1 27 ? 13.942 -1.361 2.434 1.00 0.00 27 GLU A N 9
ATOM 6077 C CA . GLU A 1 27 ? 12.895 -0.350 2.414 1.00 0.00 27 GLU A CA 9
ATOM 6078 C C . GLU A 1 27 ? 11.906 -0.650 1.297 1.00 0.00 27 GLU A C 9
ATOM 6079 O O . GLU A 1 27 ? 10.711 -0.370 1.406 1.00 0.00 27 GLU A O 9
ATOM 6091 N N . ALA A 1 28 ? 12.425 -1.231 0.223 1.00 0.00 28 ALA A N 9
ATOM 6092 C CA . ALA A 1 28 ? 11.624 -1.554 -0.945 1.00 0.00 28 ALA A CA 9
ATOM 6093 C C . ALA A 1 28 ? 10.511 -2.533 -0.599 1.00 0.00 28 ALA A C 9
ATOM 6094 O O . ALA A 1 28 ? 9.419 -2.444 -1.147 1.00 0.00 28 ALA A O 9
ATOM 6101 N N . ASP A 1 29 ? 10.785 -3.451 0.326 1.00 0.00 29 ASP A N 9
ATOM 6102 C CA . ASP A 1 29 ? 9.797 -4.458 0.723 1.00 0.00 29 ASP A CA 9
ATOM 6103 C C . ASP A 1 29 ? 8.618 -3.808 1.437 1.00 0.00 29 ASP A C 9
ATOM 6104 O O . ASP A 1 29 ? 7.489 -4.293 1.365 1.00 0.00 29 ASP A O 9
ATOM 6113 N N . LEU A 1 30 ? 8.878 -2.704 2.120 1.00 0.00 30 LEU A N 9
ATOM 6114 C CA . LEU A 1 30 ? 7.811 -1.953 2.770 1.00 0.00 30 LEU A CA 9
ATOM 6115 C C . LEU A 1 30 ? 6.865 -1.385 1.717 1.00 0.00 30 LEU A C 9
ATOM 6116 O O . LEU A 1 30 ? 5.656 -1.604 1.769 1.00 0.00 30 LEU A O 9
ATOM 6132 N N . ARG A 1 31 ? 7.430 -0.691 0.737 1.00 0.00 31 ARG A N 9
ATOM 6133 C CA . ARG A 1 31 ? 6.637 -0.132 -0.353 1.00 0.00 31 ARG A CA 9
ATOM 6134 C C . ARG A 1 31 ? 6.047 -1.261 -1.199 1.00 0.00 31 ARG A C 9
ATOM 6135 O O . ARG A 1 31 ? 4.973 -1.121 -1.782 1.00 0.00 31 ARG A O 9
ATOM 6156 N N . ARG A 1 32 ? 6.762 -2.379 -1.241 1.00 0.00 32 ARG A N 9
ATOM 6157 C CA . ARG A 1 32 ? 6.297 -3.591 -1.909 1.00 0.00 32 ARG A CA 9
ATOM 6158 C C . ARG A 1 32 ? 4.993 -4.077 -1.282 1.00 0.00 32 ARG A C 9
ATOM 6159 O O . ARG A 1 32 ? 4.048 -4.423 -1.986 1.00 0.00 32 ARG A O 9
ATOM 6180 N N . ALA A 1 33 ? 4.952 -4.091 0.047 1.00 0.00 33 ALA A N 9
ATOM 6181 C CA . ALA A 1 33 ? 3.752 -4.493 0.774 1.00 0.00 33 ALA A CA 9
ATOM 6182 C C . ALA A 1 33 ? 2.602 -3.531 0.499 1.00 0.00 33 ALA A C 9
ATOM 6183 O O . ALA A 1 33 ? 1.447 -3.941 0.406 1.00 0.00 33 ALA A O 9
ATOM 6190 N N . ILE A 1 34 ? 2.932 -2.255 0.348 1.00 0.00 34 ILE A N 9
ATOM 6191 C CA . ILE A 1 34 ? 1.939 -1.235 0.038 1.00 0.00 34 ILE A CA 9
ATOM 6192 C C . ILE A 1 34 ? 1.404 -1.435 -1.376 1.00 0.00 34 ILE A C 9
ATOM 6193 O O . ILE A 1 34 ? 0.202 -1.306 -1.627 1.00 0.00 34 ILE A O 9
ATOM 6209 N N . GLN A 1 35 ? 2.297 -1.780 -2.293 1.00 0.00 35 GLN A N 9
ATOM 6210 C CA . GLN A 1 35 ? 1.906 -2.049 -3.671 1.00 0.00 35 GLN A CA 9
ATOM 6211 C C . GLN A 1 35 ? 1.093 -3.337 -3.744 1.00 0.00 35 GLN A C 9
ATOM 6212 O O . GLN A 1 35 ? 0.229 -3.494 -4.604 1.00 0.00 35 GLN A O 9
ATOM 6226 N N . LEU A 1 36 ? 1.366 -4.244 -2.814 1.00 0.00 36 LEU A N 9
ATOM 6227 C CA . LEU A 1 36 ? 0.659 -5.510 -2.729 1.00 0.00 36 LEU A CA 9
ATOM 6228 C C . LEU A 1 36 ? -0.811 -5.260 -2.387 1.00 0.00 36 LEU A C 9
ATOM 6229 O O . LEU A 1 36 ? -1.707 -5.817 -3.021 1.00 0.00 36 LEU A O 9
ATOM 6245 N N . SER A 1 37 ? -1.049 -4.410 -1.395 1.00 0.00 37 SER A N 9
ATOM 6246 C CA . SER A 1 37 ? -2.407 -4.046 -1.011 1.00 0.00 37 SER A CA 9
ATOM 6247 C C . SER A 1 37 ? -3.106 -3.235 -2.107 1.00 0.00 37 SER A C 9
ATOM 6248 O O . SER A 1 37 ? -4.324 -3.050 -2.073 1.00 0.00 37 SER A O 9
ATOM 6256 N N . MET A 1 38 ? -2.334 -2.747 -3.075 1.00 0.00 38 MET A N 9
ATOM 6257 C CA . MET A 1 38 ? -2.904 -2.090 -4.244 1.00 0.00 38 MET A CA 9
ATOM 6258 C C . MET A 1 38 ? -3.261 -3.132 -5.292 1.00 0.00 38 MET A C 9
ATOM 6259 O O . MET A 1 38 ? -4.423 -3.285 -5.668 1.00 0.00 38 MET A O 9
ATOM 6273 N N . GLN A 1 39 ? -2.246 -3.848 -5.748 1.00 0.00 39 GLN A N 9
ATOM 6274 C CA . GLN A 1 39 ? -2.415 -4.891 -6.738 1.00 0.00 39 GLN A CA 9
ATOM 6275 C C . GLN A 1 39 ? -1.645 -6.142 -6.324 1.00 0.00 39 GLN A C 9
ATOM 6276 O O . GLN A 1 39 ? -0.439 -6.092 -6.070 1.00 0.00 39 GLN A O 9
ATOM 6290 N N . GLY A 1 40 ? -2.348 -7.260 -6.235 1.00 0.00 40 GLY A N 9
ATOM 6291 C CA . GLY A 1 40 ? -1.720 -8.499 -5.832 1.00 0.00 40 GLY A CA 9
ATOM 6292 C C . GLY A 1 40 ? -2.733 -9.509 -5.341 1.00 0.00 40 GLY A C 9
ATOM 6293 O O . GLY A 1 40 ? -3.932 -9.359 -5.584 1.00 0.00 40 GLY A O 9
ATOM 6297 N N . SER A 1 41 ? -2.263 -10.527 -4.638 1.00 0.00 41 SER A N 9
ATOM 6298 C CA . SER A 1 41 ? -3.134 -11.580 -4.151 1.00 0.00 41 SER A CA 9
ATOM 6299 C C . SER A 1 41 ? -3.119 -11.640 -2.629 1.00 0.00 41 SER A C 9
ATOM 6300 O O . SER A 1 41 ? -2.284 -11.013 -1.975 1.00 0.00 41 SER A O 9
ATOM 6308 N N . SER A 1 42 ? -4.069 -12.374 -2.075 1.00 0.00 42 SER A N 9
ATOM 6309 C CA . SER A 1 42 ? -4.105 -12.652 -0.651 1.00 0.00 42 SER A CA 9
ATOM 6310 C C . SER A 1 42 ? -4.639 -14.065 -0.440 1.00 0.00 42 SER A C 9
ATOM 6311 O O . SER A 1 42 ? -5.007 -14.734 -1.409 1.00 0.00 42 SER A O 9
ATOM 6319 N N . ARG A 1 43 ? -4.669 -14.525 0.807 1.00 0.00 43 ARG A N 9
ATOM 6320 C CA . ARG A 1 43 ? -5.092 -15.894 1.105 1.00 0.00 43 ARG A CA 9
ATOM 6321 C C . ARG A 1 43 ? -6.519 -16.161 0.631 1.00 0.00 43 ARG A C 9
ATOM 6322 O O . ARG A 1 43 ? -6.735 -16.876 -0.349 1.00 0.00 43 ARG A O 9
ATOM 6343 N N . ASN A 1 44 ? -7.489 -15.582 1.315 1.00 0.00 44 ASN A N 9
ATOM 6344 C CA . ASN A 1 44 ? -8.885 -15.764 0.948 1.00 0.00 44 ASN A CA 9
ATOM 6345 C C . ASN A 1 44 ? -9.404 -14.495 0.281 1.00 0.00 44 ASN A C 9
ATOM 6346 O O . ASN A 1 44 ? -10.496 -14.010 0.580 1.00 0.00 44 ASN A O 9
ATOM 6357 N N . LEU A 1 45 ? -8.592 -13.950 -0.613 1.00 0.00 45 LEU A N 9
ATOM 6358 C CA . LEU A 1 45 ? -8.942 -12.740 -1.337 1.00 0.00 45 LEU A CA 9
ATOM 6359 C C . LEU A 1 45 ? -8.335 -12.780 -2.731 1.00 0.00 45 LEU A C 9
ATOM 6360 O O . LEU A 1 45 ? -7.140 -13.046 -2.892 1.00 0.00 45 LEU A O 9
ATOM 6376 N N . GLU A 1 46 ? -9.165 -12.533 -3.728 1.00 0.00 46 GLU A N 9
ATOM 6377 C CA . GLU A 1 46 ? -8.737 -12.591 -5.114 1.00 0.00 46 GLU A CA 9
ATOM 6378 C C . GLU A 1 46 ? -8.889 -11.224 -5.783 1.00 0.00 46 GLU A C 9
ATOM 6379 O O . GLU A 1 46 ? -9.900 -10.996 -6.475 1.00 0.00 46 GLU A O 9
ATOM 6391 N N . GLY A 1 1 ? -21.831 -1.899 -2.444 1.00 0.00 1 GLY A N 10
ATOM 6392 C CA . GLY A 1 1 ? -20.693 -1.310 -3.191 1.00 0.00 1 GLY A CA 10
ATOM 6393 C C . GLY A 1 1 ? -20.478 0.151 -2.859 1.00 0.00 1 GLY A C 10
ATOM 6394 O O . GLY A 1 1 ? -20.976 0.641 -1.845 1.00 0.00 1 GLY A O 10
ATOM 6400 N N . SER A 1 2 ? -19.726 0.836 -3.718 1.00 0.00 2 SER A N 10
ATOM 6401 C CA . SER A 1 2 ? -19.442 2.260 -3.564 1.00 0.00 2 SER A CA 10
ATOM 6402 C C . SER A 1 2 ? -18.728 2.560 -2.245 1.00 0.00 2 SER A C 10
ATOM 6403 O O . SER A 1 2 ? -19.209 3.347 -1.429 1.00 0.00 2 SER A O 10
ATOM 6411 N N . LEU A 1 3 ? -17.577 1.937 -2.039 1.00 0.00 3 LEU A N 10
ATOM 6412 C CA . LEU A 1 3 ? -16.770 2.220 -0.861 1.00 0.00 3 LEU A CA 10
ATOM 6413 C C . LEU A 1 3 ? -15.602 3.101 -1.237 1.00 0.00 3 LEU A C 10
ATOM 6414 O O . LEU A 1 3 ? -14.566 3.135 -0.571 1.00 0.00 3 LEU A O 10
ATOM 6430 N N . ASP A 1 4 ? -15.820 3.825 -2.312 1.00 0.00 4 ASP A N 10
ATOM 6431 C CA . ASP A 1 4 ? -14.824 4.724 -2.888 1.00 0.00 4 ASP A CA 10
ATOM 6432 C C . ASP A 1 4 ? -14.420 5.800 -1.896 1.00 0.00 4 ASP A C 10
ATOM 6433 O O . ASP A 1 4 ? -13.256 6.187 -1.831 1.00 0.00 4 ASP A O 10
ATOM 6442 N N . GLU A 1 5 ? -15.393 6.264 -1.122 1.00 0.00 5 GLU A N 10
ATOM 6443 C CA . GLU A 1 5 ? -15.163 7.305 -0.126 1.00 0.00 5 GLU A CA 10
ATOM 6444 C C . GLU A 1 5 ? -14.048 6.897 0.833 1.00 0.00 5 GLU A C 10
ATOM 6445 O O . GLU A 1 5 ? -13.246 7.726 1.264 1.00 0.00 5 GLU A O 10
ATOM 6457 N N . ASP A 1 6 ? -14.003 5.610 1.161 1.00 0.00 6 ASP A N 10
ATOM 6458 C CA . ASP A 1 6 ? -12.944 5.069 2.006 1.00 0.00 6 ASP A CA 10
ATOM 6459 C C . ASP A 1 6 ? -11.715 4.734 1.172 1.00 0.00 6 ASP A C 10
ATOM 6460 O O . ASP A 1 6 ? -10.583 4.997 1.581 1.00 0.00 6 ASP A O 10
ATOM 6469 N N . GLU A 1 7 ? -11.951 4.164 -0.006 1.00 0.00 7 GLU A N 10
ATOM 6470 C CA . GLU A 1 7 ? -10.872 3.724 -0.885 1.00 0.00 7 GLU A CA 10
ATOM 6471 C C . GLU A 1 7 ? -9.924 4.864 -1.243 1.00 0.00 7 GLU A C 10
ATOM 6472 O O . GLU A 1 7 ? -8.713 4.670 -1.278 1.00 0.00 7 GLU A O 10
ATOM 6484 N N . GLU A 1 8 ? -10.470 6.045 -1.501 1.00 0.00 8 GLU A N 10
ATOM 6485 C CA . GLU A 1 8 ? -9.654 7.201 -1.858 1.00 0.00 8 GLU A CA 10
ATOM 6486 C C . GLU A 1 8 ? -8.652 7.530 -0.753 1.00 0.00 8 GLU A C 10
ATOM 6487 O O . GLU A 1 8 ? -7.471 7.755 -1.022 1.00 0.00 8 GLU A O 10
ATOM 6499 N N . ASP A 1 9 ? -9.118 7.538 0.493 1.00 0.00 9 ASP A N 10
ATOM 6500 C CA . ASP A 1 9 ? -8.243 7.823 1.630 1.00 0.00 9 ASP A CA 10
ATOM 6501 C C . ASP A 1 9 ? -7.321 6.641 1.908 1.00 0.00 9 ASP A C 10
ATOM 6502 O O . ASP A 1 9 ? -6.196 6.810 2.386 1.00 0.00 9 ASP A O 10
ATOM 6511 N N . LEU A 1 10 ? -7.801 5.442 1.599 1.00 0.00 10 LEU A N 10
ATOM 6512 C CA . LEU A 1 10 ? -6.999 4.232 1.731 1.00 0.00 10 LEU A CA 10
ATOM 6513 C C . LEU A 1 10 ? -5.827 4.300 0.754 1.00 0.00 10 LEU A C 10
ATOM 6514 O O . LEU A 1 10 ? -4.672 4.110 1.133 1.00 0.00 10 LEU A O 10
ATOM 6530 N N . GLN A 1 11 ? -6.135 4.599 -0.505 1.00 0.00 11 GLN A N 10
ATOM 6531 C CA . GLN A 1 11 ? -5.110 4.745 -1.530 1.00 0.00 11 GLN A CA 10
ATOM 6532 C C . GLN A 1 11 ? -4.195 5.916 -1.195 1.00 0.00 11 GLN A C 10
ATOM 6533 O O . GLN A 1 11 ? -2.995 5.867 -1.456 1.00 0.00 11 GLN A O 10
ATOM 6547 N N . ARG A 1 12 ? -4.771 6.966 -0.613 1.00 0.00 12 ARG A N 10
ATOM 6548 C CA . ARG A 1 12 ? -3.984 8.095 -0.142 1.00 0.00 12 ARG A CA 10
ATOM 6549 C C . ARG A 1 12 ? -2.949 7.631 0.873 1.00 0.00 12 ARG A C 10
ATOM 6550 O O . ARG A 1 12 ? -1.790 7.998 0.781 1.00 0.00 12 ARG A O 10
ATOM 6571 N N . ALA A 1 13 ? -3.382 6.823 1.836 1.00 0.00 13 ALA A N 10
ATOM 6572 C CA . ALA A 1 13 ? -2.492 6.296 2.868 1.00 0.00 13 ALA A CA 10
ATOM 6573 C C . ALA A 1 13 ? -1.374 5.458 2.252 1.00 0.00 13 ALA A C 10
ATOM 6574 O O . ALA A 1 13 ? -0.224 5.510 2.696 1.00 0.00 13 ALA A O 10
ATOM 6581 N N . LEU A 1 14 ? -1.717 4.696 1.222 1.00 0.00 14 LEU A N 10
ATOM 6582 C CA . LEU A 1 14 ? -0.742 3.882 0.508 1.00 0.00 14 LEU A CA 10
ATOM 6583 C C . LEU A 1 14 ? 0.282 4.764 -0.202 1.00 0.00 14 LEU A C 10
ATOM 6584 O O . LEU A 1 14 ? 1.489 4.574 -0.055 1.00 0.00 14 LEU A O 10
ATOM 6600 N N . ALA A 1 15 ? -0.207 5.741 -0.959 1.00 0.00 15 ALA A N 10
ATOM 6601 C CA . ALA A 1 15 ? 0.664 6.674 -1.665 1.00 0.00 15 ALA A CA 10
ATOM 6602 C C . ALA A 1 15 ? 1.425 7.550 -0.679 1.00 0.00 15 ALA A C 10
ATOM 6603 O O . ALA A 1 15 ? 2.575 7.927 -0.917 1.00 0.00 15 ALA A O 10
ATOM 6610 N N . LEU A 1 16 ? 0.771 7.863 0.430 1.00 0.00 16 LEU A N 10
ATOM 6611 C CA . LEU A 1 16 ? 1.380 8.616 1.508 1.00 0.00 16 LEU A CA 10
ATOM 6612 C C . LEU A 1 16 ? 2.627 7.888 1.995 1.00 0.00 16 LEU A C 10
ATOM 6613 O O . LEU A 1 16 ? 3.703 8.469 2.069 1.00 0.00 16 LEU A O 10
ATOM 6629 N N . SER A 1 17 ? 2.479 6.601 2.289 1.00 0.00 17 SER A N 10
ATOM 6630 C CA . SER A 1 17 ? 3.599 5.790 2.735 1.00 0.00 17 SER A CA 10
ATOM 6631 C C . SER A 1 17 ? 4.659 5.673 1.639 1.00 0.00 17 SER A C 10
ATOM 6632 O O . SER A 1 17 ? 5.843 5.531 1.933 1.00 0.00 17 SER A O 10
ATOM 6640 N N . ARG A 1 18 ? 4.231 5.740 0.381 1.00 0.00 18 ARG A N 10
ATOM 6641 C CA . ARG A 1 18 ? 5.154 5.671 -0.748 1.00 0.00 18 ARG A CA 10
ATOM 6642 C C . ARG A 1 18 ? 6.100 6.866 -0.753 1.00 0.00 18 ARG A C 10
ATOM 6643 O O . ARG A 1 18 ? 7.312 6.706 -0.900 1.00 0.00 18 ARG A O 10
ATOM 6664 N N . GLN A 1 19 ? 5.546 8.062 -0.579 1.00 0.00 19 GLN A N 10
ATOM 6665 C CA . GLN A 1 19 ? 6.353 9.281 -0.542 1.00 0.00 19 GLN A CA 10
ATOM 6666 C C . GLN A 1 19 ? 7.108 9.383 0.782 1.00 0.00 19 GLN A C 10
ATOM 6667 O O . GLN A 1 19 ? 8.008 10.211 0.939 1.00 0.00 19 GLN A O 10
ATOM 6681 N N . GLU A 1 20 ? 6.724 8.540 1.732 1.00 0.00 20 GLU A N 10
ATOM 6682 C CA . GLU A 1 20 ? 7.417 8.448 3.006 1.00 0.00 20 GLU A CA 10
ATOM 6683 C C . GLU A 1 20 ? 8.656 7.579 2.878 1.00 0.00 20 GLU A C 10
ATOM 6684 O O . GLU A 1 20 ? 9.545 7.630 3.728 1.00 0.00 20 GLU A O 10
ATOM 6696 N N . ILE A 1 21 ? 8.707 6.774 1.824 1.00 0.00 21 ILE A N 10
ATOM 6697 C CA . ILE A 1 21 ? 9.841 5.895 1.605 1.00 0.00 21 ILE A CA 10
ATOM 6698 C C . ILE A 1 21 ? 11.017 6.684 1.037 1.00 0.00 21 ILE A C 10
ATOM 6699 O O . ILE A 1 21 ? 11.887 7.115 1.792 1.00 0.00 21 ILE A O 10
ATOM 6715 N N . ASP A 1 22 ? 10.999 6.902 -0.286 1.00 0.00 22 ASP A N 10
ATOM 6716 C CA . ASP A 1 22 ? 12.094 7.568 -1.006 1.00 0.00 22 ASP A CA 10
ATOM 6717 C C . ASP A 1 22 ? 13.449 7.154 -0.433 1.00 0.00 22 ASP A C 10
ATOM 6718 O O . ASP A 1 22 ? 14.246 7.989 -0.008 1.00 0.00 22 ASP A O 10
ATOM 6727 N N . MET A 1 23 ? 13.681 5.852 -0.406 1.00 0.00 23 MET A N 10
ATOM 6728 C CA . MET A 1 23 ? 14.832 5.288 0.278 1.00 0.00 23 MET A CA 10
ATOM 6729 C C . MET A 1 23 ? 15.710 4.538 -0.716 1.00 0.00 23 MET A C 10
ATOM 6730 O O . MET A 1 23 ? 15.244 4.132 -1.781 1.00 0.00 23 MET A O 10
ATOM 6744 N N . GLU A 1 24 ? 16.979 4.376 -0.368 1.00 0.00 24 GLU A N 10
ATOM 6745 C CA . GLU A 1 24 ? 17.954 3.765 -1.261 1.00 0.00 24 GLU A CA 10
ATOM 6746 C C . GLU A 1 24 ? 18.003 2.248 -1.067 1.00 0.00 24 GLU A C 10
ATOM 6747 O O . GLU A 1 24 ? 18.158 1.495 -2.031 1.00 0.00 24 GLU A O 10
ATOM 6759 N N . ASP A 1 25 ? 17.872 1.802 0.177 1.00 0.00 25 ASP A N 10
ATOM 6760 C CA . ASP A 1 25 ? 17.923 0.372 0.479 1.00 0.00 25 ASP A CA 10
ATOM 6761 C C . ASP A 1 25 ? 16.681 -0.059 1.250 1.00 0.00 25 ASP A C 10
ATOM 6762 O O . ASP A 1 25 ? 16.050 0.766 1.909 1.00 0.00 25 ASP A O 10
ATOM 6771 N N . GLU A 1 26 ? 16.321 -1.345 1.126 1.00 0.00 26 GLU A N 10
ATOM 6772 C CA . GLU A 1 26 ? 15.167 -1.935 1.830 1.00 0.00 26 GLU A CA 10
ATOM 6773 C C . GLU A 1 26 ? 13.834 -1.471 1.246 1.00 0.00 26 GLU A C 10
ATOM 6774 O O . GLU A 1 26 ? 12.802 -2.108 1.463 1.00 0.00 26 GLU A O 10
ATOM 6786 N N . GLU A 1 27 ? 13.865 -0.370 0.506 1.00 0.00 27 GLU A N 10
ATOM 6787 C CA . GLU A 1 27 ? 12.661 0.235 -0.058 1.00 0.00 27 GLU A CA 10
ATOM 6788 C C . GLU A 1 27 ? 11.838 -0.764 -0.873 1.00 0.00 27 GLU A C 10
ATOM 6789 O O . GLU A 1 27 ? 10.625 -0.618 -0.980 1.00 0.00 27 GLU A O 10
ATOM 6801 N N . ALA A 1 28 ? 12.503 -1.778 -1.419 1.00 0.00 28 ALA A N 10
ATOM 6802 C CA . ALA A 1 28 ? 11.837 -2.801 -2.220 1.00 0.00 28 ALA A CA 10
ATOM 6803 C C . ALA A 1 28 ? 10.750 -3.507 -1.417 1.00 0.00 28 ALA A C 10
ATOM 6804 O O . ALA A 1 28 ? 9.620 -3.659 -1.880 1.00 0.00 28 ALA A O 10
ATOM 6811 N N . ASP A 1 29 ? 11.096 -3.910 -0.201 1.00 0.00 29 ASP A N 10
ATOM 6812 C CA . ASP A 1 29 ? 10.175 -4.648 0.655 1.00 0.00 29 ASP A CA 10
ATOM 6813 C C . ASP A 1 29 ? 9.013 -3.766 1.090 1.00 0.00 29 ASP A C 10
ATOM 6814 O O . ASP A 1 29 ? 7.850 -4.165 1.015 1.00 0.00 29 ASP A O 10
ATOM 6823 N N . LEU A 1 30 ? 9.338 -2.558 1.527 1.00 0.00 30 LEU A N 10
ATOM 6824 C CA . LEU A 1 30 ? 8.330 -1.609 1.981 1.00 0.00 30 LEU A CA 10
ATOM 6825 C C . LEU A 1 30 ? 7.415 -1.208 0.827 1.00 0.00 30 LEU A C 10
ATOM 6826 O O . LEU A 1 30 ? 6.199 -1.086 0.998 1.00 0.00 30 LEU A O 10
ATOM 6842 N N . ARG A 1 31 ? 8.003 -1.022 -0.353 1.00 0.00 31 ARG A N 10
ATOM 6843 C CA . ARG A 1 31 ? 7.232 -0.728 -1.550 1.00 0.00 31 ARG A CA 10
ATOM 6844 C C . ARG A 1 31 ? 6.271 -1.872 -1.836 1.00 0.00 31 ARG A C 10
ATOM 6845 O O . ARG A 1 31 ? 5.085 -1.659 -2.082 1.00 0.00 31 ARG A O 10
ATOM 6866 N N . ARG A 1 32 ? 6.799 -3.091 -1.770 1.00 0.00 32 ARG A N 10
ATOM 6867 C CA . ARG A 1 32 ? 6.023 -4.291 -2.037 1.00 0.00 32 ARG A CA 10
ATOM 6868 C C . ARG A 1 32 ? 4.865 -4.424 -1.053 1.00 0.00 32 ARG A C 10
ATOM 6869 O O . ARG A 1 32 ? 3.770 -4.827 -1.431 1.00 0.00 32 ARG A O 10
ATOM 6890 N N . ALA A 1 33 ? 5.114 -4.081 0.206 1.00 0.00 33 ALA A N 10
ATOM 6891 C CA . ALA A 1 33 ? 4.085 -4.148 1.237 1.00 0.00 33 ALA A CA 10
ATOM 6892 C C . ALA A 1 33 ? 2.897 -3.260 0.879 1.00 0.00 33 ALA A C 10
ATOM 6893 O O . ALA A 1 33 ? 1.739 -3.672 0.994 1.00 0.00 33 ALA A O 10
ATOM 6900 N N . ILE A 1 34 ? 3.192 -2.048 0.420 1.00 0.00 34 ILE A N 10
ATOM 6901 C CA . ILE A 1 34 ? 2.149 -1.108 0.031 1.00 0.00 34 ILE A CA 10
ATOM 6902 C C . ILE A 1 34 ? 1.433 -1.604 -1.224 1.00 0.00 34 ILE A C 10
ATOM 6903 O O . ILE A 1 34 ? 0.210 -1.509 -1.341 1.00 0.00 34 ILE A O 10
ATOM 6919 N N . GLN A 1 35 ? 2.207 -2.162 -2.145 1.00 0.00 35 GLN A N 10
ATOM 6920 C CA . GLN A 1 35 ? 1.669 -2.654 -3.411 1.00 0.00 35 GLN A CA 10
ATOM 6921 C C . GLN A 1 35 ? 0.816 -3.905 -3.201 1.00 0.00 35 GLN A C 10
ATOM 6922 O O . GLN A 1 35 ? -0.202 -4.089 -3.867 1.00 0.00 35 GLN A O 10
ATOM 6936 N N . LEU A 1 36 ? 1.236 -4.758 -2.275 1.00 0.00 36 LEU A N 10
ATOM 6937 C CA . LEU A 1 36 ? 0.482 -5.958 -1.935 1.00 0.00 36 LEU A CA 10
ATOM 6938 C C . LEU A 1 36 ? -0.865 -5.597 -1.319 1.00 0.00 36 LEU A C 10
ATOM 6939 O O . LEU A 1 36 ? -1.871 -6.258 -1.574 1.00 0.00 36 LEU A O 10
ATOM 6955 N N . SER A 1 37 ? -0.876 -4.546 -0.511 1.00 0.00 37 SER A N 10
ATOM 6956 C CA . SER A 1 37 ? -2.112 -4.045 0.084 1.00 0.00 37 SER A CA 10
ATOM 6957 C C . SER A 1 37 ? -3.089 -3.553 -0.991 1.00 0.00 37 SER A C 10
ATOM 6958 O O . SER A 1 37 ? -4.257 -3.290 -0.711 1.00 0.00 37 SER A O 10
ATOM 6966 N N . MET A 1 38 ? -2.602 -3.438 -2.222 1.00 0.00 38 MET A N 10
ATOM 6967 C CA . MET A 1 38 ? -3.436 -3.031 -3.343 1.00 0.00 38 MET A CA 10
ATOM 6968 C C . MET A 1 38 ? -4.010 -4.252 -4.055 1.00 0.00 38 MET A C 10
ATOM 6969 O O . MET A 1 38 ? -4.789 -4.121 -4.998 1.00 0.00 38 MET A O 10
ATOM 6983 N N . GLN A 1 39 ? -3.611 -5.439 -3.607 1.00 0.00 39 GLN A N 10
ATOM 6984 C CA . GLN A 1 39 ? -4.089 -6.678 -4.201 1.00 0.00 39 GLN A CA 10
ATOM 6985 C C . GLN A 1 39 ? -5.109 -7.338 -3.284 1.00 0.00 39 GLN A C 10
ATOM 6986 O O . GLN A 1 39 ? -5.274 -6.928 -2.131 1.00 0.00 39 GLN A O 10
ATOM 7000 N N . GLY A 1 40 ? -5.789 -8.355 -3.787 1.00 0.00 40 GLY A N 10
ATOM 7001 C CA . GLY A 1 40 ? -6.720 -9.097 -2.963 1.00 0.00 40 GLY A CA 10
ATOM 7002 C C . GLY A 1 40 ? -7.785 -9.813 -3.767 1.00 0.00 40 GLY A C 10
ATOM 7003 O O . GLY A 1 40 ? -7.563 -10.917 -4.276 1.00 0.00 40 GLY A O 10
ATOM 7007 N N . SER A 1 41 ? -8.939 -9.180 -3.899 1.00 0.00 41 SER A N 10
ATOM 7008 C CA . SER A 1 41 ? -10.100 -9.808 -4.503 1.00 0.00 41 SER A CA 10
ATOM 7009 C C . SER A 1 41 ? -10.095 -9.673 -6.027 1.00 0.00 41 SER A C 10
ATOM 7010 O O . SER A 1 41 ? -10.895 -8.934 -6.600 1.00 0.00 41 SER A O 10
ATOM 7018 N N . SER A 1 42 ? -9.188 -10.395 -6.678 1.00 0.00 42 SER A N 10
ATOM 7019 C CA . SER A 1 42 ? -9.143 -10.432 -8.134 1.00 0.00 42 SER A CA 10
ATOM 7020 C C . SER A 1 42 ? -10.435 -11.030 -8.694 1.00 0.00 42 SER A C 10
ATOM 7021 O O . SER A 1 42 ? -10.965 -10.567 -9.706 1.00 0.00 42 SER A O 10
ATOM 7029 N N . ARG A 1 43 ? -10.938 -12.059 -8.020 1.00 0.00 43 ARG A N 10
ATOM 7030 C CA . ARG A 1 43 ? -12.172 -12.720 -8.424 1.00 0.00 43 ARG A CA 10
ATOM 7031 C C . ARG A 1 43 ? -12.730 -13.535 -7.254 1.00 0.00 43 ARG A C 10
ATOM 7032 O O . ARG A 1 43 ? -13.504 -14.473 -7.436 1.00 0.00 43 ARG A O 10
ATOM 7053 N N . ASN A 1 44 ? -12.336 -13.170 -6.045 1.00 0.00 44 ASN A N 10
ATOM 7054 C CA . ASN A 1 44 ? -12.679 -13.961 -4.873 1.00 0.00 44 ASN A CA 10
ATOM 7055 C C . ASN A 1 44 ? -12.958 -13.048 -3.689 1.00 0.00 44 ASN A C 10
ATOM 7056 O O . ASN A 1 44 ? -12.198 -12.114 -3.445 1.00 0.00 44 ASN A O 10
ATOM 7067 N N . LEU A 1 45 ? -14.054 -13.322 -2.980 1.00 0.00 45 LEU A N 10
ATOM 7068 C CA . LEU A 1 45 ? -14.504 -12.499 -1.851 1.00 0.00 45 LEU A CA 10
ATOM 7069 C C . LEU A 1 45 ? -15.037 -11.151 -2.329 1.00 0.00 45 LEU A C 10
ATOM 7070 O O . LEU A 1 45 ? -14.306 -10.160 -2.360 1.00 0.00 45 LEU A O 10
ATOM 7086 N N . GLU A 1 46 ? -16.320 -11.140 -2.693 1.00 0.00 46 GLU A N 10
ATOM 7087 C CA . GLU A 1 46 ? -17.019 -9.930 -3.135 1.00 0.00 46 GLU A CA 10
ATOM 7088 C C . GLU A 1 46 ? -16.413 -9.360 -4.417 1.00 0.00 46 GLU A C 10
ATOM 7089 O O . GLU A 1 46 ? -16.840 -9.788 -5.512 1.00 0.00 46 GLU A O 10
#